Protein AF-0000000070195041 (afdb_homodimer)

InterPro domains:
  IPR002640 Arylesterase [PF01731] (160-235)
  IPR002640 Arylesterase [PR01785] (46-60)
  IPR002640 Arylesterase [PR01785] (125-138)
  IPR002640 Arylesterase [PR01785] (197-210)
  IPR002640 Arylesterase [PR01785] (258-279)
  IPR002640 Arylesterase [PR01785] (327-343)
  IPR011042 Six-bladed beta-propeller, TolB-like [G3DSA:2.120.10.30] (22-345)
  IPR051288 Serum paraoxonase/arylesterase [PTHR11799] (7-345)

Solvent-accessible surface area (backbone atoms only — not comparable to full-atom values): 34086 Å² total; per-residue (Å²): 110,68,63,58,47,50,51,50,50,51,49,50,52,50,50,50,50,50,52,52,50,44,60,64,33,25,64,88,53,68,86,52,64,57,30,37,42,31,27,66,65,43,73,43,69,83,33,72,43,2,18,36,19,55,40,69,46,99,78,33,47,27,46,30,24,17,4,60,43,88,91,29,60,32,42,42,32,38,37,36,69,83,46,59,86,72,45,59,40,76,40,51,74,47,61,95,77,69,68,67,83,42,33,23,23,35,16,38,28,70,35,66,39,86,87,79,60,50,37,37,36,40,32,35,28,64,28,71,96,56,36,30,36,38,32,27,37,56,37,76,92,76,50,29,29,37,61,74,48,74,50,69,50,91,85,50,57,39,65,38,17,30,28,59,79,44,93,58,26,30,41,34,19,29,24,44,72,42,85,93,40,51,67,56,43,56,76,67,63,51,43,69,6,29,33,32,37,33,76,63,83,53,75,43,81,52,44,71,66,29,32,32,18,26,11,30,34,54,37,71,85,61,45,24,38,37,35,16,25,26,68,68,13,22,41,35,21,22,38,47,57,92,82,41,58,40,83,67,41,75,45,76,58,76,26,30,29,34,25,46,28,57,39,73,83,74,39,28,34,23,29,6,16,29,65,34,41,52,39,42,55,43,22,76,74,74,64,45,61,9,28,17,28,31,38,39,33,36,48,58,94,58,35,80,76,47,62,31,48,45,34,31,28,54,15,82,89,49,36,31,27,14,16,27,46,71,58,93,56,29,34,46,30,22,1,50,68,26,46,29,36,39,29,42,55,74,39,81,101,110,68,63,58,47,51,51,49,50,52,49,49,53,51,51,51,50,51,52,52,50,44,61,64,32,26,64,88,52,68,87,53,65,57,28,35,42,32,25,67,66,44,73,43,69,85,34,71,40,2,19,37,19,56,40,69,46,97,78,33,47,26,45,29,23,17,4,59,44,87,89,29,61,31,44,42,32,37,36,37,67,83,46,59,87,72,46,58,38,75,40,51,74,47,60,95,78,68,68,65,84,42,33,23,24,34,16,38,28,72,34,65,39,87,86,79,60,49,37,35,35,40,33,34,28,62,28,70,95,56,35,30,34,39,32,26,38,54,37,76,90,77,50,28,30,38,60,73,50,74,49,70,51,91,86,50,56,39,64,36,18,30,29,59,79,45,93,56,27,32,41,34,19,30,23,43,71,42,84,94,40,50,68,58,42,57,75,68,65,52,42,68,6,29,33,32,36,33,77,62,83,52,77,44,79,52,44,73,66,29,32,32,18,25,12,32,36,54,38,71,84,63,45,26,39,39,35,17,26,26,69,68,12,22,39,35,22,22,37,48,58,91,82,39,61,41,83,65,42,75,47,77,57,76,27,30,29,34,24,46,28,58,40,74,84,75,38,27,34,22,29,6,16,29,64,34,41,52,39,42,56,44,22,75,74,72,65,46,60,10,28,16,30,32,36,39,35,37,47,58,95,55,35,80,76,48,62,31,49,45,34,31,28,54,15,82,87,48,34,31,27,15,14,30,46,73,57,95,54,29,34,43,31,22,1,48,66,27,45,29,36,40,29,42,55,73,39,82,104

Nearest PDB structures (foldseek):
  6g82-assembly1_A  TM=9.352E-01  e=5.456E-35  Homo sapiens
  3sre-assembly1_A  TM=9.365E-01  e=2.065E-34  synthetic construct
  6h0a-assembly1_A  TM=9.267E-01  e=2.843E-34  Homo sapiens
  6gmu-assembly1_A  TM=9.250E-01  e=5.680E-34  Homo sapiens
  4hhq-assembly1_A  TM=9.350E-01  e=9.173E-34  synthetic construct

Foldseek 3Di:
DVVVVVVVVVVVVVVVLVVLLCLLQPVVCPPVFDWDALFDKDFQPDQAAFFQEKAADPQQWMWTWGHQDLVDFIWIWIAHPVCRVVTIDTAAEDDDDDPRNFWRWAAKEWDADPPPRKIKMWTWTPGDDFTWIWIWTADPVRRHTYTDDTGGDPQADDWHYWYDPHSQKIKTKRQDDDNVPRVVCSSSQFQAIFIWIDPNDDIDTQGGRARRWAAWYAFLVRQKIWIFRQSQQWIWIWGQDPNHTHTDDIGHDCWGWHYWYADNPQRKIKTKTFNGNNVLVVCSPPNDFTKIWIKIFGDDPRDTDDIFTRIIDRRPRHGAWHTWDDDPQKMWTIHGRGTIMIGGRPDGD/DVVVVVVVVVVVVVVVLVVLLCLLQPVVCPPVFDWDALFDKDFQPDQAAFFQEKAADPQQWMWTWGNQDLVDFIWIWIAHPVCRVVTIDTAAEDDDDDPRNFWRWAAKEWDADPVPRKIKMWTWTPGDDFTWIWIWTADPVRRHTYTDDTGGDPQADDWHYWYDPHSQKIKTKRQDDCNPPRVVCSSSQFQAIFIWIDPNDDIDTQGGRARRWAAWYAFLVRQKIWIFRQSQQWIWIWGQDPNHTHTDDIGHDCWGWHYWYADNPQRKIKTKTFNGNNVLVVCSPPNDFTKIWIKIFGDDPRDTDDIFTRIIDRRPRHGAWHTWDDDPQKMWTIHGRGTIMIGGRPDGD

Organism: Mizuhopecten yessoensis (NCBI:txid6573)

Structure (mmCIF, N/CA/C/O backbone):
data_AF-0000000070195041-model_v1
#
loop_
_entity.id
_entity.type
_entity.pdbx_description
1 polymer Paraoxonase
#
loop_
_atom_site.group_PDB
_atom_site.id
_atom_site.type_symbol
_atom_site.label_atom_id
_atom_site.label_alt_id
_atom_site.label_comp_id
_atom_site.label_asym_id
_atom_site.label_entity_id
_atom_site.label_seq_id
_atom_site.pdbx_PDB_ins_code
_atom_site.Cartn_x
_atom_site.Cartn_y
_atom_site.Cartn_z
_atom_site.occupancy
_atom_site.B_iso_or_equiv
_atom_site.auth_seq_id
_atom_site.auth_comp_id
_atom_site.auth_asym_id
_atom_site.auth_atom_id
_atom_site.pdbx_PDB_model_num
ATOM 1 N N . MET A 1 1 ? -41.781 17.328 -21.75 1 61.81 1 MET A N 1
ATOM 2 C CA . MET A 1 1 ? -40.469 17.047 -22.328 1 61.81 1 MET A CA 1
ATOM 3 C C . MET A 1 1 ? -39.375 17.797 -21.578 1 61.81 1 MET A C 1
ATOM 5 O O . MET A 1 1 ? -38.375 17.203 -21.172 1 61.81 1 MET A O 1
ATOM 9 N N . LEU A 1 2 ? -39.656 19.094 -21.312 1 69.06 2 LEU A N 1
ATOM 10 C CA . LEU A 1 2 ? -38.656 19.891 -20.625 1 69.06 2 LEU A CA 1
ATOM 11 C C . LEU A 1 2 ? -38.562 19.5 -19.156 1 69.06 2 LEU A C 1
ATOM 13 O O . LEU A 1 2 ? -37.469 19.453 -18.594 1 69.06 2 LEU A O 1
ATOM 17 N N . ARG A 1 3 ? -39.562 19.094 -18.547 1 78.88 3 ARG A N 1
ATOM 18 C CA . ARG A 1 3 ? -39.562 18.688 -17.141 1 78.88 3 ARG A CA 1
ATOM 19 C C . ARG A 1 3 ? -38.812 17.375 -16.953 1 78.88 3 ARG A C 1
ATOM 21 O O . ARG A 1 3 ? -38.094 17.203 -15.977 1 78.88 3 ARG A O 1
ATOM 28 N N . SER A 1 4 ? -39.062 16.672 -17.969 1 80.25 4 SER A N 1
ATOM 29 C CA . SER A 1 4 ? -38.375 15.375 -17.891 1 80.25 4 SER A CA 1
ATOM 30 C C . SER A 1 4 ? -36.875 15.531 -18.078 1 80.25 4 SER A C 1
ATOM 32 O O . SER A 1 4 ? -36.094 14.883 -17.375 1 80.25 4 SER A O 1
ATOM 34 N N . VAL A 1 5 ? -36.531 16.5 -18.828 1 85.25 5 VAL A N 1
ATOM 35 C CA . VAL A 1 5 ? -35.125 16.75 -19.062 1 85.25 5 VAL A CA 1
ATOM 36 C C . VAL A 1 5 ? -34.5 17.375 -17.812 1 85.25 5 VAL A C 1
ATOM 38 O O . VAL A 1 5 ? -33.406 16.984 -17.391 1 85.25 5 VAL A O 1
ATOM 41 N N . GLY A 1 6 ? -35.219 18.312 -17.266 1 87.31 6 GLY A N 1
ATOM 42 C CA . GLY A 1 6 ? -34.75 18.953 -16.047 1 87.31 6 GLY A CA 1
ATOM 43 C C . GLY A 1 6 ? -34.531 17.969 -14.906 1 87.31 6 GLY A C 1
ATOM 44 O O . GLY A 1 6 ? -33.5 18.016 -14.227 1 87.31 6 GLY A O 1
ATOM 45 N N . LEU A 1 7 ? -35.438 17.172 -14.688 1 89.88 7 LEU A N 1
ATOM 46 C CA . LEU A 1 7 ? -35.344 16.156 -13.648 1 89.88 7 LEU A CA 1
ATOM 47 C C . LEU A 1 7 ? -34.188 15.203 -13.922 1 89.88 7 LEU A C 1
ATOM 49 O O . LEU A 1 7 ? -33.469 14.805 -13 1 89.88 7 LEU A O 1
ATOM 53 N N . THR A 1 8 ? -34.062 14.906 -15.117 1 87.31 8 THR A N 1
ATOM 54 C CA . THR A 1 8 ? -32.969 14.031 -15.492 1 87.31 8 THR A CA 1
ATOM 55 C C . THR A 1 8 ? -31.609 14.703 -15.219 1 87.31 8 THR A C 1
ATOM 57 O O . THR A 1 8 ? -30.688 14.07 -14.719 1 87.31 8 THR A O 1
ATOM 60 N N . VAL A 1 9 ? -31.547 15.945 -15.508 1 88.25 9 VAL A N 1
ATOM 61 C CA . VAL A 1 9 ? -30.312 16.688 -15.281 1 88.25 9 VAL A CA 1
ATOM 62 C C . VAL A 1 9 ? -30.031 16.797 -13.781 1 88.25 9 VAL A C 1
ATOM 64 O O . VAL A 1 9 ? -28.906 16.578 -13.344 1 88.25 9 VAL A O 1
ATOM 67 N N . VAL A 1 10 ? -31.031 17.078 -13.07 1 89.94 10 VAL A N 1
ATOM 68 C CA . VAL A 1 10 ? -30.875 17.172 -11.625 1 89.94 10 VAL A CA 1
ATOM 69 C C . VAL A 1 10 ? -30.438 15.828 -11.055 1 89.94 10 VAL A C 1
ATOM 71 O O . VAL A 1 10 ? -29.547 15.766 -10.211 1 89.94 10 VAL A O 1
ATOM 74 N N . LEU A 1 11 ? -31.062 14.812 -11.508 1 90.44 11 LEU A N 1
ATOM 75 C CA . LEU A 1 11 ? -30.703 13.477 -11.047 1 90.44 11 LEU A CA 1
ATOM 76 C C . LEU A 1 11 ? -29.266 13.148 -11.414 1 90.44 11 LEU A C 1
ATOM 78 O O . LEU A 1 11 ? -28.531 12.562 -10.602 1 90.44 11 LEU A O 1
ATOM 82 N N . ALA A 1 12 ? -28.891 13.523 -12.547 1 89.94 12 ALA A N 1
ATOM 83 C CA . ALA A 1 12 ? -27.516 13.281 -12.977 1 89.94 12 ALA A CA 1
ATOM 84 C C . ALA A 1 12 ? -26.531 14.023 -12.086 1 89.94 12 ALA A C 1
ATOM 86 O O . ALA A 1 12 ? -25.484 13.469 -11.719 1 89.94 12 ALA A O 1
ATOM 87 N N . ILE A 1 13 ? -26.859 15.234 -11.773 1 89.88 13 ILE A N 1
ATOM 88 C CA . ILE A 1 13 ? -26 16.047 -10.93 1 89.88 13 ILE A CA 1
ATOM 89 C C . ILE A 1 13 ? -25.906 15.438 -9.539 1 89.88 13 ILE A C 1
ATOM 91 O O . ILE A 1 13 ? -24.828 15.359 -8.953 1 89.88 13 ILE A O 1
ATOM 95 N N . VAL A 1 14 ? -26.969 15.008 -9.039 1 92.44 14 VAL A N 1
ATOM 96 C CA . VAL A 1 14 ? -27.016 14.414 -7.711 1 92.44 14 VAL A CA 1
ATOM 97 C C . VAL A 1 14 ? -26.203 13.117 -7.703 1 92.44 14 VAL A C 1
ATOM 99 O O . VAL A 1 14 ? -25.406 12.883 -6.801 1 92.44 14 VAL A O 1
ATOM 102 N N . VAL A 1 15 ? -26.438 12.344 -8.703 1 91.12 15 VAL A N 1
ATOM 103 C CA . VAL A 1 15 ? -25.719 11.078 -8.797 1 91.12 15 VAL A CA 1
ATOM 104 C C . VAL A 1 15 ? -24.219 11.344 -8.906 1 91.12 15 VAL A C 1
ATOM 106 O O . VAL A 1 15 ? -23.406 10.68 -8.242 1 91.12 15 VAL A O 1
ATOM 109 N N . GLN A 1 16 ? -23.891 12.281 -9.703 1 91.12 16 GLN A N 1
ATOM 110 C CA . GLN A 1 16 ? -22.484 12.648 -9.836 1 91.12 16 GLN A CA 1
ATOM 111 C C . GLN A 1 16 ? -21.891 13.07 -8.5 1 91.12 16 GLN A C 1
ATOM 113 O O . GLN A 1 16 ? -20.781 12.664 -8.148 1 91.12 16 GLN A O 1
ATOM 118 N N . HIS A 1 17 ? -22.609 13.922 -7.797 1 93 17 HIS A N 1
ATOM 119 C CA . HIS A 1 17 ? -22.125 14.383 -6.5 1 93 17 HIS A CA 1
ATOM 120 C C . HIS A 1 17 ? -21.984 13.227 -5.516 1 93 17 HIS A C 1
ATOM 122 O O . HIS A 1 17 ? -21.016 13.164 -4.766 1 93 17 HIS A O 1
ATOM 128 N N . VAL A 1 18 ? -22.906 12.312 -5.52 1 93.75 18 VAL A N 1
ATOM 129 C CA . VAL A 1 18 ? -22.891 11.164 -4.621 1 93.75 18 VAL A CA 1
ATOM 130 C C . VAL A 1 18 ? -21.672 10.297 -4.93 1 93.75 18 VAL A C 1
ATOM 132 O O . VAL A 1 18 ? -20.969 9.836 -4.016 1 93.75 18 VAL A O 1
ATOM 135 N N . VAL A 1 19 ? -21.375 10.133 -6.18 1 91.62 19 VAL A N 1
ATOM 136 C CA . VAL A 1 19 ? -20.234 9.336 -6.594 1 91.62 19 VAL A CA 1
ATOM 137 C C . VAL A 1 19 ? -18.938 10.023 -6.16 1 91.62 19 VAL A C 1
ATOM 139 O O . VAL A 1 19 ? -18.047 9.383 -5.598 1 91.62 19 VAL A O 1
ATOM 142 N N . ARG A 1 20 ? -18.875 11.336 -6.348 1 92.75 20 ARG A N 1
ATOM 143 C CA . ARG A 1 20 ? -17.703 12.086 -5.922 1 92.75 20 ARG A CA 1
ATOM 144 C C . ARG A 1 20 ? -17.516 11.984 -4.414 1 92.75 20 ARG A C 1
ATOM 146 O O . ARG A 1 20 ? -16.391 11.805 -3.939 1 92.75 20 ARG A O 1
ATOM 153 N N . PHE A 1 21 ? -18.656 12.117 -3.719 1 94.88 21 PHE A N 1
ATOM 154 C CA . PHE A 1 21 ? -18.594 12.055 -2.264 1 94.88 21 PHE A CA 1
ATOM 155 C C . PHE A 1 21 ? -18.188 10.664 -1.799 1 94.88 21 PHE A C 1
ATOM 157 O O . PHE A 1 21 ? -17.438 10.516 -0.828 1 94.88 21 PHE A O 1
ATOM 164 N N . TRP A 1 22 ? -18.641 9.602 -2.496 1 93.94 22 TRP A N 1
ATOM 165 C CA . TRP A 1 22 ? -18.266 8.227 -2.189 1 93.94 22 TRP A CA 1
ATOM 166 C C . TRP A 1 22 ? -16.766 8.031 -2.301 1 93.94 22 TRP A C 1
ATOM 168 O O . TRP A 1 22 ? -16.141 7.414 -1.431 1 93.94 22 TRP A O 1
ATOM 178 N N . PHE A 1 23 ? -16.141 8.594 -3.334 1 92.19 23 PHE A N 1
ATOM 179 C CA . PHE A 1 23 ? -14.695 8.477 -3.543 1 92.19 23 PHE A CA 1
ATOM 180 C C . PHE A 1 23 ? -13.93 9.367 -2.572 1 92.19 23 PHE A C 1
ATOM 182 O O . PHE A 1 23 ? -12.867 8.984 -2.084 1 92.19 23 PHE A O 1
ATOM 189 N N . PHE A 1 24 ? -14.547 10.508 -2.24 1 94.81 24 PHE A N 1
ATOM 190 C CA . PHE A 1 24 ? -13.945 11.406 -1.262 1 94.81 24 PHE A CA 1
ATOM 191 C C . PHE A 1 24 ? -13.859 10.742 0.106 1 94.81 24 PHE A C 1
ATOM 193 O O . PHE A 1 24 ? -12.852 10.859 0.801 1 94.81 24 PHE A O 1
ATOM 200 N N . MET A 1 25 ? -14.828 9.945 0.43 1 96.62 25 MET A N 1
ATOM 201 C CA . MET A 1 25 ? -14.898 9.273 1.727 1 96.62 25 MET A CA 1
ATOM 202 C C . MET A 1 25 ? -14.141 7.957 1.701 1 96.62 25 MET A C 1
ATOM 204 O O . MET A 1 25 ? -13.953 7.324 2.742 1 96.62 25 MET A O 1
ATOM 208 N N . ASP A 1 26 ? -13.742 7.512 0.549 1 96.44 26 ASP A N 1
ATOM 209 C CA . ASP A 1 26 ? -12.938 6.312 0.343 1 96.44 26 ASP A CA 1
ATOM 210 C C . ASP A 1 26 ? -13.688 5.062 0.791 1 96.44 26 ASP A C 1
ATOM 212 O O . ASP A 1 26 ? -13.086 4.125 1.321 1 96.44 26 ASP A O 1
ATOM 216 N N . TYR A 1 27 ? -14.953 4.941 0.563 1 94.81 27 TYR A N 1
ATOM 217 C CA . TYR A 1 27 ? -15.742 3.783 0.971 1 94.81 27 TYR A CA 1
ATOM 218 C C . TYR A 1 27 ? -15.312 2.537 0.208 1 94.81 27 TYR A C 1
ATOM 220 O O . TYR A 1 27 ? -15.375 1.425 0.739 1 94.81 27 TYR A O 1
ATOM 228 N N . HIS A 1 28 ? -14.781 2.711 -0.967 1 89.38 28 HIS A N 1
ATOM 229 C CA . HIS A 1 28 ? -14.398 1.593 -1.822 1 89.38 28 HIS A CA 1
ATOM 230 C C . HIS A 1 28 ? -13.102 0.955 -1.344 1 89.38 28 HIS A C 1
ATOM 232 O O . HIS A 1 28 ? -12.742 -0.143 -1.779 1 89.38 28 HIS A O 1
ATOM 238 N N . LYS A 1 29 ? -12.375 1.588 -0.404 1 92.75 29 LYS A N 1
ATOM 239 C CA . LYS A 1 29 ? -11.078 1.086 0.048 1 92.75 29 LYS A CA 1
ATOM 240 C C . LYS A 1 29 ? -11.219 0.285 1.339 1 92.75 29 LYS A C 1
ATOM 242 O O . LYS A 1 29 ? -10.219 -0.13 1.93 1 92.75 29 LYS A O 1
ATOM 247 N N . ALA A 1 30 ? -12.367 0.116 1.817 1 88.62 30 ALA A N 1
ATOM 248 C CA . ALA A 1 30 ? -12.578 -0.571 3.09 1 88.62 30 ALA A CA 1
ATOM 249 C C . ALA A 1 30 ? -11.898 -1.937 3.092 1 88.62 30 ALA A C 1
ATOM 251 O O . ALA A 1 30 ? -12.07 -2.727 2.162 1 88.62 30 ALA A O 1
ATOM 252 N N . GLY A 1 31 ? -11.062 -2.184 4.098 1 87.19 31 GLY A N 1
ATOM 253 C CA . GLY A 1 31 ? -10.453 -3.494 4.285 1 87.19 31 GLY A CA 1
ATOM 254 C C . GLY A 1 31 ? -9.297 -3.756 3.346 1 87.19 31 GLY A C 1
ATOM 255 O O . GLY A 1 31 ? -8.875 -4.902 3.17 1 87.19 31 GLY A O 1
ATOM 256 N N . THR A 1 32 ? -8.711 -2.721 2.789 1 87.56 32 THR A N 1
ATOM 257 C CA . THR A 1 32 ? -7.719 -2.945 1.743 1 87.56 32 THR A CA 1
ATOM 258 C C . THR A 1 32 ? -6.312 -2.658 2.262 1 87.56 32 THR A C 1
ATOM 260 O O . THR A 1 32 ? -5.328 -2.861 1.548 1 87.56 32 THR A O 1
ATOM 263 N N . ILE A 1 33 ? -6.227 -2.18 3.51 1 93.38 33 ILE A N 1
ATOM 264 C CA . ILE A 1 33 ? -4.93 -1.717 3.998 1 93.38 33 ILE A CA 1
ATOM 265 C C . ILE A 1 33 ? -4.137 -2.896 4.555 1 93.38 33 ILE A C 1
ATOM 267 O O . ILE A 1 33 ? -4.594 -3.588 5.465 1 93.38 33 ILE A O 1
ATOM 271 N N . ILE A 1 34 ? -3.008 -3.152 3.975 1 92.69 34 ILE A N 1
ATOM 272 C CA . ILE A 1 34 ? -2.064 -4.145 4.477 1 92.69 34 ILE A CA 1
ATOM 273 C C . ILE A 1 34 ? -0.858 -3.445 5.098 1 92.69 34 ILE A C 1
ATOM 275 O O . ILE A 1 34 ? -0.354 -2.463 4.551 1 92.69 34 ILE A O 1
ATOM 279 N N . HIS A 1 35 ? -0.334 -3.928 6.191 1 92.56 35 HIS A N 1
ATOM 280 C CA . HIS A 1 35 ? 0.675 -3.258 7.004 1 92.56 35 HIS A CA 1
ATOM 281 C C . HIS A 1 35 ? 2.068 -3.436 6.41 1 92.56 35 HIS A C 1
ATOM 283 O O . HIS A 1 35 ? 2.357 -4.461 5.793 1 92.56 35 HIS A O 1
ATOM 289 N N . HIS A 1 36 ? 2.881 -2.488 6.434 1 91.06 36 HIS A N 1
ATOM 290 C CA . HIS A 1 36 ? 4.332 -2.582 6.328 1 91.06 36 HIS A CA 1
ATOM 291 C C . HIS A 1 36 ? 5.016 -1.506 7.168 1 91.06 36 HIS A C 1
ATOM 293 O O . HIS A 1 36 ? 4.422 -0.464 7.453 1 91.06 36 HIS A O 1
ATOM 299 N N . ARG A 1 37 ? 6.25 -1.799 7.641 1 91.44 37 ARG A N 1
ATOM 300 C CA . ARG A 1 37 ? 7.086 -0.921 8.453 1 91.44 37 ARG A CA 1
ATOM 301 C C . ARG A 1 37 ? 8.469 -0.759 7.836 1 91.44 37 ARG A C 1
ATOM 303 O O . ARG A 1 37 ? 8.961 -1.661 7.156 1 91.44 37 ARG A O 1
ATOM 310 N N . PRO A 1 38 ? 9.039 0.391 8.086 1 92 38 PRO A N 1
ATOM 311 C CA . PRO A 1 38 ? 10.414 0.593 7.621 1 92 38 PRO A CA 1
ATOM 312 C C . PRO A 1 38 ? 11.445 -0.116 8.5 1 92 38 PRO A C 1
ATOM 314 O O . PRO A 1 38 ? 12.625 -0.184 8.141 1 92 38 PRO A O 1
ATOM 317 N N . GLY A 1 39 ? 11.07 -0.571 9.555 1 91.94 39 GLY A N 1
ATOM 318 C CA . GLY A 1 39 ? 11.828 -1.204 10.625 1 91.94 39 GLY A CA 1
ATOM 319 C C . GLY A 1 39 ? 11.039 -1.364 11.906 1 91.94 39 GLY A C 1
ATOM 320 O O . GLY A 1 39 ? 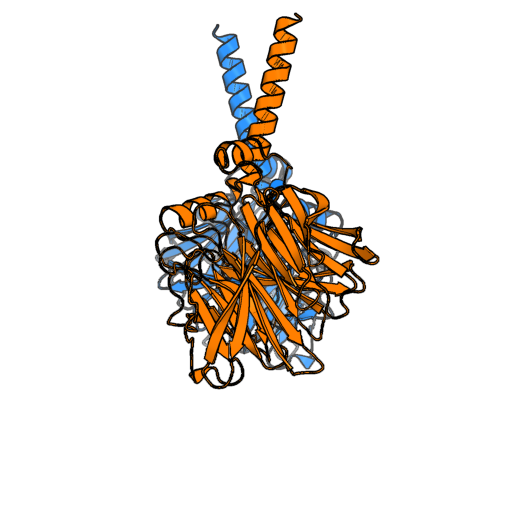9.82 -1.201 11.914 1 91.94 39 GLY A O 1
ATOM 321 N N . PRO A 1 40 ? 11.742 -1.765 12.977 1 92.12 40 PRO A N 1
ATOM 322 C CA . PRO A 1 40 ? 11.023 -1.883 14.25 1 92.12 40 PRO A CA 1
ATOM 323 C C . PRO A 1 40 ? 10.414 -0.559 14.711 1 92.12 40 PRO A C 1
ATOM 325 O O . PRO A 1 40 ? 11.07 0.486 14.625 1 92.12 40 PRO A O 1
ATOM 328 N N . CYS A 1 41 ? 9.219 -0.574 15.172 1 93.62 41 CYS A N 1
ATOM 329 C CA . CYS A 1 41 ? 8.508 0.597 15.664 1 93.62 41 CYS A CA 1
ATOM 330 C C . CYS A 1 41 ? 7.957 0.349 17.062 1 93.62 41 CYS A C 1
ATOM 332 O O . CYS A 1 41 ? 7.613 -0.783 17.406 1 93.62 41 CYS A O 1
ATOM 334 N N . ARG A 1 42 ? 7.879 1.354 17.875 1 92.62 42 ARG A N 1
ATOM 335 C CA . ARG A 1 42 ? 7.301 1.28 19.203 1 92.62 42 ARG A CA 1
ATOM 336 C C . ARG A 1 42 ? 6.562 2.568 19.562 1 92.62 42 ARG A C 1
ATOM 338 O O . ARG A 1 42 ? 6.93 3.648 19.094 1 92.62 42 ARG A O 1
ATOM 345 N N . PRO A 1 43 ? 5.555 2.449 20.328 1 92 43 PRO A N 1
ATOM 346 C CA . PRO A 1 43 ? 4.891 3.67 20.781 1 92 43 PRO A CA 1
ATOM 347 C C . PRO A 1 43 ? 5.766 4.5 21.719 1 92 43 PRO A C 1
ATOM 349 O O . PRO A 1 43 ? 6.574 3.941 22.469 1 92 43 PRO A O 1
ATOM 352 N N . LEU A 1 44 ? 5.664 5.746 21.578 1 88.94 44 LEU A N 1
ATOM 353 C CA . LEU A 1 44 ? 6.301 6.629 22.547 1 88.94 44 LEU A CA 1
ATOM 354 C C . LEU A 1 44 ? 5.363 6.918 23.719 1 88.94 44 LEU A C 1
ATOM 356 O O . LEU A 1 44 ? 4.277 7.469 23.531 1 88.94 44 LEU A O 1
ATOM 360 N N . ALA A 1 45 ? 5.797 6.52 24.828 1 83.25 45 ALA A N 1
ATOM 361 C CA . ALA A 1 45 ? 4.973 6.68 26.031 1 83.25 45 ALA A CA 1
ATOM 362 C C . ALA A 1 45 ? 4.812 8.156 26.391 1 83.25 45 ALA A C 1
ATOM 364 O O . ALA A 1 45 ? 5.75 8.945 26.234 1 83.25 45 ALA A O 1
ATOM 365 N N . GLY A 1 46 ? 3.682 8.531 26.812 1 80.44 46 GLY A N 1
ATOM 366 C CA . GLY A 1 46 ? 3.461 9.867 27.344 1 80.44 46 GLY A CA 1
ATOM 367 C C . GLY A 1 46 ? 2.764 10.789 26.359 1 80.44 46 GLY A C 1
ATOM 368 O O . GLY A 1 46 ? 2.5 11.953 26.688 1 80.44 46 GLY A O 1
ATOM 369 N N . ALA A 1 47 ? 2.494 10.359 25.188 1 77.69 47 ALA A N 1
ATOM 370 C CA . ALA A 1 47 ? 1.915 11.25 24.188 1 77.69 47 ALA A CA 1
ATOM 371 C C . ALA A 1 47 ? 0.425 10.977 24.016 1 77.69 47 ALA A C 1
ATOM 373 O O . ALA A 1 47 ? -0.128 11.195 22.938 1 77.69 47 ALA A O 1
ATOM 374 N N . ASP A 1 48 ? -0.205 10.617 25.031 1 73.94 48 ASP A N 1
ATOM 375 C CA . ASP A 1 48 ? -1.634 10.344 24.906 1 73.94 48 ASP A CA 1
ATOM 376 C C . ASP A 1 48 ? -2.412 11.617 24.594 1 73.94 48 ASP A C 1
ATOM 378 O O . ASP A 1 48 ? -1.991 12.719 24.953 1 73.94 48 ASP A O 1
ATOM 382 N N . GLY A 1 49 ? -3.463 11.586 23.844 1 78 49 GLY A N 1
ATOM 383 C CA . GLY A 1 49 ? -4.336 12.703 23.516 1 78 49 GLY A CA 1
ATOM 384 C C . GLY A 1 49 ? -4.074 13.266 22.125 1 78 49 GLY A C 1
ATOM 385 O O . GLY A 1 49 ? -4.465 14.398 21.828 1 78 49 GLY A O 1
ATOM 386 N N . GLY A 1 50 ? -3.383 12.555 21.344 1 88.25 50 GLY A N 1
ATOM 387 C CA . GLY A 1 50 ? -3.109 12.992 19.984 1 88.25 50 GLY A CA 1
ATOM 388 C C . GLY A 1 50 ? -1.838 13.812 19.875 1 88.25 50 GLY A C 1
ATOM 389 O O . GLY A 1 50 ? -1.505 14.586 20.766 1 88.25 50 GLY A O 1
ATOM 390 N N . SER A 1 51 ? -1.101 13.664 18.875 1 92 51 SER A N 1
ATOM 391 C CA . SER A 1 51 ? 0.11 14.391 18.5 1 92 51 SER A CA 1
ATOM 392 C C . SER A 1 51 ? 0.028 14.891 17.062 1 92 51 SER A C 1
ATOM 394 O O . SER A 1 51 ? 0.73 14.383 16.172 1 92 51 SER A O 1
ATOM 396 N N . GLU A 1 52 ? -0.702 15.953 16.969 1 93.38 52 GLU A N 1
ATOM 397 C CA . GLU A 1 52 ? -1.193 16.375 15.656 1 93.38 52 GLU A CA 1
ATOM 398 C C . GLU A 1 52 ? -0.053 16.875 14.773 1 93.38 52 GLU A C 1
ATOM 400 O O . GLU A 1 52 ? -0.059 16.656 13.555 1 93.38 52 GLU A O 1
ATOM 405 N N . ASP A 1 53 ? 0.857 17.609 15.398 1 97.19 53 ASP A N 1
ATOM 406 C CA . ASP A 1 53 ? 1.968 18.141 14.617 1 97.19 53 ASP A CA 1
ATOM 407 C C . ASP A 1 53 ? 3.266 18.125 15.422 1 97.19 53 ASP A C 1
ATOM 409 O O . ASP A 1 53 ? 3.242 18 16.641 1 97.19 53 ASP A O 1
ATOM 413 N N . LEU A 1 54 ? 4.344 18.156 14.695 1 97.25 54 LEU A N 1
ATOM 414 C CA . LEU A 1 54 ? 5.656 18.234 15.328 1 97.25 54 LEU A CA 1
ATOM 415 C C . LEU A 1 54 ? 6.648 18.969 14.422 1 97.25 54 LEU A C 1
ATOM 417 O O . LEU A 1 54 ? 6.402 19.125 13.227 1 97.25 54 LEU A O 1
ATOM 421 N N . THR A 1 55 ? 7.629 19.469 14.961 1 96.25 55 THR A N 1
ATOM 422 C CA . THR A 1 55 ? 8.742 20.047 14.211 1 96.25 55 THR A CA 1
ATOM 423 C C . THR A 1 55 ? 10.07 19.672 14.852 1 96.25 55 THR A C 1
ATOM 425 O O . THR A 1 55 ? 10.195 19.656 16.078 1 96.25 55 THR A O 1
ATOM 428 N N . VAL A 1 56 ? 10.984 19.312 14.047 1 93.25 56 VAL A N 1
ATOM 429 C CA . VAL A 1 56 ? 12.312 18.906 14.492 1 93.25 56 VAL A CA 1
ATOM 430 C C . VAL A 1 56 ? 13.336 19.953 14.102 1 93.25 56 VAL A C 1
ATOM 432 O O . VAL A 1 56 ? 13.406 20.375 12.938 1 93.25 56 VAL A O 1
ATOM 435 N N . LEU A 1 57 ? 14.109 20.375 15.055 1 91.62 57 LEU A N 1
ATOM 436 C CA . LEU A 1 57 ? 15.203 21.297 14.781 1 91.62 57 LEU A CA 1
ATOM 437 C C . LEU A 1 57 ? 16.453 20.547 14.359 1 91.62 57 LEU A C 1
ATOM 439 O O . LEU A 1 57 ? 16.5 19.312 14.422 1 91.62 57 LEU A O 1
ATOM 443 N N . ASP A 1 58 ? 17.5 21.219 13.891 1 86.19 58 ASP A N 1
ATOM 444 C CA . ASP A 1 58 ? 18.719 20.641 13.32 1 86.19 58 ASP A CA 1
ATOM 445 C C . 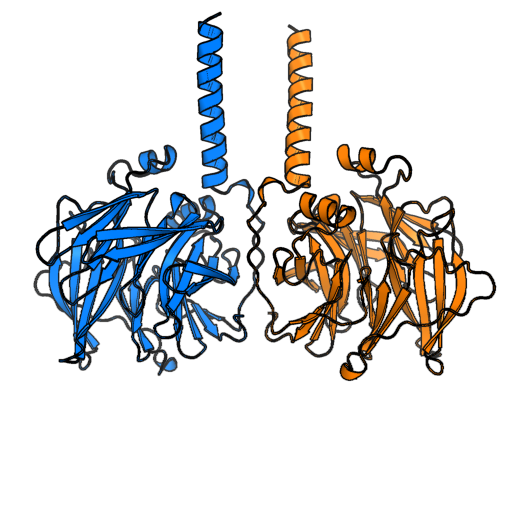ASP A 1 58 ? 19.469 19.797 14.352 1 86.19 58 ASP A C 1
ATOM 447 O O . ASP A 1 58 ? 20.219 18.906 13.992 1 86.19 58 ASP A O 1
ATOM 451 N N . ASN A 1 59 ? 19.25 20.078 15.648 1 87.06 59 ASN A N 1
ATOM 452 C CA . ASN A 1 59 ? 19.969 19.344 16.688 1 87.06 59 ASN A CA 1
ATOM 453 C C . ASN A 1 59 ? 19.156 18.172 17.219 1 87.06 59 ASN A C 1
ATOM 455 O O . ASN A 1 59 ? 19.516 17.562 18.219 1 87.06 59 ASN A O 1
ATOM 459 N N . GLY A 1 60 ? 18.016 17.969 16.625 1 89.56 60 GLY A N 1
ATOM 460 C CA . GLY A 1 60 ? 17.188 16.828 17 1 89.56 60 GLY A CA 1
ATOM 461 C C . GLY A 1 60 ? 16.125 17.172 18.016 1 89.56 60 GLY A C 1
ATOM 462 O O . GLY A 1 60 ? 15.273 16.344 18.344 1 89.56 60 GLY A O 1
ATOM 463 N N . LEU A 1 61 ? 16.234 18.391 18.516 1 92.94 61 LEU A N 1
ATOM 464 C CA . LEU A 1 61 ? 15.188 18.844 19.422 1 92.94 61 LEU A CA 1
ATOM 465 C C . LEU A 1 61 ? 13.844 18.938 18.703 1 92.94 61 LEU A C 1
ATOM 467 O O . LEU A 1 61 ? 13.742 19.547 17.641 1 92.94 61 LEU A O 1
ATOM 471 N N . THR A 1 62 ? 12.852 18.25 19.281 1 95.25 62 THR A N 1
ATOM 472 C CA . THR A 1 62 ? 11.562 18.125 18.625 1 95.25 62 THR A CA 1
ATOM 473 C C . THR A 1 62 ? 10.438 18.656 19.516 1 95.25 62 THR A C 1
ATOM 475 O O . THR A 1 62 ? 10.297 18.219 20.656 1 95.25 62 THR A O 1
ATOM 478 N N . PHE A 1 63 ? 9.695 19.594 18.984 1 97.25 63 PHE A N 1
ATOM 479 C CA . PHE A 1 63 ? 8.492 20.078 19.656 1 97.25 63 PHE A CA 1
ATOM 480 C C . PHE A 1 63 ? 7.242 19.438 19.062 1 97.25 63 PHE A C 1
ATOM 482 O O . PHE A 1 63 ? 7.113 19.312 17.844 1 97.25 63 PHE A O 1
ATOM 489 N N . ILE A 1 64 ? 6.352 19.016 19.938 1 96.5 64 ILE A N 1
ATOM 490 C CA . ILE A 1 64 ? 5.172 18.266 19.531 1 96.5 64 ILE A CA 1
ATOM 491 C C . ILE A 1 64 ? 3.922 18.891 20.141 1 96.5 64 ILE A C 1
ATOM 493 O O . ILE A 1 64 ? 3.865 19.125 21.344 1 96.5 64 ILE A O 1
ATOM 497 N N . SER A 1 65 ? 2.979 19.219 19.281 1 95.38 65 SER A N 1
ATOM 498 C CA . SER A 1 65 ? 1.688 19.656 19.812 1 95.38 65 SER A CA 1
ATOM 499 C C . SER A 1 65 ? 0.805 18.469 20.172 1 95.38 65 SER A C 1
ATOM 501 O O . SER A 1 65 ? 0.821 17.438 19.469 1 95.38 65 SER A O 1
ATOM 503 N N . SER A 1 66 ? 0.091 18.531 21.188 1 91.88 66 SER A N 1
ATOM 504 C CA . SER A 1 66 ? -0.817 17.484 21.656 1 91.88 66 SER A CA 1
ATOM 505 C C . SER A 1 66 ? -2.141 18.078 22.125 1 91.88 66 SER A C 1
ATOM 507 O O . SER A 1 66 ? -2.205 19.25 22.5 1 91.88 66 SER A O 1
ATOM 509 N N . GLY A 1 67 ? -3.201 17.234 21.969 1 87.56 67 GLY A N 1
ATOM 510 C CA . GLY A 1 67 ? -4.5 17.641 22.5 1 87.56 67 GLY A CA 1
ATOM 511 C C . GLY A 1 67 ? -5.324 18.438 21.516 1 87.56 67 GLY A C 1
ATOM 512 O O . GLY A 1 67 ? -5.828 19.516 21.844 1 87.56 67 GLY A O 1
ATOM 513 N N . CYS A 1 68 ? -5.41 17.906 20.281 1 78.94 68 CYS A N 1
ATOM 514 C CA . CYS A 1 68 ? -6.203 18.578 19.266 1 78.94 68 CYS A CA 1
ATOM 515 C C . CYS A 1 68 ? -7.691 18.312 19.469 1 78.94 68 CYS A C 1
ATOM 517 O O . CYS A 1 68 ? -8.531 19 18.891 1 78.94 68 CYS A O 1
ATOM 519 N N . PHE A 1 69 ? -7.941 17.328 20.219 1 72.06 69 PHE A N 1
ATOM 520 C CA . PHE A 1 69 ? -9.352 17.109 20.516 1 72.06 69 PHE A CA 1
ATOM 521 C C . PHE A 1 69 ? -9.641 17.375 21.984 1 72.06 69 PHE A C 1
ATOM 523 O O . PHE A 1 69 ? -8.773 17.188 22.828 1 72.06 69 PHE A O 1
ATOM 530 N N . SER A 1 70 ? -10.758 17.859 22.219 1 58 70 SER A N 1
ATOM 531 C CA . SER A 1 70 ? -11.219 18.594 23.406 1 58 70 SER A CA 1
ATOM 532 C C . SER A 1 70 ? -11.211 17.703 24.641 1 58 70 SER A C 1
ATOM 534 O O . SER A 1 70 ? -11.367 18.203 25.766 1 58 70 SER A O 1
ATOM 536 N N . TRP A 1 71 ? -10.906 16.5 24.406 1 66 71 TRP A N 1
ATOM 537 C CA . TRP A 1 71 ? -11.039 15.727 25.625 1 66 71 TRP A CA 1
ATOM 538 C C . TRP A 1 71 ? -9.719 15.703 26.406 1 66 71 TRP A C 1
ATOM 540 O O . TRP A 1 71 ? -9.656 15.18 27.516 1 66 71 TRP A O 1
ATOM 550 N N . THR A 1 72 ? -8.719 16.438 25.812 1 77.38 72 THR A N 1
ATOM 551 C CA . THR A 1 72 ? -7.453 16.609 26.516 1 77.38 72 THR A CA 1
ATOM 552 C C . THR A 1 72 ? -6.926 18.031 26.328 1 77.38 72 THR A C 1
ATOM 554 O O . THR A 1 72 ? -7.039 18.609 25.25 1 77.38 72 THR A O 1
ATOM 557 N N . ARG A 1 73 ? -6.465 18.609 27.453 1 87.44 73 ARG A N 1
ATOM 558 C CA . ARG A 1 73 ? -5.852 19.938 27.359 1 87.44 73 ARG A CA 1
ATOM 559 C C . ARG A 1 73 ? -4.66 19.922 26.422 1 87.44 73 ARG A C 1
ATOM 561 O O . ARG A 1 73 ? -3.854 18.984 26.438 1 87.44 73 ARG A O 1
ATOM 568 N N . GLY A 1 74 ? -4.574 20.969 25.625 1 91.19 74 GLY A N 1
ATOM 569 C CA . GLY A 1 74 ? -3.426 21.094 24.75 1 91.19 74 GLY A CA 1
ATOM 570 C C . GLY A 1 74 ? -2.107 21.188 25.484 1 91.19 74 GLY A C 1
ATOM 571 O O . GLY A 1 74 ? -2.01 21.844 26.516 1 91.19 74 GLY A O 1
ATOM 572 N N . ARG A 1 75 ? -1.183 20.438 25.016 1 93.38 75 ARG A N 1
ATOM 573 C CA . ARG A 1 75 ? 0.173 20.422 25.562 1 93.38 75 ARG A CA 1
ATOM 574 C C . ARG A 1 75 ? 1.208 20.516 24.438 1 93.38 75 ARG A C 1
ATOM 576 O O . ARG A 1 75 ? 0.921 20.156 23.297 1 93.38 75 ARG A O 1
ATOM 583 N N . ILE A 1 76 ? 2.311 21.062 24.844 1 95.94 76 ILE A N 1
ATOM 584 C CA . ILE A 1 76 ? 3.482 20.969 23.984 1 95.94 76 ILE A CA 1
ATOM 585 C C . ILE A 1 76 ? 4.512 20.031 24.609 1 95.94 76 ILE A C 1
ATOM 587 O O . ILE A 1 76 ? 4.926 20.234 25.75 1 95.94 76 ILE A O 1
ATOM 591 N N . LEU A 1 77 ? 4.836 19.031 23.891 1 95.56 77 LEU A N 1
ATOM 592 C CA . LEU A 1 77 ? 5.793 18.031 24.359 1 95.56 77 LEU A CA 1
ATOM 593 C C . LEU A 1 77 ? 7.152 18.234 23.688 1 95.56 77 LEU A C 1
ATOM 595 O O . LEU A 1 77 ? 7.234 18.781 22.594 1 95.56 77 LEU A O 1
ATOM 599 N N . LEU A 1 78 ? 8.156 17.828 24.469 1 95.44 78 LEU A N 1
ATOM 600 C CA . LEU A 1 78 ? 9.531 17.875 24 1 95.44 78 LEU A CA 1
ATOM 601 C C . LEU A 1 78 ? 10.133 16.484 23.906 1 95.44 78 LEU A C 1
ATOM 603 O O . LEU A 1 78 ? 9.953 15.664 24.812 1 95.44 78 LEU A O 1
ATOM 607 N N . PHE A 1 79 ? 10.695 16.234 22.766 1 93.75 79 PHE A N 1
ATOM 608 C CA . PHE A 1 79 ? 11.445 15.008 22.531 1 93.75 79 PHE A CA 1
ATOM 609 C C . PHE A 1 79 ? 12.82 15.312 21.953 1 93.75 79 PHE A C 1
ATOM 611 O O . PHE A 1 79 ? 12.969 16.234 21.141 1 93.75 79 PHE A O 1
ATOM 618 N N . ASN A 1 80 ? 13.805 14.586 22.469 1 89.88 80 ASN A N 1
ATOM 619 C CA . ASN A 1 80 ? 15.164 14.766 21.953 1 89.88 80 ASN A CA 1
ATOM 620 C C . ASN A 1 80 ? 15.688 13.492 21.312 1 89.88 80 ASN A C 1
ATOM 622 O O . ASN A 1 80 ? 16.031 12.531 22 1 89.88 80 ASN A O 1
ATOM 626 N N . PHE A 1 81 ? 15.867 13.508 20 1 84.5 81 PHE A N 1
ATOM 627 C CA . PHE A 1 81 ? 16.344 12.352 19.25 1 84.5 81 PHE A CA 1
ATOM 628 C C . PHE A 1 81 ? 17.75 11.969 19.688 1 84.5 81 PHE A C 1
ATOM 630 O O . PHE A 1 81 ? 18.141 10.805 19.609 1 84.5 81 PHE A O 1
ATOM 637 N N . SER A 1 82 ? 18.484 12.938 20.109 1 80.88 82 SER A N 1
ATOM 638 C CA . SER A 1 82 ? 19.875 12.68 20.5 1 80.88 82 SER A CA 1
ATOM 639 C C . SER A 1 82 ? 19.953 11.969 21.844 1 80.88 82 SER A C 1
ATOM 641 O O . SER A 1 82 ? 20.984 11.414 22.203 1 80.88 82 SER A O 1
ATOM 643 N N . ASN A 1 83 ? 18.844 12.039 22.547 1 81.44 83 ASN A N 1
ATOM 644 C CA . ASN A 1 83 ? 18.719 11.336 23.828 1 81.44 83 ASN A CA 1
ATOM 645 C C . ASN A 1 83 ? 17.344 10.695 23.984 1 81.44 83 ASN A C 1
ATOM 647 O O . ASN A 1 83 ? 16.594 11.055 24.891 1 81.44 83 ASN A O 1
ATOM 651 N N . PRO A 1 84 ? 17.156 9.648 23.203 1 76.75 84 PRO A N 1
ATOM 652 C CA . PRO A 1 84 ? 15.805 9.102 23.156 1 76.75 84 PRO A CA 1
ATOM 653 C C . PRO A 1 84 ? 15.383 8.453 24.469 1 76.75 84 PRO A C 1
ATOM 655 O O . PRO A 1 84 ? 14.188 8.289 24.734 1 76.75 84 PRO A O 1
ATOM 658 N N . SER A 1 85 ? 16.297 8.125 25.25 1 78.44 85 SER A N 1
ATOM 659 C CA . SER A 1 85 ? 15.984 7.469 26.516 1 78.44 85 SER A CA 1
ATOM 660 C C . SER A 1 85 ? 15.25 8.414 27.469 1 78.44 85 SER A C 1
ATOM 662 O O . SER A 1 85 ? 14.57 7.965 28.391 1 78.44 85 SER A O 1
ATOM 664 N N . HIS A 1 86 ? 15.352 9.758 27.281 1 79 86 HIS A N 1
ATOM 665 C CA . HIS A 1 86 ? 14.68 10.734 28.125 1 79 86 HIS A CA 1
ATOM 666 C C . HIS A 1 86 ? 13.18 10.742 27.875 1 79 86 HIS A C 1
ATOM 668 O O . HIS A 1 86 ? 12.414 11.281 28.672 1 79 86 HIS A O 1
ATOM 674 N N . GLY A 1 87 ? 12.812 10.094 26.812 1 86.44 87 GLY A N 1
ATOM 675 C CA . GLY A 1 87 ? 11.391 10.031 26.516 1 86.44 87 GLY A CA 1
ATOM 676 C C . GLY A 1 87 ? 10.773 11.383 26.219 1 86.44 87 GLY A C 1
ATOM 677 O O . GLY A 1 87 ? 11.477 12.305 25.797 1 86.44 87 GLY A O 1
ATOM 678 N N . LEU A 1 88 ? 9.445 11.547 26.375 1 92 88 LEU A N 1
ATOM 679 C CA . LEU A 1 88 ? 8.695 12.766 26.125 1 92 88 LEU A CA 1
ATOM 680 C C . LEU A 1 88 ? 8.531 13.578 27.406 1 92 88 LEU A C 1
ATOM 682 O O . LEU A 1 88 ? 8.312 13.008 28.484 1 92 88 LEU A O 1
ATOM 686 N N . LYS A 1 89 ? 8.648 14.812 27.281 1 92.81 89 LYS A N 1
ATOM 687 C CA . LYS A 1 89 ? 8.43 15.719 28.406 1 92.81 89 LYS A CA 1
ATOM 688 C C . LYS A 1 89 ? 7.465 16.844 28.031 1 92.81 89 LYS A C 1
ATOM 690 O O . LYS A 1 89 ? 7.602 17.453 26.969 1 92.81 89 LYS A O 1
ATOM 695 N N . GLU A 1 90 ? 6.508 17.047 28.859 1 94.19 90 GLU A N 1
ATOM 696 C CA . GLU A 1 90 ? 5.648 18.203 28.656 1 94.19 90 GLU A CA 1
ATOM 697 C C . GLU A 1 90 ? 6.375 19.5 29.031 1 94.19 90 GLU A C 1
ATOM 699 O O . GLU A 1 90 ? 7.023 19.578 30.078 1 94.19 90 GLU A O 1
ATOM 704 N N . LEU A 1 91 ? 6.289 20.469 28.219 1 96.38 91 LEU A N 1
ATOM 705 C CA . LEU A 1 91 ? 6.852 21.781 28.516 1 96.38 91 LEU A CA 1
ATOM 706 C C . LEU A 1 91 ? 5.84 22.656 29.266 1 96.38 91 LEU A C 1
ATOM 708 O O . LEU A 1 91 ? 4.766 22.953 28.734 1 96.38 91 LEU A O 1
ATOM 712 N N . PRO A 1 92 ? 6.23 23.047 30.484 1 96.5 92 PRO A N 1
ATOM 713 C CA . PRO A 1 92 ? 5.316 23.969 31.156 1 96.5 92 PRO A CA 1
ATOM 714 C C . PRO A 1 92 ? 5.191 25.312 30.453 1 96.5 92 PRO A C 1
ATOM 716 O O . PRO A 1 92 ? 6.18 25.828 29.938 1 96.5 92 PRO A O 1
ATOM 719 N N . ILE A 1 93 ? 3.998 25.781 30.406 1 96.5 93 ILE A N 1
ATOM 720 C CA . ILE A 1 93 ? 3.725 27.094 29.828 1 96.5 93 ILE A CA 1
ATOM 721 C C . ILE A 1 93 ? 3.643 28.125 30.953 1 96.5 93 ILE A C 1
ATOM 723 O O . ILE A 1 93 ? 2.844 27.984 31.875 1 96.5 93 ILE A O 1
ATOM 727 N N . VAL A 1 94 ? 4.516 29.062 30.812 1 96.38 94 VAL A N 1
ATOM 728 C CA . VAL A 1 94 ? 4.539 30.156 31.781 1 96.38 94 VAL A CA 1
ATOM 729 C C . VAL A 1 94 ? 3.844 31.375 31.188 1 96.38 94 VAL A C 1
ATOM 731 O O . VAL A 1 94 ? 4.332 31.969 30.219 1 96.38 94 VAL A O 1
ATOM 734 N N . SER A 1 95 ? 2.75 31.656 31.734 1 92.75 95 SER A N 1
ATOM 735 C CA . SER A 1 95 ? 1.956 32.781 31.25 1 92.75 95 SER A CA 1
ATOM 736 C C . SER A 1 95 ? 1.164 33.438 32.375 1 92.75 95 SER A C 1
ATOM 738 O O . SER A 1 95 ? 0.681 32.719 33.281 1 92.75 95 SER A O 1
ATOM 740 N N . SER A 1 96 ? 1.039 34.781 32.344 1 85.44 96 SER A N 1
ATOM 741 C CA . SER A 1 96 ? 0.253 35.469 33.344 1 85.44 96 SER A CA 1
ATOM 742 C C . SER A 1 96 ? -1.19 35.656 32.875 1 85.44 96 SER A C 1
ATOM 744 O O . SER A 1 96 ? -2.07 35.969 33.688 1 85.44 96 SER A O 1
ATOM 746 N N . SER A 1 97 ? -1.595 35.406 31.734 1 84 97 SER A N 1
ATOM 747 C CA . SER A 1 97 ? -2.898 35.781 31.203 1 84 97 SER A CA 1
ATOM 748 C C . SER A 1 97 ? -3.584 34.594 30.516 1 84 97 SER A C 1
ATOM 750 O O . SER A 1 97 ? -4.805 34.594 30.344 1 84 97 SER A O 1
ATOM 752 N N . MET A 1 98 ? -2.867 33.625 30.141 1 86.56 98 MET A N 1
ATOM 753 C CA . MET A 1 98 ? -3.43 32.531 29.344 1 86.56 98 MET A CA 1
ATOM 754 C C . MET A 1 98 ? -4.242 31.594 30.219 1 86.56 98 MET A C 1
ATOM 756 O O . MET A 1 98 ? -3.777 31.156 31.281 1 86.56 98 MET A O 1
ATOM 760 N N . ASN A 1 99 ? -5.5 31.375 29.812 1 86.19 99 ASN A N 1
ATOM 761 C CA . ASN A 1 99 ? -6.27 30.312 30.438 1 86.19 99 ASN A CA 1
ATOM 762 C C . ASN A 1 99 ? -5.84 28.938 29.922 1 86.19 99 ASN A C 1
ATOM 764 O O . ASN A 1 99 ? -6.281 28.5 28.859 1 86.19 99 ASN A O 1
ATOM 768 N N . GLN A 1 100 ? -5.156 28.297 30.656 1 86.69 100 GLN A N 1
ATOM 769 C CA . GLN A 1 100 ? -4.488 27.078 30.203 1 86.69 100 GLN A CA 1
ATOM 770 C C . GLN A 1 100 ? -5.445 25.891 30.188 1 86.69 100 GLN A C 1
ATOM 772 O O . GLN A 1 100 ? -5.133 24.844 29.625 1 86.69 100 GLN A O 1
ATOM 777 N N . SER A 1 101 ? -6.59 26 30.75 1 83.56 101 SER A N 1
ATOM 778 C CA . SER A 1 101 ? -7.562 24.906 30.766 1 83.56 101 SER A CA 1
ATOM 779 C C . SER A 1 101 ? -8.289 24.797 29.438 1 83.56 101 SER A C 1
ATOM 781 O O . SER A 1 101 ? -8.969 23.812 29.172 1 83.56 101 SER A O 1
ATOM 783 N N . LEU A 1 102 ? -8.055 25.781 28.578 1 84.44 102 LEU A N 1
ATOM 784 C CA . LEU A 1 102 ? -8.805 25.797 27.328 1 84.44 102 LEU A CA 1
ATOM 785 C C . LEU A 1 102 ? -7.875 25.672 26.125 1 84.44 102 LEU A C 1
ATOM 787 O O . LEU A 1 102 ? -8.219 26.094 25.016 1 84.44 102 LEU A O 1
ATOM 791 N N . LEU A 1 103 ? -6.789 25.125 26.328 1 91.19 103 LEU A N 1
ATOM 792 C CA . LEU A 1 103 ? -5.824 25.047 25.234 1 91.19 103 LEU A CA 1
ATOM 793 C C . LEU A 1 103 ? -6.141 23.875 24.312 1 91.19 103 LEU A C 1
ATOM 795 O O . LEU A 1 103 ? -6.379 22.766 24.781 1 91.19 103 LEU A O 1
ATOM 799 N N . VAL A 1 104 ? -6.27 24.078 23.047 1 92.88 104 VAL A N 1
ATOM 800 C CA . VAL A 1 104 ? -6.414 23.094 21.969 1 92.88 104 VAL A CA 1
ATOM 801 C C . VAL A 1 104 ? -5.391 23.375 20.875 1 92.88 104 VAL A C 1
ATOM 803 O O . VAL A 1 104 ? -5.574 24.281 20.062 1 92.88 104 VAL A O 1
ATOM 806 N N . PHE A 1 105 ? -4.363 22.547 20.844 1 94.75 105 PHE A N 1
ATOM 807 C CA . PHE A 1 105 ? -3.221 22.875 20 1 94.75 105 PHE A CA 1
ATOM 808 C C . PHE A 1 105 ? -3.23 22.016 18.734 1 94.75 105 PHE A C 1
ATOM 810 O O . PHE A 1 105 ? -3.496 20.812 18.797 1 94.75 105 PHE A O 1
ATOM 817 N N . TYR A 1 106 ? -3 22.594 17.594 1 95.38 106 TYR A N 1
ATOM 818 C CA . TYR A 1 106 ? -2.896 21.984 16.281 1 95.38 106 TYR A CA 1
ATOM 819 C C . TYR A 1 106 ? -1.494 22.141 15.703 1 95.38 106 TYR A C 1
ATOM 821 O O . TYR A 1 106 ? -0.511 21.734 16.312 1 95.38 106 TYR A O 1
ATOM 829 N N . GLY A 1 107 ? -1.358 22.719 14.562 1 97.62 107 GLY A N 1
ATOM 830 C CA . GLY A 1 107 ? -0.075 22.906 13.906 1 97.62 107 GLY A CA 1
ATOM 831 C C . GLY A 1 107 ? 0.869 23.797 14.688 1 97.62 107 GLY A C 1
ATOM 832 O O . GLY A 1 107 ? 0.438 24.781 15.305 1 97.62 107 GLY A O 1
ATOM 833 N N . LEU A 1 108 ? 2.135 23.547 14.602 1 98 108 LEU A N 1
ATOM 834 C CA . LEU A 1 108 ? 3.139 24.359 15.273 1 98 108 LEU A CA 1
ATOM 835 C C . LEU A 1 108 ? 4.414 24.453 14.438 1 98 108 LEU A C 1
ATOM 837 O O . LEU A 1 108 ? 4.633 23.641 13.539 1 98 108 LEU A O 1
ATOM 841 N N . SER A 1 109 ? 5.148 25.422 14.664 1 98.31 109 SER A N 1
ATOM 842 C CA . SER A 1 109 ? 6.434 25.688 14.023 1 98.31 109 SER A CA 1
ATOM 843 C C . SER A 1 109 ? 7.426 26.297 15.008 1 98.31 109 SER A C 1
ATOM 845 O O . SER A 1 109 ? 7.027 26.891 16.016 1 98.31 109 SER A O 1
ATOM 847 N N . ALA A 1 110 ? 8.625 26.031 14.781 1 97.5 110 ALA A N 1
ATOM 848 C CA . ALA A 1 110 ? 9.695 26.594 15.594 1 97.5 110 ALA A CA 1
ATOM 849 C C . ALA A 1 110 ? 10.703 27.344 14.719 1 97.5 110 ALA A C 1
ATOM 851 O O . ALA A 1 110 ? 10.984 26.922 13.594 1 97.5 110 ALA A O 1
ATOM 852 N N . TRP A 1 111 ? 11.156 28.422 15.25 1 96.19 111 TRP A N 1
ATOM 853 C CA . TRP A 1 111 ? 12.148 29.25 14.57 1 96.19 111 TRP A CA 1
ATOM 854 C C . TRP A 1 111 ? 13.32 29.562 15.5 1 96.19 111 TRP A C 1
ATOM 856 O O . TRP A 1 111 ? 13.117 30.078 16.594 1 96.19 111 TRP A O 1
ATOM 866 N N . ARG A 1 112 ? 14.469 29.203 15.07 1 94.75 112 ARG A N 1
ATOM 867 C CA . ARG A 1 112 ? 15.672 29.531 15.812 1 94.75 112 ARG A CA 1
ATOM 868 C C . ARG A 1 112 ? 16.375 30.75 15.203 1 94.75 112 ARG A C 1
ATOM 870 O O . ARG A 1 112 ? 16.766 30.719 14.039 1 94.75 112 ARG A O 1
ATOM 877 N N . ASP A 1 113 ? 16.5 31.719 16.078 1 93.06 113 ASP A N 1
ATOM 878 C CA . ASP A 1 113 ? 17.234 32.875 15.617 1 93.06 113 ASP A CA 1
ATOM 879 C C . ASP A 1 113 ? 18.719 32.562 15.43 1 93.06 113 ASP A C 1
ATOM 881 O O . ASP A 1 113 ? 19.375 32.094 16.359 1 93.06 113 ASP A O 1
ATOM 885 N N . ASN A 1 114 ? 19.266 32.844 14.273 1 88.38 114 ASN A N 1
ATOM 886 C CA . ASN A 1 114 ? 20.641 32.469 13.953 1 88.38 114 ASN A CA 1
ATOM 887 C C . ASN A 1 114 ? 21.641 33.281 14.75 1 88.38 114 ASN A C 1
ATOM 889 O O . ASN A 1 114 ? 22.75 32.812 15.039 1 88.38 114 ASN A O 1
ATOM 893 N N . GLN A 1 115 ? 21.297 34.5 15.078 1 90.69 115 GLN A N 1
ATOM 894 C CA . GLN A 1 115 ? 22.219 35.375 15.781 1 90.69 115 GLN A CA 1
ATOM 895 C C . GLN A 1 115 ? 22.203 35.125 17.281 1 90.69 115 GLN A C 1
ATOM 897 O O . GLN A 1 115 ? 23.266 35 17.906 1 90.69 115 GLN A O 1
ATOM 902 N N . THR A 1 116 ? 21.094 34.969 17.859 1 91.19 116 THR A N 1
ATOM 903 C CA . THR A 1 116 ? 20.984 34.875 19.312 1 91.19 116 THR A CA 1
ATOM 904 C C . THR A 1 116 ? 20.828 33.406 19.75 1 91.19 116 THR A C 1
ATOM 906 O O . THR A 1 116 ? 21.062 33.062 20.922 1 91.19 116 THR A O 1
ATOM 909 N N . GLY A 1 117 ? 20.375 32.594 18.812 1 92.12 117 GLY A N 1
ATOM 910 C CA . GLY A 1 117 ? 20.094 31.203 19.156 1 92.12 117 GLY A CA 1
ATOM 911 C C . GLY A 1 117 ? 18.75 31 19.828 1 92.12 117 GLY A C 1
ATOM 912 O O . GLY A 1 117 ? 18.359 29.875 20.109 1 92.12 117 GLY A O 1
ATOM 913 N N . GLU A 1 118 ? 18.047 32.094 20.031 1 94.69 118 GLU A N 1
ATOM 914 C CA . GLU A 1 118 ? 16.734 32.031 20.688 1 94.69 118 GLU A CA 1
ATOM 915 C C . GLU A 1 118 ? 15.742 31.25 19.828 1 94.69 118 GLU A C 1
ATOM 917 O O . GLU A 1 118 ? 15.695 31.406 18.609 1 94.69 118 GLU A O 1
ATOM 922 N N . ILE A 1 119 ? 14.93 30.391 20.531 1 96.88 119 ILE A N 1
ATOM 923 C CA . ILE A 1 119 ? 13.93 29.594 19.828 1 96.88 119 ILE A CA 1
ATOM 924 C C . ILE A 1 119 ? 12.539 30.156 20.125 1 96.88 119 ILE A C 1
ATOM 926 O O . ILE A 1 119 ? 12.141 30.266 21.281 1 96.88 119 ILE A O 1
ATOM 930 N N . THR A 1 120 ? 11.867 30.547 19.062 1 97.81 120 THR A N 1
ATOM 931 C CA . THR A 1 120 ? 10.461 30.953 19.125 1 97.81 120 THR A CA 1
ATOM 932 C C . THR A 1 120 ? 9.562 29.828 18.609 1 97.81 120 THR A C 1
ATOM 934 O O . THR A 1 120 ? 9.883 29.188 17.609 1 97.81 120 THR A O 1
ATOM 937 N N . LEU A 1 121 ? 8.492 29.578 19.344 1 98.12 121 LEU A N 1
ATOM 938 C CA . LEU A 1 121 ? 7.484 28.609 18.922 1 98.12 121 LEU A CA 1
ATOM 939 C C . LEU A 1 121 ? 6.145 29.281 18.672 1 98.12 121 LEU A C 1
ATOM 941 O O . LEU A 1 121 ? 5.727 30.141 19.438 1 98.12 121 LEU A O 1
ATOM 945 N N . MET A 1 122 ? 5.574 29 17.578 1 98.38 122 MET A N 1
ATOM 946 C CA . MET A 1 122 ? 4.188 29.391 17.328 1 98.38 122 MET A CA 1
ATOM 947 C C . MET A 1 122 ? 3.293 28.172 17.172 1 98.38 122 MET A C 1
ATOM 949 O O . MET A 1 122 ? 3.693 27.172 16.562 1 98.38 122 MET A O 1
ATOM 953 N N . VAL A 1 123 ? 2.145 28.219 17.797 1 97.62 123 VAL A N 1
ATOM 954 C CA . VAL A 1 123 ? 1.222 27.078 17.766 1 97.62 123 VAL A CA 1
ATOM 955 C C . VAL A 1 123 ? -0.208 27.594 17.594 1 97.62 123 VAL A C 1
ATOM 957 O O . VAL A 1 123 ? -0.588 28.609 18.172 1 97.62 123 VAL A O 1
ATOM 960 N N . ILE A 1 124 ? -0.929 26.938 16.734 1 97.19 124 ILE A N 1
ATOM 961 C CA . ILE A 1 124 ? -2.344 27.25 16.562 1 97.19 124 ILE A CA 1
ATOM 962 C C . ILE A 1 124 ? -3.131 26.781 17.781 1 97.19 124 ILE A C 1
ATOM 964 O O . ILE A 1 124 ? -2.949 25.656 18.25 1 97.19 124 ILE A O 1
ATOM 968 N N . ASN A 1 125 ? -3.965 27.609 18.297 1 95.12 125 ASN A N 1
ATOM 969 C CA . ASN A 1 125 ? -4.828 27.328 19.438 1 95.12 125 ASN A CA 1
ATOM 970 C C . ASN A 1 125 ? -6.297 27.578 19.109 1 95.12 125 ASN A C 1
ATOM 972 O O . ASN A 1 125 ? -6.707 28.719 18.875 1 95.12 125 ASN A O 1
ATOM 976 N N . HIS A 1 126 ? -7.078 26.516 19.094 1 92.5 126 HIS A N 1
ATOM 977 C CA . HIS A 1 126 ? -8.5 26.641 18.797 1 92.5 126 HIS A CA 1
ATOM 978 C C . HIS A 1 126 ? -9.32 26.734 20.078 1 92.5 126 HIS A C 1
ATOM 980 O O . HIS A 1 126 ? -10.555 26.719 20.047 1 92.5 126 HIS A O 1
ATOM 986 N N . GLY A 1 127 ? -8.562 26.766 21.125 1 89.31 127 GLY A N 1
ATOM 987 C CA . GLY A 1 127 ? -9.266 26.922 22.391 1 89.31 127 GLY A CA 1
ATOM 988 C C . GLY A 1 127 ? -9.734 28.344 22.641 1 89.31 127 GLY A C 1
ATOM 989 O O . GLY A 1 127 ? -9.094 29.297 22.203 1 89.31 127 GLY A O 1
ATOM 990 N N . GLY A 1 128 ? -10.828 28.5 23.344 1 81.75 128 GLY A N 1
ATOM 991 C CA . GLY A 1 128 ? -11.367 29.828 23.641 1 81.75 128 GLY A CA 1
ATOM 992 C C . GLY A 1 128 ? -12.391 30.297 22.609 1 81.75 128 GLY A C 1
ATOM 993 O O . GLY A 1 128 ? -12.898 29.5 21.828 1 81.75 128 GLY A O 1
ATOM 994 N N . PRO A 1 129 ? -12.633 31.562 22.703 1 80 129 PRO A N 1
ATOM 995 C CA . PRO A 1 129 ? -13.719 32.094 21.891 1 80 129 PRO A CA 1
ATOM 996 C C . PRO A 1 129 ? -13.32 32.281 20.422 1 80 129 PRO A C 1
ATOM 998 O O . PRO A 1 129 ? -14.172 32.219 19.531 1 80 129 PRO A O 1
ATOM 1001 N N . GLU A 1 130 ? -12 32.562 20.266 1 85.75 130 GLU A N 1
ATOM 1002 C CA . GLU A 1 130 ? -11.523 32.781 18.891 1 85.75 130 GLU A CA 1
ATOM 1003 C C . GLU A 1 130 ? -10.242 31.984 18.625 1 85.75 130 GLU A C 1
ATOM 1005 O O . GLU A 1 130 ? -9.391 31.859 19.516 1 85.75 130 GLU A O 1
ATOM 1010 N N . ALA A 1 131 ? -10.203 31.516 17.359 1 88.94 131 ALA A N 1
ATOM 1011 C CA . ALA A 1 131 ? -8.969 30.844 16.969 1 88.94 131 ALA A CA 1
ATOM 1012 C C . ALA A 1 131 ? -7.801 31.828 16.938 1 88.94 131 ALA A C 1
ATOM 1014 O O . ALA A 1 131 ? -7.957 32.969 16.516 1 88.94 131 ALA A O 1
ATOM 1015 N N . HIS A 1 132 ? -6.672 31.469 17.453 1 93.88 132 HIS A N 1
ATOM 1016 C CA . HIS A 1 132 ? -5.512 32.344 17.5 1 93.88 132 HIS A CA 1
ATOM 1017 C C . HIS A 1 132 ? -4.215 31.562 17.453 1 93.88 132 HIS A C 1
ATOM 1019 O O . HIS A 1 132 ? -4.234 30.328 17.516 1 93.88 132 HIS A O 1
ATOM 1025 N N . VAL A 1 133 ? -3.139 32.219 17.188 1 97.38 133 VAL A N 1
ATOM 1026 C CA . VAL A 1 133 ? -1.79 31.656 17.203 1 97.38 133 VAL A CA 1
ATOM 1027 C C . VAL A 1 133 ? -1.049 32.125 18.453 1 97.38 133 VAL A C 1
ATOM 1029 O O . VAL A 1 133 ? -0.924 33.312 18.703 1 97.38 133 VAL A O 1
ATOM 1032 N N . GLU A 1 134 ? -0.651 31.156 19.234 1 96.44 134 GLU A N 1
ATOM 1033 C CA . GLU A 1 134 ? 0.142 31.484 20.422 1 96.44 134 GLU A CA 1
ATOM 1034 C C . GLU A 1 134 ? 1.629 31.547 20.078 1 96.44 134 GLU A C 1
ATOM 1036 O O . GLU A 1 134 ? 2.145 30.719 19.328 1 96.44 134 GLU A O 1
ATOM 1041 N N . VAL A 1 135 ? 2.281 32.531 20.641 1 97.5 135 VAL A N 1
ATOM 1042 C CA . VAL A 1 135 ? 3.717 32.719 20.469 1 97.5 135 VAL A CA 1
ATOM 1043 C C . VAL A 1 135 ? 4.441 32.5 21.781 1 97.5 135 VAL A C 1
ATOM 1045 O O . VAL A 1 135 ? 4.113 33.094 22.797 1 97.5 135 VAL A O 1
ATOM 1048 N N . PHE A 1 136 ? 5.426 31.609 21.719 1 97.88 136 PHE A N 1
ATOM 1049 C CA . PHE A 1 136 ? 6.211 31.281 22.906 1 97.88 136 PHE A CA 1
ATOM 1050 C C . PHE A 1 136 ? 7.699 31.453 22.625 1 97.88 136 PHE A C 1
ATOM 1052 O O . PHE A 1 136 ? 8.148 31.312 21.5 1 97.88 136 PHE A O 1
ATOM 1059 N N . THR A 1 137 ? 8.422 31.812 23.672 1 97.56 137 THR A N 1
ATOM 1060 C CA . THR A 1 137 ? 9.867 31.625 23.688 1 97.56 137 THR A CA 1
ATOM 1061 C C . THR A 1 137 ? 10.25 30.391 24.5 1 97.56 137 THR A C 1
ATOM 1063 O O . THR A 1 137 ? 9.781 30.219 25.625 1 97.56 137 THR A O 1
ATOM 1066 N N . TYR A 1 138 ? 11.039 29.562 23.922 1 97.75 138 TYR A N 1
ATOM 1067 C CA . TYR A 1 138 ? 11.508 28.375 24.625 1 97.75 138 TYR A CA 1
ATOM 1068 C C . TYR A 1 138 ? 12.727 28.688 25.484 1 97.75 138 TYR A C 1
ATOM 1070 O O . TYR A 1 138 ? 13.719 29.234 24.984 1 97.75 138 TYR A O 1
ATOM 1078 N N . ARG A 1 139 ? 12.648 28.359 26.734 1 96.62 139 ARG A N 1
ATOM 1079 C CA . ARG A 1 139 ? 13.766 28.484 27.656 1 96.62 139 ARG A CA 1
ATOM 1080 C C . ARG A 1 139 ? 14.43 27.141 27.922 1 96.62 139 ARG A C 1
ATOM 1082 O O . ARG A 1 139 ? 13.891 26.312 28.656 1 96.62 139 ARG A O 1
ATOM 1089 N N . GLU A 1 140 ? 15.625 27 27.391 1 92.06 140 GLU A N 1
ATOM 1090 C CA . GLU A 1 140 ? 16.328 25.734 27.469 1 92.06 140 GLU A CA 1
ATOM 1091 C C . GLU A 1 140 ? 16.656 25.359 28.906 1 92.06 140 GLU A C 1
ATOM 1093 O O . GLU A 1 140 ? 16.562 24.203 29.297 1 92.06 140 GLU A O 1
ATOM 1098 N N . ALA A 1 141 ? 17.094 26.312 29.672 1 92.62 141 ALA A N 1
ATOM 1099 C CA . ALA A 1 141 ? 17.547 26.062 31.047 1 92.62 141 ALA A CA 1
ATOM 1100 C C . ALA A 1 141 ? 16.422 25.469 31.891 1 92.62 141 ALA A C 1
ATOM 1102 O O . ALA A 1 141 ? 16.641 24.5 32.625 1 92.62 141 ALA A O 1
ATOM 1103 N N . SER A 1 142 ? 15.242 26 31.781 1 94.25 142 SER A N 1
ATOM 1104 C CA . SER A 1 142 ? 14.117 25.547 32.594 1 94.25 142 SER A CA 1
ATOM 1105 C C . SER A 1 142 ? 13.234 24.578 31.812 1 94.25 142 SER A C 1
ATOM 1107 O O . SER A 1 142 ? 12.297 24.016 32.375 1 94.25 142 SER A O 1
ATOM 1109 N N . GLN A 1 143 ? 13.523 24.406 30.5 1 93.88 143 GLN A N 1
ATOM 1110 C CA . GLN A 1 143 ? 12.672 23.609 29.609 1 93.88 143 GLN A CA 1
ATOM 1111 C C . GLN A 1 143 ? 11.211 24.016 29.75 1 93.88 143 GLN A C 1
ATOM 1113 O O . GLN A 1 143 ? 10.352 23.172 30.016 1 93.88 143 GLN A O 1
ATOM 1118 N N . SER A 1 144 ? 10.984 25.219 29.5 1 97.56 144 SER A N 1
ATOM 1119 C CA . SER A 1 144 ? 9.648 25.797 29.609 1 97.56 144 SER A CA 1
ATOM 1120 C C . SER A 1 144 ? 9.367 26.75 28.438 1 97.56 144 SER A C 1
ATOM 1122 O O . SER A 1 144 ? 10.273 27.094 27.672 1 97.56 144 SER A O 1
ATOM 1124 N N . LEU A 1 145 ? 8.125 27.016 28.281 1 98.19 145 LEU A N 1
ATOM 1125 C CA . LEU A 1 145 ? 7.68 27.953 27.266 1 98.19 145 LEU A CA 1
ATOM 1126 C C . LEU A 1 145 ? 7.145 29.234 27.891 1 98.19 145 LEU A C 1
ATOM 1128 O O . LEU A 1 145 ? 6.176 29.203 28.656 1 98.19 145 LEU A O 1
ATOM 1132 N N . ILE A 1 146 ? 7.762 30.328 27.531 1 97.88 146 ILE A N 1
ATOM 1133 C CA . ILE A 1 146 ? 7.281 31.625 27.984 1 97.88 146 ILE A CA 1
ATOM 1134 C C . ILE A 1 146 ? 6.328 32.219 26.953 1 97.88 146 ILE A C 1
ATOM 1136 O O . ILE A 1 146 ? 6.711 32.438 25.797 1 97.88 146 ILE A O 1
ATOM 1140 N N . HIS A 1 147 ? 5.133 32.469 27.391 1 97.19 147 HIS A N 1
ATOM 1141 C CA . HIS A 1 147 ? 4.152 33.031 26.484 1 97.19 147 HIS A CA 1
ATOM 1142 C C . HIS A 1 147 ? 4.484 34.5 26.156 1 97.19 147 HIS A C 1
ATOM 1144 O O . HIS A 1 147 ? 4.711 35.281 27.062 1 97.19 147 HIS A O 1
ATOM 1150 N N . VAL A 1 148 ? 4.477 34.812 24.906 1 95.75 148 VAL A N 1
ATOM 1151 C CA . VAL A 1 148 ? 4.887 36.156 24.438 1 95.75 148 VAL A CA 1
ATOM 1152 C C . VAL A 1 148 ? 3.674 36.906 23.906 1 95.75 148 VAL A C 1
ATOM 1154 O O . VAL A 1 148 ? 3.529 38.094 24.156 1 95.75 148 VAL A O 1
ATOM 1157 N N . ASP A 1 149 ? 2.891 36.25 23.141 1 94.12 149 ASP A N 1
ATOM 1158 C CA . ASP A 1 149 ? 1.819 36.938 22.422 1 94.12 149 ASP A CA 1
ATOM 1159 C C . ASP A 1 149 ? 0.743 35.969 21.969 1 94.12 149 ASP A C 1
ATOM 1161 O O . ASP A 1 149 ? 0.967 34.75 21.969 1 94.12 149 ASP A O 1
ATOM 1165 N N . SER A 1 150 ? -0.444 36.438 21.797 1 95.12 150 SER A N 1
ATOM 1166 C CA . SER A 1 150 ? -1.527 35.75 21.109 1 95.12 150 SER A CA 1
ATOM 1167 C C . SER A 1 150 ? -1.977 36.531 19.875 1 95.12 150 SER A C 1
ATOM 1169 O O . SER A 1 150 ? -2.561 37.625 19.984 1 95.12 150 SER A O 1
ATOM 1171 N N . ILE A 1 151 ? -1.746 35.938 18.734 1 96.38 151 ILE A N 1
ATOM 1172 C CA . ILE A 1 151 ? -2.088 36.625 17.484 1 96.38 151 ILE A CA 1
ATOM 1173 C C . ILE A 1 151 ? -3.494 36.219 17.047 1 96.38 151 ILE A C 1
ATOM 1175 O O . ILE A 1 151 ? -3.768 35.031 16.844 1 96.38 151 ILE A O 1
ATOM 1179 N N . THR A 1 152 ? -4.375 37.125 16.875 1 93.62 152 THR A N 1
ATOM 1180 C CA . THR A 1 152 ? -5.754 36.875 16.484 1 93.62 152 THR A CA 1
ATOM 1181 C C . THR A 1 152 ? -6.137 37.719 15.266 1 93.62 152 THR A C 1
ATOM 1183 O O . THR A 1 152 ? -5.418 38.656 14.891 1 93.62 152 THR A O 1
ATOM 1186 N N . SER A 1 153 ? -7.109 37.312 14.594 1 94.75 153 SER A N 1
ATOM 1187 C CA . SER A 1 153 ? -7.684 38.031 13.453 1 94.75 153 SER A CA 1
ATOM 1188 C C . SER A 1 153 ? -9.047 37.438 13.086 1 94.75 153 SER A C 1
ATOM 1190 O O . SER A 1 153 ? -9.297 36.25 13.25 1 94.75 153 SER A O 1
ATOM 1192 N N . SER A 1 154 ? -9.938 38.312 12.562 1 91.25 154 SER A N 1
ATOM 1193 C CA . SER A 1 154 ? -11.227 37.844 12.062 1 91.25 154 SER A CA 1
ATOM 1194 C C . SER A 1 154 ? -11.055 36.938 10.836 1 91.25 154 SER A C 1
ATOM 1196 O O . SER A 1 154 ? -11.977 36.219 10.453 1 91.25 154 SER A O 1
ATOM 1198 N N . LYS A 1 155 ? -9.914 37 10.258 1 93.06 155 LYS A N 1
ATOM 1199 C CA . LYS A 1 155 ? -9.648 36.188 9.078 1 93.06 155 LYS A CA 1
ATOM 1200 C C . LYS A 1 155 ? -9.344 34.75 9.453 1 93.06 155 LYS A C 1
ATOM 1202 O O . LYS A 1 155 ? -9.359 33.844 8.602 1 93.06 155 LYS A O 1
ATOM 1207 N N . LEU A 1 156 ? -9.016 34.562 10.672 1 94.62 156 LEU A N 1
ATOM 1208 C CA . LEU A 1 156 ? -8.711 33.188 11.133 1 94.62 156 LEU A CA 1
ATOM 1209 C C . LEU A 1 156 ? -9.992 32.469 11.516 1 94.62 156 LEU A C 1
ATOM 1211 O O . LEU A 1 156 ? -10.852 33 12.203 1 94.62 156 LEU A O 1
ATOM 1215 N N . THR A 1 157 ? -10.32 31.359 10.938 1 93.81 157 THR A N 1
ATOM 1216 C CA . THR A 1 157 ? -11.438 30.484 11.266 1 93.81 157 THR A CA 1
ATOM 1217 C C . THR A 1 157 ? -10.93 29.156 11.812 1 93.81 157 THR A C 1
ATOM 1219 O O . THR A 1 157 ? -10.43 29.094 12.938 1 93.81 157 THR A O 1
ATOM 1222 N N . ILE A 1 158 ? -10.992 28.078 11.016 1 95.19 158 ILE A N 1
ATOM 1223 C CA . ILE A 1 158 ? -10.406 26.797 11.414 1 95.19 158 ILE A CA 1
ATOM 1224 C C . ILE A 1 158 ? -9.086 26.578 10.688 1 95.19 158 ILE A C 1
ATOM 1226 O O . ILE A 1 158 ? -9.062 26.234 9.508 1 95.19 158 ILE A O 1
ATOM 1230 N N . MET A 1 159 ? -8.008 26.812 11.5 1 97 159 MET A N 1
ATOM 1231 C CA . MET A 1 159 ? -6.672 26.641 10.938 1 97 159 MET A CA 1
ATOM 1232 C C . MET A 1 159 ? -6.148 25.234 11.195 1 97 159 MET A C 1
ATOM 1234 O O . MET A 1 159 ? -6.656 24.531 12.07 1 97 159 MET A O 1
ATOM 1238 N N . ASN A 1 160 ? -5.199 24.844 10.422 1 97.56 160 ASN A N 1
ATOM 1239 C CA . ASN A 1 160 ? -4.664 23.516 10.688 1 97.56 160 ASN A CA 1
ATOM 1240 C C . ASN A 1 160 ? -3.174 23.562 11.016 1 97.56 160 ASN A C 1
ATOM 1242 O O . ASN A 1 160 ? -2.725 22.969 11.992 1 97.56 160 ASN A O 1
ATOM 1246 N N . ASP A 1 161 ? -2.434 24.25 10.141 1 98.69 161 ASP A N 1
ATOM 1247 C CA . ASP A 1 161 ? -0.984 24.234 10.312 1 98.69 161 ASP A CA 1
ATOM 1248 C C . ASP A 1 161 ? -0.385 25.594 9.93 1 98.69 161 ASP A C 1
ATOM 1250 O O . ASP A 1 161 ? -1.04 26.406 9.273 1 98.69 161 ASP A O 1
ATOM 1254 N N . LEU A 1 162 ? 0.868 25.828 10.422 1 98.75 162 LEU A N 1
ATOM 1255 C CA . LEU A 1 162 ? 1.601 27.047 10.07 1 98.75 162 LEU A CA 1
ATOM 1256 C C . LEU A 1 162 ? 3.096 26.766 9.969 1 98.75 162 LEU A C 1
ATOM 1258 O O . LEU A 1 162 ? 3.584 25.781 10.516 1 98.75 162 LEU A O 1
ATOM 1262 N N . VAL A 1 163 ? 3.748 27.578 9.258 1 98.69 163 VAL A N 1
ATOM 1263 C CA . VAL A 1 163 ? 5.203 27.5 9.164 1 98.69 163 VAL A CA 1
ATOM 1264 C C . VAL A 1 163 ? 5.809 28.891 9.258 1 98.69 163 VAL A C 1
ATOM 1266 O O . VAL A 1 163 ? 5.449 29.781 8.484 1 98.69 163 VAL A O 1
ATOM 1269 N N . MET A 1 164 ? 6.66 29.031 10.211 1 98.12 164 MET A N 1
ATOM 1270 C CA . MET A 1 164 ? 7.32 30.328 10.422 1 98.12 164 MET A CA 1
ATOM 1271 C C . MET A 1 164 ? 8.383 30.578 9.359 1 98.12 164 MET A C 1
ATOM 1273 O O . MET A 1 164 ? 9.102 29.656 8.961 1 98.12 164 MET A O 1
ATOM 1277 N N . THR A 1 165 ? 8.477 31.812 8.898 1 95.75 165 THR A N 1
ATOM 1278 C CA . THR A 1 165 ? 9.523 32.25 7.98 1 95.75 165 THR A CA 1
ATOM 1279 C C . THR A 1 165 ? 10.469 33.25 8.664 1 95.75 165 THR A C 1
ATOM 1281 O O . THR A 1 165 ? 11.508 33.594 8.109 1 95.75 165 THR A O 1
ATOM 1284 N N . SER A 1 166 ? 10.148 33.656 9.727 1 94 166 SER A N 1
ATOM 1285 C CA . SER A 1 166 ? 10.945 34.406 10.68 1 94 166 SER A CA 1
ATOM 1286 C C . SER A 1 166 ? 10.359 34.312 12.086 1 94 166 SER A C 1
ATOM 1288 O O . SER A 1 166 ? 9.406 33.562 12.32 1 94 166 SER A O 1
ATOM 1290 N N . SER A 1 167 ? 10.938 35.094 12.984 1 93.12 167 SER A N 1
ATOM 1291 C CA . SER A 1 167 ? 10.43 35.094 14.352 1 93.12 167 SER A CA 1
ATOM 1292 C C . SER A 1 167 ? 9.078 35.812 14.438 1 93.12 167 SER A C 1
ATOM 1294 O O . SER A 1 167 ? 8.375 35.688 15.438 1 93.12 167 SER A O 1
ATOM 1296 N N . ARG A 1 168 ? 8.641 36.5 13.344 1 92.69 168 ARG A N 1
ATOM 1297 C CA . ARG A 1 168 ? 7.418 37.281 13.453 1 92.69 168 ARG A CA 1
ATOM 1298 C C . ARG A 1 168 ? 6.523 37.062 12.234 1 92.69 168 ARG A C 1
ATOM 1300 O O . ARG A 1 168 ? 5.496 37.75 12.094 1 92.69 168 ARG A O 1
ATOM 1307 N N . THR A 1 169 ? 6.922 36.312 11.328 1 97 169 THR A N 1
ATOM 1308 C CA . THR A 1 169 ? 6.129 36.062 10.125 1 97 169 THR A CA 1
ATOM 1309 C C . THR A 1 169 ? 5.914 34.562 9.898 1 97 169 THR A C 1
ATOM 1311 O O . THR A 1 169 ? 6.723 33.75 10.336 1 97 169 THR A O 1
ATOM 1314 N N . PHE A 1 170 ? 4.816 34.25 9.25 1 98.25 170 PHE A N 1
ATOM 1315 C CA . PHE A 1 170 ? 4.523 32.844 8.992 1 98.25 170 PHE A CA 1
ATOM 1316 C C . PHE A 1 170 ? 3.41 32.688 7.965 1 98.25 170 PHE A C 1
ATOM 1318 O O . PHE A 1 170 ? 2.668 33.656 7.707 1 98.25 170 PHE A O 1
ATOM 1325 N N . TYR A 1 171 ? 3.389 31.594 7.289 1 98.75 171 TYR A N 1
ATOM 1326 C CA . TYR A 1 171 ? 2.242 31.125 6.516 1 98.75 171 TYR A CA 1
ATOM 1327 C C . TYR A 1 171 ? 1.344 30.234 7.355 1 98.75 171 TYR A C 1
ATOM 1329 O O . TYR A 1 171 ? 1.822 29.516 8.234 1 98.75 171 TYR A O 1
ATOM 1337 N N . ILE A 1 172 ? 0.032 30.25 7.074 1 98.75 172 ILE A N 1
ATOM 1338 C CA . ILE A 1 172 ? -0.911 29.438 7.836 1 98.75 172 ILE A CA 1
ATOM 1339 C C . ILE A 1 172 ? -2.033 28.953 6.922 1 98.75 172 ILE A C 1
ATOM 1341 O O . ILE A 1 172 ? -2.443 29.656 6 1 98.75 172 ILE A O 1
ATOM 1345 N N . THR A 1 173 ? -2.439 27.734 7.102 1 98.75 173 THR A N 1
ATOM 1346 C CA . THR A 1 173 ? -3.523 27.188 6.293 1 98.75 173 THR A CA 1
ATOM 1347 C C . THR A 1 173 ? -4.867 27.375 6.988 1 98.75 173 THR A C 1
ATOM 1349 O O . THR A 1 173 ? -5 27.094 8.18 1 98.75 173 THR A O 1
ATOM 1352 N N . LYS A 1 174 ? -5.816 27.906 6.281 1 97.62 174 LYS A N 1
ATOM 1353 C CA . LYS A 1 174 ? -7.223 27.953 6.672 1 97.62 174 LYS A CA 1
ATOM 1354 C C . LYS A 1 174 ? -7.977 26.734 6.152 1 97.62 174 LYS A C 1
ATOM 1356 O O . LYS A 1 174 ? -8.469 26.734 5.023 1 97.62 174 LYS A O 1
ATOM 1361 N N . TYR A 1 175 ? -8.188 25.797 6.996 1 96.62 175 TYR A N 1
ATOM 1362 C CA . TYR A 1 175 ? -8.672 24.453 6.68 1 96.62 175 TYR A CA 1
ATOM 1363 C C . TYR A 1 175 ? -10.156 24.484 6.32 1 96.62 175 TYR A C 1
ATOM 1365 O O . TYR A 1 175 ? -10.562 23.953 5.289 1 96.62 175 TYR A O 1
ATOM 1373 N N . LEU A 1 176 ? -10.961 25.031 7.121 1 95.19 176 LEU A N 1
ATOM 1374 C CA . LEU A 1 176 ? -12.383 25.266 6.883 1 95.19 176 LEU A CA 1
ATOM 1375 C C . LEU A 1 176 ? -12.75 26.719 7.137 1 95.19 176 LEU A C 1
ATOM 1377 O O . LEU A 1 176 ? -12.078 27.406 7.918 1 95.19 176 LEU A O 1
ATOM 1381 N N . THR A 1 177 ? -13.844 27.109 6.527 1 93.69 177 THR A N 1
ATOM 1382 C CA . THR A 1 177 ? -14.141 28.547 6.512 1 93.69 177 THR A CA 1
ATOM 1383 C C . THR A 1 177 ? -15.469 28.828 7.203 1 93.69 177 THR A C 1
ATOM 1385 O O . THR A 1 177 ? -15.781 29.969 7.527 1 93.69 177 THR A O 1
ATOM 1388 N N . LEU A 1 178 ? -16.234 27.781 7.441 1 91.88 178 LEU A N 1
ATOM 1389 C CA . LEU A 1 178 ? -17.531 27.938 8.094 1 91.88 178 LEU A CA 1
ATOM 1390 C C . LEU A 1 178 ? -17.562 27.219 9.438 1 91.88 178 LEU A C 1
ATOM 1392 O O . LEU A 1 178 ? -18.109 26.125 9.547 1 91.88 178 LEU A O 1
ATOM 1396 N N . PRO A 1 179 ? -17.094 27.859 10.547 1 87.69 179 PRO A N 1
ATOM 1397 C CA . PRO A 1 179 ? -16.969 27.172 11.836 1 87.69 179 PRO A CA 1
ATOM 1398 C C . PRO A 1 179 ? -18.297 26.609 12.336 1 87.69 179 PRO A C 1
ATOM 1400 O O . PRO A 1 179 ? -18.328 25.547 12.961 1 87.69 179 PRO A O 1
ATOM 1403 N N . ASP A 1 180 ? -19.391 27.281 12.023 1 90.38 180 ASP A N 1
ATOM 1404 C CA . ASP A 1 180 ? -20.688 26.844 12.523 1 90.38 180 ASP A CA 1
ATOM 1405 C C . ASP A 1 180 ? -21.344 25.844 11.555 1 90.38 180 ASP A C 1
ATOM 1407 O O . ASP A 1 180 ? -22.359 25.25 11.875 1 90.38 180 ASP A O 1
ATOM 1411 N N . HIS A 1 181 ? -20.688 25.656 10.398 1 92.81 181 HIS A N 1
ATOM 1412 C CA . HIS A 1 181 ? -21.266 24.797 9.383 1 92.81 181 HIS A CA 1
ATOM 1413 C C . HIS A 1 181 ? -20.203 23.891 8.75 1 92.81 181 HIS A C 1
ATOM 1415 O O . HIS A 1 181 ? -20.141 23.781 7.52 1 92.81 181 HIS A O 1
ATOM 1421 N N . GLN A 1 182 ? -19.391 23.359 9.539 1 91.94 182 GLN A N 1
ATOM 1422 C CA . GLN A 1 182 ? -18.281 22.531 9.07 1 91.94 182 GLN A CA 1
ATOM 1423 C C . GLN A 1 182 ? -18.797 21.312 8.312 1 91.94 182 GLN A C 1
ATOM 1425 O O . GLN A 1 182 ? -18.25 20.953 7.273 1 91.94 182 GLN A O 1
ATOM 1430 N N . SER A 1 183 ? -19.875 20.672 8.805 1 92.88 183 SER A N 1
ATOM 1431 C CA . SER A 1 183 ? -20.422 19.469 8.18 1 92.88 183 SER A CA 1
ATOM 1432 C C . SER A 1 183 ? -20.953 19.766 6.781 1 92.88 183 SER A C 1
ATOM 1434 O O . SER A 1 183 ? -20.828 18.938 5.875 1 92.88 183 SER A O 1
ATOM 1436 N N . LEU A 1 184 ? -21.578 20.906 6.676 1 93 184 LEU A N 1
ATOM 1437 C CA . LEU A 1 184 ? -22.094 21.312 5.371 1 93 184 LEU A CA 1
ATOM 1438 C C . LEU A 1 184 ? -20.953 21.562 4.391 1 93 184 LEU A C 1
ATOM 1440 O O . LEU A 1 184 ? -21.031 21.188 3.223 1 93 184 LEU A O 1
ATOM 1444 N N . GLU A 1 185 ? -19.953 22.297 4.883 1 94 185 GLU A N 1
ATOM 1445 C CA . GLU A 1 185 ? -18.781 22.562 4.051 1 94 185 GLU A CA 1
ATOM 1446 C C . GLU A 1 185 ? -18.141 21.266 3.57 1 94 185 GLU A C 1
ATOM 1448 O O . GLU A 1 185 ? -17.734 21.156 2.414 1 94 185 GLU A O 1
ATOM 1453 N N . LEU A 1 186 ? -18.109 20.234 4.395 1 93.75 186 LEU A N 1
ATOM 1454 C CA . LEU A 1 186 ? -17.562 18.938 4.055 1 93.75 186 LEU A CA 1
ATOM 1455 C C . LEU A 1 186 ? -18.469 18.203 3.064 1 93.75 186 LEU A C 1
ATOM 1457 O O . LEU A 1 186 ? -17.984 17.703 2.039 1 93.75 186 LEU A O 1
ATOM 1461 N N . LEU A 1 187 ? -19.766 18.156 3.342 1 93.88 187 LEU A N 1
ATOM 1462 C CA . LEU A 1 187 ? -20.734 17.422 2.533 1 93.88 187 LEU A CA 1
ATOM 1463 C C . LEU A 1 187 ? -20.766 17.969 1.106 1 93.88 187 LEU A C 1
ATOM 1465 O O . LEU A 1 187 ? -20.875 17.203 0.15 1 93.88 187 LEU A O 1
ATOM 1469 N N . LEU A 1 188 ? -20.641 19.266 1.013 1 94.31 188 LEU A N 1
ATOM 1470 C CA . LEU A 1 188 ? -20.734 19.906 -0.3 1 94.31 188 LEU A CA 1
ATOM 1471 C C . LEU A 1 188 ? -19.359 20.016 -0.948 1 94.31 188 LEU A C 1
ATOM 1473 O O . LEU A 1 188 ? -19.25 20.484 -2.084 1 94.31 188 LEU A O 1
ATOM 1477 N N . MET A 1 189 ? -18.266 19.656 -0.19 1 95.38 189 MET A N 1
ATOM 1478 C CA . MET A 1 189 ? -16.891 19.656 -0.694 1 95.38 189 MET A CA 1
ATOM 1479 C C . MET A 1 189 ? -16.516 21.031 -1.243 1 95.38 189 MET A C 1
ATOM 1481 O O . MET A 1 189 ? -16.031 21.125 -2.371 1 95.38 189 MET A O 1
ATOM 1485 N N . LEU A 1 190 ? -16.859 22.047 -0.42 1 94.5 190 LEU A N 1
ATOM 1486 C CA . LEU A 1 190 ? -16.625 23.422 -0.838 1 94.5 190 LEU A CA 1
ATOM 1487 C C . LEU A 1 190 ? -15.125 23.75 -0.806 1 94.5 190 LEU A C 1
ATOM 1489 O O . LEU A 1 190 ? -14.414 23.297 0.091 1 94.5 190 LEU A O 1
ATOM 1493 N N . LYS A 1 191 ? -14.602 24.5 -1.735 1 95.12 191 LYS A N 1
ATOM 1494 C CA . LYS A 1 191 ? -13.195 24.844 -1.868 1 95.12 191 LYS A CA 1
ATOM 1495 C C . LYS A 1 191 ? -12.922 26.266 -1.365 1 95.12 191 LYS A C 1
ATOM 1497 O O . LYS A 1 191 ? -12.328 27.078 -2.078 1 95.12 191 LYS A O 1
ATOM 1502 N N . TYR A 1 192 ? -13.227 26.5 -0.08 1 96.19 192 TYR A N 1
ATOM 1503 C CA . TYR A 1 192 ? -13.109 27.844 0.502 1 96.19 192 TYR A CA 1
ATOM 1504 C C . TYR A 1 192 ? -11.797 28 1.265 1 96.19 192 TYR A C 1
ATOM 1506 O O . TYR A 1 192 ? -11.5 29.078 1.783 1 96.19 192 TYR A O 1
ATOM 1514 N N . GLY A 1 193 ? -11.008 26.953 1.342 1 97.62 193 GLY A N 1
ATOM 1515 C CA . GLY A 1 193 ? -9.742 27 2.066 1 97.62 193 GLY A CA 1
ATOM 1516 C C . GLY A 1 193 ? -8.742 27.969 1.454 1 97.62 193 GLY A C 1
ATOM 1517 O O . GLY A 1 193 ? -8.797 28.25 0.257 1 97.62 193 GLY A O 1
ATOM 1518 N N . GLU A 1 194 ? -7.816 28.484 2.332 1 98.12 194 GLU A N 1
ATOM 1519 C CA . GLU A 1 194 ? -6.812 29.469 1.924 1 98.12 194 GLU A CA 1
ATOM 1520 C C . GLU A 1 194 ? -5.484 29.234 2.635 1 98.12 194 GLU A C 1
ATOM 1522 O O . GLU A 1 194 ? -5.438 28.547 3.66 1 98.12 194 GLU A O 1
ATOM 1527 N N . VAL A 1 195 ? -4.484 29.75 2.016 1 98.69 195 VAL A N 1
ATOM 1528 C CA . VAL A 1 195 ? -3.238 30 2.729 1 98.69 195 VAL A CA 1
ATOM 1529 C C . VAL A 1 195 ? -3.107 31.5 3.016 1 98.69 195 VAL A C 1
ATOM 1531 O O . VAL A 1 195 ? -3.266 32.312 2.117 1 98.69 195 VAL A O 1
ATOM 1534 N N . LEU A 1 196 ? -2.877 31.828 4.266 1 98.5 196 LEU A N 1
ATOM 1535 C CA . LEU A 1 196 ? -2.66 33.219 4.672 1 98.5 196 LEU A CA 1
ATOM 1536 C C . LEU A 1 196 ? -1.2 33.438 5.047 1 98.5 196 LEU A C 1
ATOM 1538 O O . LEU A 1 196 ? -0.522 32.531 5.523 1 98.5 196 LEU A O 1
ATOM 1542 N N . TYR A 1 197 ? -0.776 34.625 4.777 1 98.5 197 TYR A N 1
ATOM 1543 C CA . TYR A 1 197 ? 0.531 35.094 5.23 1 98.5 197 TYR A CA 1
ATOM 1544 C C . TYR A 1 197 ? 0.388 36.188 6.277 1 98.5 197 TYR A C 1
ATOM 1546 O O . TYR A 1 197 ? -0.361 37.156 6.082 1 98.5 197 TYR A O 1
ATOM 1554 N N . TYR A 1 198 ? 1.015 36 7.43 1 98.31 198 TYR A N 1
ATOM 1555 C CA . TYR A 1 198 ? 1.122 37.031 8.461 1 98.31 198 TYR A CA 1
ATOM 1556 C C . TYR A 1 198 ? 2.451 37.75 8.367 1 98.31 198 TYR A C 1
ATOM 1558 O O . TYR A 1 198 ? 3.518 37.156 8.508 1 98.31 198 TYR A O 1
ATOM 1566 N N . ASP A 1 199 ? 2.482 39.094 8.211 1 96.81 199 ASP A N 1
ATOM 1567 C CA . ASP A 1 199 ? 3.701 39.844 7.949 1 96.81 199 ASP A CA 1
ATOM 1568 C C . ASP A 1 199 ? 4.242 40.469 9.234 1 96.81 199 ASP A C 1
ATOM 1570 O O . ASP A 1 199 ? 5.121 41.344 9.188 1 96.81 199 ASP A O 1
ATOM 1574 N N . GLY A 1 200 ? 3.709 40.062 10.336 1 95.94 200 GLY A N 1
ATOM 1575 C CA . GLY A 1 200 ? 4.086 40.656 11.617 1 95.94 200 GLY A CA 1
ATOM 1576 C C . GLY A 1 200 ? 3.035 41.594 12.18 1 95.94 200 GLY A C 1
ATOM 1577 O O . GLY A 1 200 ? 3.072 41.938 13.367 1 95.94 200 GLY A O 1
ATOM 1578 N N . SER A 1 201 ? 2.09 41.938 11.328 1 95.38 201 SER A N 1
ATOM 1579 C CA . SER A 1 201 ? 1.073 42.875 11.758 1 95.38 201 SER A CA 1
ATOM 1580 C C . SER A 1 201 ? -0.311 42.469 11.266 1 95.38 201 SER A C 1
ATOM 1582 O O . SER A 1 201 ? -1.304 42.625 11.977 1 95.38 201 SER A O 1
ATOM 1584 N N . ASP A 1 202 ? -0.35 41.938 10.133 1 96.19 202 ASP A N 1
ATOM 1585 C CA . ASP A 1 202 ? -1.641 41.625 9.523 1 96.19 202 ASP A CA 1
ATOM 1586 C C . ASP A 1 202 ? -1.55 40.375 8.672 1 96.19 202 ASP A C 1
ATOM 1588 O O . ASP A 1 202 ? -0.454 39.938 8.312 1 96.19 202 ASP A O 1
ATOM 1592 N N . PHE A 1 203 ? -2.805 39.844 8.43 1 97.25 203 PHE A N 1
ATOM 1593 C CA . PHE A 1 203 ? -2.916 38.656 7.594 1 97.25 203 PHE A CA 1
ATOM 1594 C C . PHE A 1 203 ? -3.34 39.031 6.176 1 97.25 203 PHE A C 1
ATOM 1596 O O . PHE A 1 203 ? -4.18 39.906 5.988 1 97.25 203 PHE A O 1
ATOM 1603 N N . ARG A 1 204 ? -2.826 38.375 5.195 1 96.75 204 ARG A N 1
ATOM 1604 C CA . ARG A 1 204 ? -3.309 38.469 3.822 1 96.75 204 ARG A CA 1
ATOM 1605 C C . ARG A 1 204 ? -3.393 37.094 3.178 1 96.75 204 ARG A C 1
ATOM 1607 O O . ARG A 1 204 ? -2.547 36.219 3.428 1 96.75 204 ARG A O 1
ATOM 1614 N N . SER A 1 205 ? -4.379 36.906 2.318 1 97.38 205 SER A N 1
ATOM 1615 C CA . SER A 1 205 ? -4.516 35.656 1.579 1 97.38 205 SER A CA 1
ATOM 1616 C C . SER A 1 205 ? -3.488 35.562 0.455 1 97.38 205 SER A C 1
ATOM 1618 O O . SER A 1 205 ? -3.309 36.531 -0.309 1 97.38 205 SER A O 1
ATOM 1620 N N . VAL A 1 206 ? -2.824 34.469 0.37 1 98.25 206 VAL A N 1
ATOM 1621 C CA . VAL A 1 206 ? -1.803 34.312 -0.663 1 98.25 206 VAL A CA 1
ATOM 1622 C C . VAL A 1 206 ? -2.15 33.156 -1.587 1 98.25 206 VAL A C 1
ATOM 1624 O O . VAL A 1 206 ? -1.557 33 -2.656 1 98.25 206 VAL A O 1
ATOM 1627 N N . ALA A 1 207 ? -3.014 32.312 -1.286 1 97.81 207 ALA A N 1
ATOM 1628 C CA . ALA A 1 207 ? -3.596 31.266 -2.121 1 97.81 207 ALA A CA 1
ATOM 1629 C C . ALA A 1 207 ? -5.043 31 -1.725 1 97.81 207 ALA A C 1
ATOM 1631 O O . ALA A 1 207 ? -5.363 30.906 -0.536 1 97.81 207 ALA A O 1
ATOM 1632 N N . GLN A 1 208 ? -5.957 30.859 -2.695 1 96.94 208 GLN A N 1
ATOM 1633 C CA . GLN A 1 208 ? -7.379 30.641 -2.445 1 96.94 208 GLN A CA 1
ATOM 1634 C C . GLN A 1 208 ? -7.902 29.453 -3.252 1 96.94 208 GLN A C 1
ATOM 1636 O O . GLN A 1 208 ? -7.172 28.875 -4.059 1 96.94 208 GLN A O 1
ATOM 1641 N N . GLY A 1 209 ? -9.125 29.047 -2.898 1 96.94 209 GLY A N 1
ATOM 1642 C CA . GLY A 1 209 ? -9.789 28 -3.664 1 96.94 209 GLY A CA 1
ATOM 1643 C C . GLY A 1 209 ? -9.289 26.609 -3.334 1 96.94 209 GLY A C 1
ATOM 1644 O O . GLY A 1 209 ? -9.297 25.719 -4.191 1 96.94 209 GLY A O 1
ATOM 1645 N N . LEU A 1 210 ? -8.773 26.453 -2.199 1 97.88 210 LEU A N 1
ATOM 1646 C CA . LEU A 1 210 ? -8.227 25.156 -1.806 1 97.88 210 LEU A CA 1
ATOM 1647 C C . LEU A 1 210 ? -9.273 24.328 -1.082 1 97.88 210 LEU A C 1
ATOM 1649 O O . LEU A 1 210 ? -10.07 24.859 -0.303 1 97.88 210 LEU A O 1
ATOM 1653 N N . HIS A 1 211 ? -9.305 23.062 -1.398 1 98.12 211 HIS A N 1
ATOM 1654 C CA . HIS A 1 211 ? -10.188 22.141 -0.696 1 98.12 211 HIS A CA 1
ATOM 1655 C C . HIS A 1 211 ? -9.539 21.609 0.579 1 98.12 211 HIS A C 1
ATOM 1657 O O . HIS A 1 211 ? -8.766 20.656 0.537 1 98.12 211 HIS A O 1
ATOM 1663 N N . MET A 1 212 ? -9.836 22.234 1.724 1 98 212 MET A N 1
ATOM 1664 C CA . MET A 1 212 ? -9.383 21.844 3.055 1 98 212 MET A CA 1
ATOM 1665 C C . MET A 1 212 ? -7.855 21.812 3.125 1 98 212 MET A C 1
ATOM 1667 O O . MET A 1 212 ? -7.262 20.797 3.479 1 98 212 MET A O 1
ATOM 1671 N N . PRO A 1 213 ? -7.148 23 2.848 1 98.62 213 PRO A N 1
ATOM 1672 C CA . PRO A 1 213 ? -5.699 23.016 3.053 1 98.62 213 PRO A CA 1
ATOM 1673 C C . PRO A 1 213 ? -5.301 22.703 4.492 1 98.62 213 PRO A C 1
ATOM 1675 O O . PRO A 1 213 ? -5.879 23.25 5.434 1 98.62 213 PRO A O 1
ATOM 1678 N N . ASN A 1 214 ? -4.391 21.781 4.613 1 98.44 214 ASN A N 1
ATOM 1679 C CA . ASN A 1 214 ? -4.039 21.203 5.906 1 98.44 214 ASN A CA 1
ATOM 1680 C C . ASN A 1 214 ? -2.588 21.5 6.273 1 98.44 214 ASN A C 1
ATOM 1682 O O . ASN A 1 214 ? -2.244 22.625 6.625 1 98.44 214 ASN A O 1
ATOM 1686 N N . GLY A 1 215 ? -1.634 20.594 6.02 1 98.81 215 GLY A N 1
ATOM 1687 C CA . GLY A 1 215 ? -0.227 20.781 6.34 1 98.81 215 GLY A CA 1
ATOM 1688 C C . GLY A 1 215 ? 0.458 21.812 5.477 1 98.81 215 GLY A C 1
ATOM 1689 O O . GLY A 1 215 ? 0.098 22 4.309 1 98.81 215 GLY A O 1
ATOM 1690 N N . ILE A 1 216 ? 1.481 22.438 6.059 1 98.88 216 ILE A N 1
ATOM 1691 C CA . ILE A 1 216 ? 2.246 23.453 5.355 1 98.88 216 ILE A CA 1
ATOM 1692 C C . ILE A 1 216 ? 3.682 23.484 5.879 1 98.88 216 ILE A C 1
ATOM 1694 O O . ILE A 1 216 ? 3.912 23.328 7.082 1 98.88 216 ILE A O 1
ATOM 1698 N N . ASN A 1 217 ? 4.582 23.625 5.031 1 98.75 217 ASN A N 1
ATOM 1699 C CA . ASN A 1 217 ? 5.988 23.781 5.395 1 98.75 217 ASN A CA 1
ATOM 1700 C C . ASN A 1 217 ? 6.797 24.406 4.266 1 98.75 217 ASN A C 1
ATOM 1702 O O . ASN A 1 217 ? 6.266 24.656 3.184 1 98.75 217 ASN A O 1
ATOM 1706 N N . VAL A 1 218 ? 7.992 24.766 4.539 1 98.12 218 VAL A N 1
ATOM 1707 C CA . VAL A 1 218 ? 8.828 25.5 3.596 1 98.12 218 VAL A CA 1
ATOM 1708 C C . VAL A 1 218 ? 10.141 24.734 3.375 1 98.12 218 VAL A C 1
ATOM 1710 O O . VAL A 1 218 ? 10.617 24.031 4.27 1 98.12 218 VAL A O 1
ATOM 1713 N N . SER A 1 219 ? 10.656 24.859 2.146 1 97.44 219 SER A N 1
ATOM 1714 C CA . SER A 1 219 ? 11.945 24.25 1.845 1 97.44 219 SER A CA 1
ATOM 1715 C C . SER A 1 219 ? 13.047 24.844 2.717 1 97.44 219 SER A C 1
ATOM 1717 O O . SER A 1 219 ? 12.922 25.969 3.219 1 97.44 219 SER A O 1
ATOM 1719 N N . PRO A 1 220 ? 14.148 24.109 2.855 1 94.31 220 PRO A N 1
ATOM 1720 C CA . PRO A 1 220 ? 15.227 24.578 3.73 1 94.31 220 PRO A CA 1
ATOM 1721 C C . PRO A 1 220 ? 15.766 25.953 3.316 1 94.31 220 PRO A C 1
ATOM 1723 O O . PRO A 1 220 ? 16.156 26.75 4.172 1 94.31 220 PRO A O 1
ATOM 1726 N N . ASP A 1 221 ? 15.789 26.234 2.027 1 94.38 221 ASP A N 1
ATOM 1727 C CA . ASP A 1 221 ? 16.297 27.516 1.54 1 94.38 221 ASP A CA 1
ATOM 1728 C C . ASP A 1 221 ? 15.211 28.578 1.534 1 94.38 221 ASP A C 1
ATOM 1730 O O . ASP A 1 221 ? 15.43 29.688 1.062 1 94.38 221 ASP A O 1
ATOM 1734 N N . GLN A 1 222 ? 14.016 28.203 1.922 1 95.12 222 GLN A N 1
ATOM 1735 C CA . GLN A 1 222 ? 12.867 29.094 2.09 1 95.12 222 GLN A CA 1
ATOM 1736 C C . GLN A 1 222 ? 12.375 29.625 0.744 1 95.12 222 GLN A C 1
ATOM 1738 O O . GLN A 1 222 ? 11.742 30.672 0.678 1 95.12 222 GLN A O 1
ATOM 1743 N N . ARG A 1 223 ? 12.617 28.922 -0.284 1 97.31 223 ARG A N 1
ATOM 1744 C CA . ARG A 1 223 ? 12.242 29.375 -1.615 1 97.31 223 ARG A CA 1
ATOM 1745 C C . ARG A 1 223 ? 10.93 28.734 -2.066 1 97.31 223 ARG A C 1
ATOM 1747 O O . ARG A 1 223 ? 10.266 29.25 -2.975 1 97.31 223 ARG A O 1
ATOM 1754 N N . TYR A 1 224 ? 10.617 27.625 -1.458 1 98.56 224 TYR A N 1
ATOM 1755 C CA . TYR A 1 224 ? 9.422 26.906 -1.88 1 98.56 224 TYR A CA 1
ATOM 1756 C C . TYR A 1 224 ? 8.539 26.562 -0.686 1 98.56 224 TYR A C 1
ATOM 1758 O O . TYR A 1 224 ? 9.031 26.172 0.37 1 98.56 224 TYR A O 1
ATOM 1766 N N . LEU A 1 225 ? 7.273 26.797 -0.893 1 98.75 225 LEU A N 1
ATOM 1767 C CA . LEU A 1 225 ? 6.254 26.453 0.096 1 98.75 225 LEU A CA 1
ATOM 1768 C C . LEU A 1 225 ? 5.461 25.234 -0.332 1 98.75 225 LEU A C 1
ATOM 1770 O O . LEU A 1 225 ? 5.039 25.125 -1.486 1 98.75 225 LEU A O 1
ATOM 1774 N N . TYR A 1 226 ? 5.324 24.281 0.512 1 98.88 226 TYR A N 1
ATOM 1775 C CA . TYR A 1 226 ? 4.535 23.078 0.271 1 98.88 226 TYR A CA 1
ATOM 1776 C C . TYR A 1 226 ? 3.26 23.094 1.104 1 98.88 226 TYR A C 1
ATOM 1778 O O . TYR A 1 226 ? 3.291 23.391 2.297 1 98.88 226 TYR A O 1
ATOM 1786 N N . VAL A 1 227 ? 2.164 22.781 0.484 1 98.94 227 VAL A N 1
ATOM 1787 C CA . VAL A 1 227 ? 0.865 22.797 1.15 1 98.94 227 VAL A CA 1
ATOM 1788 C C . VAL A 1 227 ? 0.128 21.484 0.863 1 98.94 227 VAL A C 1
ATOM 1790 O O . VAL A 1 227 ? 0.048 21.047 -0.288 1 98.94 227 VAL A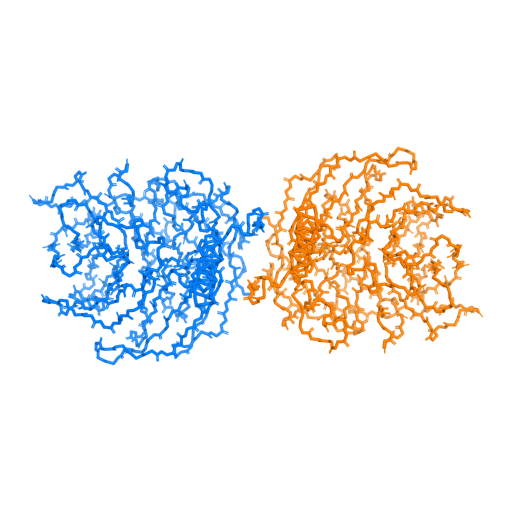 O 1
ATOM 1793 N N . SER A 1 228 ? -0.313 20.828 1.877 1 98.81 228 SER A N 1
ATOM 1794 C CA . SER A 1 228 ? -1.234 19.703 1.691 1 98.81 228 SER A CA 1
ATOM 1795 C C . SER A 1 228 ? -2.643 20.203 1.373 1 98.81 228 SER A C 1
ATOM 1797 O O . SER A 1 228 ? -3.197 21.031 2.104 1 98.81 228 SER A O 1
ATOM 1799 N N . GLU A 1 229 ? -3.16 19.797 0.304 1 98.56 229 GLU A N 1
ATOM 1800 C CA . GLU A 1 229 ? -4.59 19.969 0.054 1 98.56 229 GLU A CA 1
ATOM 1801 C C . GLU A 1 229 ? -5.363 18.688 0.356 1 98.56 229 GLU A C 1
ATOM 1803 O O . GLU A 1 229 ? -5.625 17.891 -0.545 1 98.56 229 GLU A O 1
ATOM 1808 N N . PHE A 1 230 ? -5.773 18.578 1.574 1 97.88 230 PHE A N 1
ATOM 1809 C CA . PHE A 1 230 ? -6.363 17.406 2.191 1 97.88 230 PHE A CA 1
ATOM 1810 C C . PHE A 1 230 ? -7.543 16.891 1.37 1 97.88 230 PHE A C 1
ATOM 1812 O O . PHE A 1 230 ? -7.609 15.711 1.038 1 97.88 230 PHE A O 1
ATOM 1819 N N . GLY A 1 231 ? -8.406 17.734 0.963 1 96.62 231 GLY A N 1
ATOM 1820 C CA . GLY A 1 231 ? -9.648 17.359 0.309 1 96.62 231 GLY A CA 1
ATOM 1821 C C . GLY A 1 231 ? -9.453 16.859 -1.109 1 96.62 231 GLY A C 1
ATOM 1822 O O . GLY A 1 231 ? -10.312 16.172 -1.658 1 96.62 231 GLY A O 1
ATOM 1823 N N . ARG A 1 232 ? -8.352 17.234 -1.706 1 96.5 232 ARG A N 1
ATOM 1824 C CA . ARG A 1 232 ? -8.07 16.781 -3.066 1 96.5 232 ARG A CA 1
ATOM 1825 C C . ARG A 1 232 ? -7.016 15.688 -3.074 1 96.5 232 ARG A C 1
ATOM 1827 O O . ARG A 1 232 ? -6.582 15.242 -4.137 1 96.5 232 ARG A O 1
ATOM 1834 N N . LYS A 1 233 ? -6.57 15.344 -1.931 1 97.62 233 LYS A N 1
ATOM 1835 C CA . LYS A 1 233 ? -5.594 14.266 -1.79 1 97.62 233 LYS A CA 1
ATOM 1836 C C . LYS A 1 233 ? -4.328 14.562 -2.59 1 97.62 233 LYS A C 1
ATOM 1838 O O . LYS A 1 233 ? -3.846 13.719 -3.342 1 97.62 233 LYS A O 1
ATOM 1843 N N . GLN A 1 234 ? -3.785 15.781 -2.424 1 98.12 234 GLN A N 1
ATOM 1844 C CA . GLN A 1 234 ? -2.604 16.156 -3.197 1 98.12 234 GLN A CA 1
ATOM 1845 C C . GLN A 1 234 ? -1.712 17.109 -2.412 1 98.12 234 GLN A C 1
ATOM 1847 O O . GLN A 1 234 ? -2.152 17.719 -1.434 1 98.12 234 GLN A O 1
ATOM 1852 N N . LEU A 1 235 ? -0.471 17.188 -2.799 1 98.75 235 LEU A N 1
ATOM 1853 C CA . LEU A 1 235 ? 0.482 18.203 -2.369 1 98.75 235 LEU A CA 1
ATOM 1854 C C . LEU A 1 235 ? 0.617 19.312 -3.42 1 98.75 235 LEU A C 1
ATOM 1856 O O . LEU A 1 235 ? 0.556 19.031 -4.621 1 98.75 235 LEU A O 1
ATOM 1860 N N . LYS A 1 236 ? 0.737 20.453 -2.932 1 98.75 236 LYS A N 1
ATOM 1861 C CA . LYS A 1 236 ? 1.012 21.594 -3.801 1 98.75 236 LYS A CA 1
ATOM 1862 C C . LYS A 1 236 ? 2.361 22.219 -3.471 1 98.75 236 LYS A C 1
ATOM 1864 O O . LYS A 1 236 ? 2.729 22.344 -2.299 1 98.75 236 LYS A O 1
ATOM 1869 N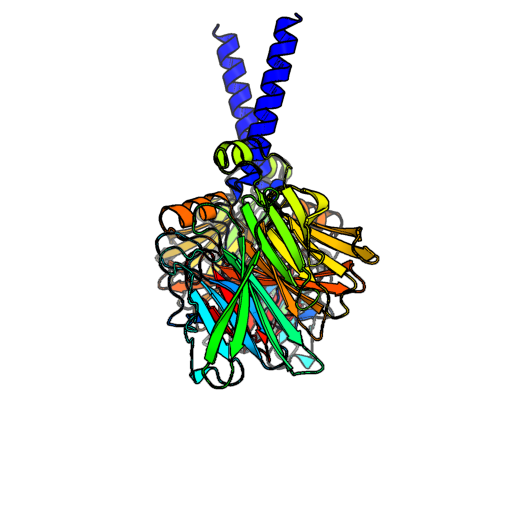 N . SER A 1 237 ? 3.068 22.562 -4.504 1 98.81 237 SER A N 1
ATOM 1870 C CA . SER A 1 237 ? 4.32 23.297 -4.383 1 98.81 237 SER A CA 1
ATOM 1871 C C . SER A 1 237 ? 4.195 24.703 -4.965 1 98.81 237 SER A C 1
ATOM 1873 O O . SER A 1 237 ? 3.633 24.891 -6.047 1 98.81 237 SER A O 1
ATOM 1875 N N . TYR A 1 238 ? 4.613 25.672 -4.207 1 98.81 238 TYR A N 1
ATOM 1876 C CA . TYR A 1 238 ? 4.637 27.062 -4.629 1 98.81 238 TYR A CA 1
ATOM 1877 C C . TYR A 1 238 ? 6.047 27.641 -4.535 1 98.81 238 TYR A C 1
ATOM 1879 O O . TYR A 1 238 ? 6.781 27.344 -3.59 1 98.81 238 TYR A O 1
ATOM 1887 N N . ARG A 1 239 ? 6.375 28.438 -5.461 1 98.56 239 ARG A N 1
ATOM 1888 C CA . ARG A 1 239 ? 7.555 29.281 -5.324 1 98.56 239 ARG A CA 1
ATOM 1889 C C . ARG A 1 239 ? 7.227 30.562 -4.559 1 98.56 239 ARG A C 1
ATOM 1891 O O . ARG A 1 239 ? 6.195 31.188 -4.805 1 98.56 239 ARG A O 1
ATOM 1898 N N . ILE A 1 240 ? 8.094 30.875 -3.621 1 98.12 240 ILE A N 1
ATOM 1899 C CA . ILE A 1 240 ? 7.895 32.094 -2.838 1 98.12 240 ILE A CA 1
ATOM 1900 C C . ILE A 1 240 ? 8.586 33.281 -3.529 1 98.12 240 ILE A C 1
ATOM 1902 O O . ILE A 1 240 ? 9.805 33.281 -3.693 1 98.12 240 ILE A O 1
ATOM 1906 N N . LEU A 1 241 ? 7.855 34.219 -4.004 1 96.5 241 LEU A N 1
ATOM 1907 C CA . LEU A 1 241 ? 8.344 35.5 -4.531 1 96.5 241 LEU A CA 1
ATOM 1908 C C . LEU A 1 241 ? 8.047 36.625 -3.557 1 96.5 241 LEU A C 1
ATOM 1910 O O . LEU A 1 241 ? 6.988 37.25 -3.631 1 96.5 241 LEU A O 1
ATOM 1914 N N . ASP A 1 242 ? 9.109 36.938 -2.754 1 90.94 242 ASP A N 1
ATOM 1915 C CA . ASP A 1 242 ? 8.922 37.812 -1.581 1 90.94 242 ASP A CA 1
ATOM 1916 C C . ASP A 1 242 ? 7.906 37.188 -0.617 1 90.94 242 ASP A C 1
ATOM 1918 O O . ASP A 1 242 ? 8.219 36.219 0.088 1 90.94 242 ASP A O 1
ATOM 1922 N N . THR A 1 243 ? 6.621 37.531 -0.765 1 87.62 243 THR A N 1
ATOM 1923 C CA . THR A 1 243 ? 5.617 36.938 0.102 1 87.62 243 THR A CA 1
ATOM 1924 C C . THR A 1 243 ? 4.504 36.281 -0.723 1 87.62 243 THR A C 1
ATOM 1926 O O . THR A 1 243 ? 3.654 35.562 -0.184 1 87.62 243 THR A O 1
ATOM 1929 N N . GLU A 1 244 ? 4.605 36.469 -1.944 1 93.38 244 GLU A N 1
ATOM 1930 C CA . GLU A 1 244 ? 3.592 35.906 -2.844 1 93.38 244 GLU A CA 1
ATOM 1931 C C . GLU A 1 244 ? 3.957 34.5 -3.301 1 93.38 244 GLU A C 1
ATOM 1933 O O . GLU A 1 244 ? 5.133 34.125 -3.297 1 93.38 244 GLU A O 1
ATOM 1938 N N . LEU A 1 245 ? 2.9 33.781 -3.66 1 97.75 245 LEU A N 1
ATOM 1939 C CA . LEU A 1 245 ? 3.115 32.406 -4.043 1 97.75 245 LEU A CA 1
ATOM 1940 C C . LEU A 1 245 ? 2.857 32.188 -5.531 1 97.75 245 LEU A C 1
ATOM 1942 O O . LEU A 1 245 ? 1.86 32.688 -6.066 1 97.75 245 LEU A O 1
ATOM 1946 N N . GLU A 1 246 ? 3.789 31.594 -6.156 1 97.94 246 GLU A N 1
ATOM 1947 C CA . GLU A 1 246 ? 3.619 31.141 -7.531 1 97.94 246 GLU A CA 1
ATOM 1948 C C . GLU A 1 246 ? 3.518 29.625 -7.598 1 97.94 246 GLU A C 1
ATOM 1950 O O . GLU A 1 246 ? 4.434 28.906 -7.168 1 97.94 246 GLU A O 1
ATOM 1955 N N . HIS A 1 247 ? 2.428 29.141 -8.086 1 98 247 HIS A N 1
ATOM 1956 C CA . HIS A 1 247 ? 2.203 27.703 -8.156 1 98 247 HIS A CA 1
ATOM 1957 C C . HIS A 1 247 ? 3.266 27.031 -9.016 1 98 247 HIS A C 1
ATOM 1959 O O . HIS A 1 247 ? 3.584 27.5 -10.109 1 98 247 HIS A O 1
ATOM 1965 N N . VAL A 1 248 ? 3.852 25.953 -8.555 1 98.25 248 VAL A N 1
ATOM 1966 C CA . VAL A 1 248 ? 4.863 25.203 -9.297 1 98.25 248 VAL A CA 1
ATOM 1967 C C . VAL A 1 248 ? 4.262 23.891 -9.812 1 98.25 248 VAL A C 1
ATOM 1969 O O . VAL A 1 248 ? 4.23 23.656 -11.023 1 98.25 248 VAL A O 1
ATOM 1972 N N . GLU A 1 249 ? 3.768 23.047 -8.852 1 98 249 GLU A N 1
ATOM 1973 C CA . GLU A 1 249 ? 3.324 21.703 -9.227 1 98 249 GLU A CA 1
ATOM 1974 C C . GLU A 1 249 ? 2.342 21.141 -8.211 1 98 249 GLU A C 1
ATOM 1976 O O . GLU A 1 249 ? 2.355 21.531 -7.043 1 98 249 GLU A O 1
ATOM 1981 N N . ASP A 1 250 ? 1.424 20.375 -8.711 1 97.81 250 ASP A N 1
ATOM 1982 C CA . ASP A 1 250 ? 0.597 19.531 -7.855 1 97.81 250 ASP A CA 1
ATOM 1983 C C . ASP A 1 250 ? 1.04 18.078 -7.934 1 97.81 250 ASP A C 1
ATOM 1985 O O . ASP A 1 250 ? 1.514 17.625 -8.977 1 97.81 250 ASP A O 1
ATOM 1989 N N . LEU A 1 251 ? 0.963 17.344 -6.867 1 98.12 251 LEU A N 1
ATOM 1990 C CA . LEU A 1 251 ? 1.182 15.906 -6.824 1 98.12 251 LEU A CA 1
ATOM 1991 C C . LEU A 1 251 ? -0.021 15.188 -6.215 1 98.12 251 LEU A C 1
ATOM 1993 O O . LEU A 1 251 ? -0.26 15.289 -5.008 1 98.12 251 LEU A O 1
ATOM 1997 N N . VAL A 1 252 ? -0.714 14.438 -7.008 1 96.12 252 VAL A N 1
ATOM 1998 C CA . VAL A 1 252 ? -1.861 13.672 -6.523 1 96.12 252 VAL A CA 1
ATOM 1999 C C . VAL A 1 252 ? -1.383 12.383 -5.867 1 96.12 252 VAL A C 1
ATOM 2001 O O . VAL A 1 252 ? -0.577 11.648 -6.441 1 96.12 252 VAL A O 1
ATOM 2004 N N . LEU A 1 253 ? -1.783 11.898 -4.629 1 95.31 253 LEU A N 1
ATOM 2005 C CA . LEU A 1 253 ? -1.294 10.742 -3.889 1 95.31 253 LEU A CA 1
ATOM 2006 C C . LEU A 1 253 ? -2.443 9.812 -3.508 1 95.31 253 LEU A C 1
ATOM 2008 O O . LEU A 1 253 ? -2.221 8.742 -2.941 1 95.31 253 LEU A O 1
ATOM 2012 N N . ASP A 1 254 ? -3.701 10.039 -3.863 1 91.62 254 ASP A N 1
ATOM 2013 C CA . ASP A 1 254 ? -4.902 9.266 -3.566 1 91.62 254 ASP A CA 1
ATOM 2014 C C . ASP A 1 254 ? -4.977 8.914 -2.082 1 91.62 254 ASP A C 1
ATOM 2016 O O . ASP A 1 254 ? -5.34 7.789 -1.724 1 91.62 254 ASP A O 1
ATOM 2020 N N . THR A 1 255 ? -4.523 9.562 -1.194 1 97.56 255 THR A N 1
ATOM 2021 C CA . THR A 1 255 ? -4.605 9.547 0.262 1 97.56 255 THR A CA 1
ATOM 2022 C C . THR A 1 255 ? -4.754 10.961 0.812 1 97.56 255 THR A C 1
ATOM 2024 O O . THR A 1 255 ? -4.324 11.93 0.177 1 97.56 255 THR A O 1
ATOM 2027 N N . LEU A 1 256 ? -5.445 11.062 1.902 1 98.31 256 LEU A N 1
ATOM 2028 C CA . LEU A 1 256 ? -5.574 12.375 2.527 1 98.31 256 LEU A CA 1
ATOM 2029 C C . LEU A 1 256 ? -4.25 12.812 3.145 1 98.31 256 LEU A C 1
ATOM 2031 O O . LEU A 1 256 ? -3.783 12.211 4.117 1 98.31 256 LEU A O 1
ATOM 2035 N N . VAL A 1 257 ? -3.691 13.859 2.602 1 98.62 257 VAL A N 1
ATOM 2036 C CA . VAL A 1 257 ? -2.393 14.344 3.049 1 98.62 257 VAL A CA 1
ATOM 2037 C C . VAL A 1 257 ? -2.58 15.32 4.211 1 98.62 257 VAL A C 1
ATOM 2039 O O . VAL A 1 257 ? -3.213 16.359 4.055 1 98.62 257 VAL A O 1
ATOM 2042 N N . ASP A 1 258 ? -2.02 14.961 5.328 1 98.44 258 ASP A N 1
ATOM 2043 C CA . ASP A 1 258 ? -2.164 15.766 6.535 1 98.44 258 ASP A CA 1
ATOM 2044 C C . ASP A 1 258 ? -0.979 16.719 6.707 1 98.44 258 ASP A C 1
ATOM 2046 O O . ASP A 1 258 ? -0.685 17.516 5.82 1 98.44 258 ASP A O 1
ATOM 2050 N N . ASN A 1 259 ? -0.21 16.672 7.777 1 98.81 259 ASN A N 1
ATOM 2051 C CA . ASN A 1 259 ? 0.855 17.641 7.992 1 98.81 259 ASN A CA 1
ATOM 2052 C C . ASN A 1 259 ? 2.154 17.203 7.32 1 98.81 259 ASN A C 1
ATOM 2054 O O . ASN A 1 259 ? 2.338 16.031 7.016 1 98.81 259 ASN A O 1
ATOM 2058 N N . ILE A 1 260 ? 3.023 18.25 7.09 1 98.69 260 ILE A N 1
ATOM 2059 C CA . ILE A 1 260 ? 4.27 18.078 6.348 1 98.69 260 ILE A CA 1
ATOM 2060 C C . ILE A 1 260 ? 5.449 18.5 7.219 1 98.69 260 ILE A C 1
ATOM 2062 O O . ILE A 1 260 ? 5.445 19.578 7.809 1 98.69 260 ILE A O 1
ATOM 2066 N N . GLU A 1 261 ? 6.375 17.672 7.297 1 98.25 261 GLU A N 1
ATOM 2067 C CA . GLU A 1 261 ? 7.695 18.078 7.762 1 98.25 261 GLU A CA 1
ATOM 2068 C C . GLU A 1 261 ? 8.727 18 6.641 1 98.25 261 GLU A C 1
ATOM 2070 O O . GLU A 1 261 ? 8.578 17.203 5.711 1 98.25 261 GLU A O 1
ATOM 2075 N N . VAL A 1 262 ? 9.711 18.859 6.738 1 96.94 262 VAL A N 1
ATOM 2076 C CA . VAL A 1 262 ? 10.766 18.906 5.73 1 96.94 262 VAL A CA 1
ATOM 2077 C C . VAL A 1 262 ? 12.102 18.516 6.367 1 96.94 262 VAL A C 1
ATOM 2079 O O . VAL A 1 262 ? 12.508 19.109 7.375 1 96.94 262 VAL A O 1
ATOM 2082 N N . ALA A 1 263 ? 12.734 17.547 5.762 1 93.06 263 ALA A N 1
ATOM 2083 C CA . ALA A 1 263 ? 14.078 17.219 6.203 1 93.06 263 ALA A CA 1
ATOM 2084 C C . ALA A 1 263 ? 15.047 18.359 5.949 1 93.06 263 ALA A C 1
ATOM 2086 O O . ALA A 1 263 ? 15.164 18.844 4.82 1 93.06 263 ALA A O 1
ATOM 2087 N N . PRO A 1 264 ? 15.789 18.766 6.855 1 87.5 264 PRO A N 1
ATOM 2088 C CA . PRO A 1 264 ? 16.578 20 6.746 1 87.5 264 PRO A CA 1
ATOM 2089 C C . PRO A 1 264 ? 17.703 19.891 5.719 1 87.5 264 PRO A C 1
ATOM 2091 O O . PRO A 1 264 ? 18.062 20.891 5.094 1 87.5 264 PRO A O 1
ATOM 2094 N N . VAL A 1 265 ? 18.188 18.656 5.508 1 85.88 265 VAL A N 1
ATOM 2095 C CA . VAL A 1 265 ? 19.344 18.5 4.625 1 85.88 265 VAL A CA 1
ATOM 2096 C C . VAL A 1 265 ? 18.859 18.172 3.211 1 85.88 265 VAL A C 1
ATOM 2098 O O . VAL A 1 265 ? 19.172 18.906 2.262 1 85.88 265 VAL A O 1
ATOM 2101 N N . SER A 1 266 ? 18 17.188 3.057 1 88.69 266 SER A N 1
ATOM 2102 C CA . SER A 1 266 ? 17.625 16.719 1.73 1 88.69 266 SER A CA 1
ATOM 2103 C C . SER A 1 266 ? 16.484 17.547 1.145 1 88.69 266 SER A C 1
ATOM 2105 O O . SER A 1 266 ? 16.328 17.609 -0.076 1 88.69 266 SER A O 1
ATOM 2107 N N . GLY A 1 267 ? 15.688 18.188 2.027 1 94.25 267 GLY A N 1
ATOM 2108 C CA . GLY A 1 267 ? 14.508 18.906 1.573 1 94.25 267 GLY A CA 1
ATOM 2109 C C . GLY A 1 267 ? 13.336 17.984 1.273 1 94.25 267 GLY A C 1
ATOM 2110 O O . GLY A 1 267 ? 12.281 18.453 0.824 1 94.25 267 GLY A O 1
ATOM 2111 N N . ASP A 1 268 ? 13.547 16.703 1.542 1 96.19 268 ASP A N 1
ATOM 2112 C CA . ASP A 1 268 ? 12.445 15.766 1.317 1 96.19 268 ASP A CA 1
ATOM 2113 C C . ASP A 1 268 ? 11.289 16.031 2.275 1 96.19 268 ASP A C 1
ATOM 2115 O O . ASP A 1 268 ? 11.508 16.453 3.416 1 96.19 268 ASP A O 1
ATOM 2119 N N . LEU A 1 269 ? 10.148 15.781 1.769 1 98.5 269 LEU A N 1
ATOM 2120 C CA . LEU A 1 269 ? 8.961 15.953 2.594 1 98.5 269 LEU A CA 1
ATOM 2121 C C . LEU A 1 269 ? 8.594 14.648 3.297 1 98.5 269 LEU A C 1
ATOM 2123 O O . LEU A 1 269 ? 8.664 13.57 2.695 1 98.5 269 LEU A O 1
ATOM 2127 N N . TRP A 1 270 ? 8.312 14.742 4.477 1 98.25 270 TRP A N 1
ATOM 2128 C CA . TRP A 1 270 ? 7.738 13.664 5.27 1 98.25 270 TRP A CA 1
ATOM 2129 C C . TRP A 1 270 ? 6.309 14 5.684 1 98.25 270 TRP A C 1
ATOM 2131 O O . TRP A 1 270 ? 6.07 14.984 6.379 1 98.25 270 TRP A O 1
ATOM 2141 N N . VAL A 1 271 ? 5.367 13.141 5.27 1 98.62 271 VAL A N 1
ATOM 2142 C CA . VAL A 1 271 ? 3.957 13.516 5.324 1 98.62 271 VAL A CA 1
ATOM 2143 C C . VAL A 1 271 ? 3.156 12.406 6.016 1 98.62 271 VAL A C 1
ATOM 2145 O O . VAL A 1 271 ? 3.283 11.234 5.668 1 98.62 271 VAL A O 1
ATOM 2148 N N . GLY A 1 272 ? 2.422 12.766 7.023 1 98.56 272 GLY A N 1
ATOM 2149 C CA . GLY A 1 272 ? 1.396 11.867 7.531 1 98.56 272 GLY A CA 1
ATOM 2150 C C . GLY A 1 272 ? 0.143 11.852 6.676 1 98.56 272 GLY A C 1
ATOM 2151 O O . GLY A 1 272 ? -0.287 12.891 6.172 1 98.56 272 GLY A O 1
ATOM 2152 N N . CYS A 1 273 ? -0.415 10.648 6.469 1 98.62 273 CYS A N 1
ATOM 2153 C CA . CYS A 1 273 ? -1.558 10.531 5.57 1 98.62 273 CYS A CA 1
ATOM 2154 C C . CYS A 1 273 ? -2.623 9.617 6.164 1 98.62 273 CYS A C 1
ATOM 2156 O O . CYS A 1 273 ? -2.348 8.859 7.09 1 98.62 273 CYS A O 1
ATOM 2158 N N . HIS A 1 274 ? -3.84 9.805 5.625 1 98.25 274 HIS A N 1
ATOM 2159 C CA . HIS A 1 274 ? -5 8.977 5.949 1 98.25 274 HIS A CA 1
ATOM 2160 C C . HIS A 1 274 ? -5.566 8.312 4.699 1 98.25 274 HIS A C 1
ATOM 2162 O O . HIS A 1 274 ? -6.328 8.93 3.953 1 98.25 274 HIS A O 1
ATOM 2168 N N . PRO A 1 275 ? -5.312 6.984 4.539 1 97.12 275 PRO A N 1
ATOM 2169 C CA . PRO A 1 275 ? -5.727 6.312 3.305 1 97.12 275 PRO A CA 1
ATOM 2170 C C . PRO A 1 275 ? -7.242 6.188 3.178 1 97.12 275 PRO A C 1
ATOM 2172 O O . PRO A 1 275 ? -7.762 6.031 2.07 1 97.12 275 PRO A O 1
ATOM 2175 N N . ILE A 1 276 ? -7.996 6.215 4.273 1 97.5 276 ILE A N 1
ATOM 2176 C CA . ILE A 1 276 ? -9.445 6.031 4.258 1 97.5 276 ILE A CA 1
ATOM 2177 C C . ILE A 1 276 ? -10.109 7.133 5.082 1 97.5 276 ILE A C 1
ATOM 2179 O O . ILE A 1 276 ? -10.023 7.137 6.312 1 97.5 276 ILE A O 1
ATOM 2183 N N . HIS A 1 277 ? -10.891 7.922 4.449 1 97.44 277 HIS A N 1
ATOM 2184 C CA . HIS A 1 277 ? -11.43 9.141 5.047 1 97.44 277 HIS A CA 1
ATOM 2185 C C . HIS A 1 277 ? -12.5 8.82 6.086 1 97.44 277 HIS A C 1
ATOM 2187 O O . HIS A 1 277 ? -12.484 9.383 7.184 1 97.44 277 HIS A O 1
ATOM 2193 N N . TYR A 1 278 ? -13.484 7.941 5.711 1 96.69 278 TYR A N 1
ATOM 2194 C CA . TYR A 1 278 ? -14.594 7.734 6.629 1 96.69 278 TYR A CA 1
ATOM 2195 C C . TYR A 1 278 ? -14.117 7.098 7.93 1 96.69 278 TYR A C 1
ATOM 2197 O O . TYR A 1 278 ? -14.695 7.34 8.992 1 96.69 278 TYR A O 1
ATOM 2205 N N . LEU A 1 279 ? -13.086 6.332 7.859 1 96.88 279 LEU A N 1
ATOM 2206 C CA . LEU A 1 279 ? -12.547 5.738 9.078 1 96.88 279 LEU A CA 1
ATOM 2207 C C . LEU A 1 279 ? -11.844 6.793 9.93 1 96.88 279 LEU A C 1
ATOM 2209 O O . LEU A 1 279 ? -11.852 6.711 11.164 1 96.88 279 LEU A O 1
ATOM 2213 N N . LEU A 1 280 ? -11.188 7.762 9.305 1 96.12 280 LEU A N 1
ATOM 2214 C CA . LEU A 1 280 ? -10.617 8.883 10.047 1 96.12 280 LEU A CA 1
ATOM 2215 C C . LEU A 1 280 ? -11.703 9.617 10.828 1 96.12 280 LEU A C 1
ATOM 2217 O O . LEU A 1 280 ? -11.516 9.938 12.008 1 96.12 280 LEU A O 1
ATOM 2221 N N . ILE A 1 281 ? -12.812 9.898 10.172 1 94.38 281 ILE A N 1
ATOM 2222 C CA . ILE A 1 281 ? -13.922 10.586 10.82 1 94.38 281 ILE A CA 1
ATOM 2223 C C . ILE A 1 281 ? -14.422 9.766 12.008 1 94.38 281 ILE A C 1
ATOM 2225 O O . ILE A 1 281 ? -14.648 10.312 13.094 1 94.38 281 ILE A O 1
ATOM 2229 N N . GLU A 1 282 ? -14.523 8.484 11.781 1 93.44 282 GLU A N 1
ATOM 2230 C CA . GLU A 1 282 ? -14.953 7.609 12.867 1 93.44 282 GLU A CA 1
ATOM 2231 C C . GLU A 1 282 ? -13.953 7.621 14.023 1 93.44 282 GLU A C 1
ATOM 2233 O O . GLU A 1 282 ? -14.352 7.609 15.188 1 93.44 282 GLU A O 1
ATOM 2238 N N . ASN A 1 283 ? -12.727 7.617 13.703 1 91 283 ASN A N 1
ATOM 2239 C CA . ASN A 1 283 ? -11.68 7.66 14.719 1 91 283 ASN A CA 1
ATOM 2240 C C . ASN A 1 283 ? -11.758 8.945 15.547 1 91 283 ASN A C 1
ATOM 2242 O O . ASN A 1 283 ? -11.617 8.906 16.766 1 91 283 ASN A O 1
ATOM 2246 N N . GLU A 1 284 ? -11.969 10.031 14.945 1 87.38 284 GLU A N 1
ATOM 2247 C CA . GLU A 1 284 ? -12.055 11.32 15.609 1 87.38 284 GLU A CA 1
ATOM 2248 C C . GLU A 1 284 ? -13.266 11.383 16.547 1 87.38 284 GLU A C 1
ATOM 2250 O O . GLU A 1 284 ? -13.234 12.086 17.562 1 87.38 284 GLU A O 1
ATOM 2255 N N . HIS A 1 285 ? -14.25 10.594 16.266 1 84.25 285 HIS A N 1
ATOM 2256 C CA . HIS A 1 285 ? -15.492 10.664 17.031 1 84.25 285 HIS A CA 1
ATOM 2257 C C . HIS A 1 285 ? -15.508 9.633 18.156 1 84.25 285 HIS A C 1
ATOM 2259 O O . HIS A 1 285 ? -15.906 9.945 19.281 1 84.25 285 HIS A O 1
ATOM 2265 N N . VAL A 1 286 ? -15.008 8.383 17.844 1 84.94 286 VAL A N 1
ATOM 2266 C CA . VAL A 1 286 ? -15.227 7.332 18.828 1 84.94 286 VAL A CA 1
ATOM 2267 C C . VAL A 1 286 ? -13.922 6.59 19.094 1 84.94 286 VAL A C 1
ATOM 2269 O O . VAL A 1 286 ? -13.883 5.66 19.906 1 84.94 286 VAL A O 1
ATOM 2272 N N . GLY A 1 287 ? -12.867 6.965 18.453 1 83.38 287 GLY A N 1
ATOM 2273 C CA . GLY A 1 287 ? -11.562 6.391 18.75 1 83.38 287 GLY A CA 1
ATOM 2274 C C . GLY A 1 287 ? -11.312 5.078 18.031 1 83.38 287 GLY A C 1
ATOM 2275 O O . GLY A 1 287 ? -10.383 4.348 18.359 1 83.38 287 GLY A O 1
ATOM 2276 N N . SER A 1 288 ? -12.102 4.762 17.016 1 88.25 288 SER A N 1
ATOM 2277 C CA . SER A 1 288 ? -11.953 3.521 16.266 1 88.25 288 SER A CA 1
ATOM 2278 C C . SER A 1 288 ? -10.656 3.506 15.469 1 88.25 288 SER A C 1
ATOM 2280 O O . SER A 1 288 ? -10.062 4.559 15.219 1 88.25 288 SER A O 1
ATOM 2282 N N . PRO A 1 289 ? -10.188 2.314 15.133 1 92.69 289 PRO A N 1
ATOM 2283 C CA . PRO A 1 289 ? -8.984 2.234 14.312 1 92.69 289 PRO A CA 1
ATOM 2284 C C . PRO A 1 289 ? -9.117 2.988 12.984 1 92.69 289 PRO A C 1
ATOM 2286 O O . PRO A 1 289 ? -10.195 2.98 12.375 1 92.69 289 PRO A O 1
ATOM 2289 N N . ALA A 1 290 ? -8.148 3.752 12.648 1 96.12 290 ALA A N 1
ATOM 2290 C CA . ALA A 1 290 ? -8.023 4.434 11.359 1 96.12 290 ALA A CA 1
ATOM 2291 C C . ALA A 1 290 ? -6.645 4.195 10.75 1 96.12 290 ALA A C 1
ATOM 2293 O O . ALA A 1 290 ? -5.629 4.27 11.445 1 96.12 290 ALA A O 1
ATOM 2294 N N . PRO A 1 291 ? -6.625 3.873 9.461 1 97.44 291 PRO A N 1
ATOM 2295 C CA . PRO A 1 291 ? -5.344 3.551 8.828 1 97.44 291 PRO A CA 1
ATOM 2296 C C . PRO A 1 291 ? -4.359 4.715 8.867 1 97.44 291 PRO A C 1
ATOM 2298 O O . PRO A 1 291 ? -4.773 5.879 8.867 1 97.44 291 PRO A O 1
ATOM 2301 N N . SER A 1 292 ? -3.113 4.332 8.961 1 97.75 292 SER A N 1
ATOM 2302 C CA . SER A 1 292 ? -2.002 5.277 8.922 1 97.75 292 SER A CA 1
ATOM 2303 C C . SER A 1 292 ? -1.104 5.023 7.715 1 97.75 292 SER A C 1
ATOM 2305 O O . SER A 1 292 ? -0.953 3.885 7.273 1 97.75 292 SER A O 1
ATOM 2307 N N . GLN A 1 293 ? -0.599 6.031 7.172 1 98.19 293 GLN A N 1
ATOM 2308 C CA . GLN A 1 293 ? 0.32 5.992 6.035 1 98.19 293 GLN A CA 1
ATOM 2309 C C . GLN A 1 293 ? 1.327 7.137 6.105 1 98.19 293 GLN A C 1
ATOM 2311 O O . GLN A 1 293 ? 0.951 8.289 6.332 1 98.19 293 GLN A O 1
ATOM 2316 N N . ILE A 1 294 ? 2.605 6.828 6 1 98.38 294 ILE A N 1
ATOM 2317 C CA . ILE A 1 294 ? 3.648 7.848 5.957 1 98.38 294 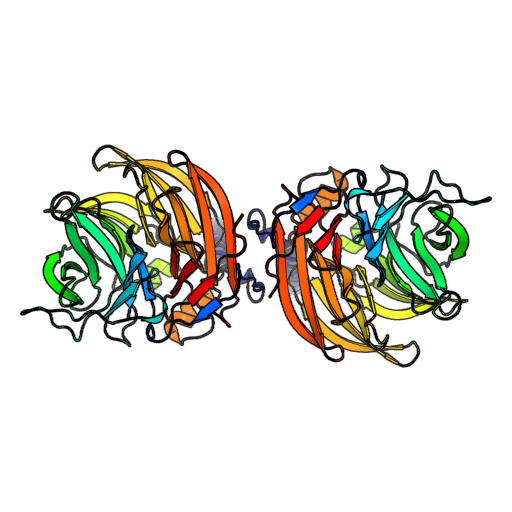ILE A CA 1
ATOM 2318 C C . ILE A 1 294 ? 4.359 7.801 4.609 1 98.38 294 ILE A C 1
ATOM 2320 O O . ILE A 1 294 ? 4.828 6.746 4.18 1 98.38 294 ILE A O 1
ATOM 2324 N N . LEU A 1 295 ? 4.469 8.945 3.99 1 98.19 295 LEU A N 1
ATOM 2325 C CA . LEU A 1 295 ? 5.125 9.07 2.693 1 98.19 295 LEU A CA 1
ATOM 2326 C C . LEU A 1 295 ? 6.363 9.953 2.791 1 98.19 295 LEU A C 1
ATOM 2328 O O . LEU A 1 295 ? 6.352 10.969 3.492 1 98.19 295 LEU A O 1
ATOM 2332 N N . LYS A 1 296 ? 7.375 9.531 2.098 1 97.75 296 LYS A N 1
ATOM 2333 C CA . LYS A 1 296 ? 8.523 10.375 1.786 1 97.75 296 LYS A CA 1
ATOM 2334 C C . LYS A 1 296 ? 8.461 10.875 0.345 1 97.75 296 LYS A C 1
ATOM 2336 O O . LYS A 1 296 ? 8.422 10.078 -0.593 1 97.75 296 LYS A O 1
ATOM 2341 N N . VAL A 1 297 ? 8.422 12.156 0.203 1 98.12 297 VAL A N 1
ATOM 2342 C CA . VAL A 1 297 ? 8.352 12.75 -1.128 1 98.12 297 VAL A CA 1
ATOM 2343 C C . VAL A 1 297 ? 9.641 13.516 -1.419 1 98.12 297 VAL A C 1
ATOM 2345 O O . VAL A 1 297 ? 9.992 14.453 -0.702 1 98.12 297 VAL A O 1
ATOM 2348 N N . LYS A 1 298 ? 10.312 13.117 -2.439 1 97.38 298 LYS A N 1
ATOM 2349 C CA . LYS A 1 298 ? 11.539 13.805 -2.836 1 97.38 298 LYS A CA 1
ATOM 2350 C C . LYS A 1 298 ? 11.227 15.055 -3.656 1 97.38 298 LYS A C 1
ATOM 2352 O O . LYS A 1 298 ? 10.312 15.055 -4.477 1 97.38 298 LYS A O 1
ATOM 2357 N N . THR A 1 299 ? 12.016 16.078 -3.348 1 97.31 299 THR A N 1
ATOM 2358 C CA . THR A 1 299 ? 11.812 17.344 -4.031 1 97.31 299 THR A CA 1
ATOM 2359 C C . THR A 1 299 ? 13.117 17.844 -4.637 1 97.31 299 THR A C 1
ATOM 2361 O O . THR A 1 299 ? 14.203 17.547 -4.129 1 97.31 299 THR A O 1
ATOM 2364 N N . LEU A 1 300 ? 13.031 18.5 -5.785 1 96.62 300 LEU A N 1
ATOM 2365 C CA . LEU A 1 300 ? 14.125 19.203 -6.434 1 96.62 300 LEU A CA 1
ATOM 2366 C C . LEU A 1 300 ? 13.633 20.516 -7.055 1 96.62 300 LEU A C 1
ATOM 2368 O O . LEU A 1 300 ? 12.859 20.5 -8.008 1 96.62 300 LEU A O 1
ATOM 2372 N N . SER A 1 301 ? 14.031 21.609 -6.527 1 95.81 301 SER A N 1
ATOM 2373 C CA . SER A 1 301 ? 13.672 22.938 -7.016 1 95.81 301 SER A CA 1
ATOM 2374 C C . SER A 1 301 ? 12.156 23.109 -7.082 1 95.81 301 SER A C 1
ATOM 2376 O O . SER A 1 301 ? 11.625 23.547 -8.109 1 95.81 301 SER A O 1
ATOM 2378 N N . GLY A 1 302 ? 11.531 22.656 -5.996 1 96.12 302 GLY A N 1
ATOM 2379 C CA . GLY A 1 302 ? 10.094 22.844 -5.883 1 96.12 302 GLY A CA 1
ATOM 2380 C C . GLY A 1 302 ? 9.289 21.797 -6.617 1 96.12 302 GLY A C 1
ATOM 2381 O O . GLY A 1 302 ? 8.055 21.766 -6.523 1 96.12 302 GLY A O 1
ATOM 2382 N N . LYS A 1 303 ? 9.969 20.875 -7.324 1 97.88 303 LYS A N 1
ATOM 2383 C CA . LYS A 1 303 ? 9.281 19.797 -8.039 1 97.88 303 LYS A CA 1
ATOM 2384 C C . LYS A 1 303 ? 9.297 18.5 -7.223 1 97.88 303 LYS A C 1
ATOM 2386 O O . LYS A 1 303 ? 10.25 18.234 -6.484 1 97.88 303 LYS A O 1
ATOM 2391 N N . PHE A 1 304 ? 8.234 17.75 -7.371 1 97.81 304 PHE A N 1
ATOM 2392 C CA . PHE A 1 304 ? 8.195 16.422 -6.758 1 97.81 304 PHE A CA 1
ATOM 2393 C C . PHE A 1 304 ? 8.828 15.383 -7.676 1 97.81 304 PHE A C 1
ATOM 2395 O O . PHE A 1 304 ? 8.391 15.203 -8.812 1 97.81 304 PHE A O 1
ATOM 2402 N N . THR A 1 305 ? 9.805 14.625 -7.207 1 96.44 305 THR A N 1
ATOM 2403 C CA . THR A 1 305 ? 10.578 13.781 -8.117 1 96.44 305 THR A CA 1
ATOM 2404 C C . THR A 1 305 ? 10.328 12.305 -7.832 1 96.44 305 THR A C 1
ATOM 2406 O O . THR A 1 305 ? 10.5 11.461 -8.711 1 96.44 305 THR A O 1
ATOM 2409 N N . ASP A 1 306 ? 9.969 11.984 -6.637 1 94.44 306 ASP A N 1
ATOM 2410 C CA . ASP A 1 306 ? 9.711 10.602 -6.266 1 94.44 306 ASP A CA 1
ATOM 2411 C C . ASP A 1 306 ? 8.859 10.516 -4.996 1 94.44 306 ASP A C 1
ATOM 2413 O O . ASP A 1 306 ? 8.836 11.461 -4.203 1 94.44 306 ASP A O 1
ATOM 2417 N N . VAL A 1 307 ? 8.102 9.531 -4.879 1 96.31 307 VAL A N 1
ATOM 2418 C CA . VAL A 1 307 ? 7.309 9.258 -3.686 1 96.31 307 VAL A CA 1
ATOM 2419 C C . VAL A 1 307 ? 7.574 7.836 -3.201 1 96.31 307 VAL A C 1
ATOM 2421 O O . VAL A 1 307 ? 7.527 6.887 -3.988 1 96.31 307 VAL A O 1
ATOM 2424 N N . VAL A 1 308 ? 7.848 7.703 -1.943 1 95.75 308 VAL A N 1
ATOM 2425 C CA . VAL A 1 308 ? 8.086 6.406 -1.314 1 95.75 308 VAL A CA 1
ATOM 2426 C C . VAL A 1 308 ? 7.141 6.223 -0.132 1 95.75 308 VAL A C 1
ATOM 2428 O O . VAL A 1 308 ? 6.992 7.121 0.701 1 95.75 308 VAL A O 1
ATOM 2431 N N . GLU A 1 309 ? 6.453 5.07 -0.12 1 96 309 GLU A N 1
ATOM 2432 C CA . GLU A 1 309 ? 5.66 4.73 1.057 1 96 309 GLU A CA 1
ATOM 2433 C C . GLU A 1 309 ? 6.523 4.094 2.141 1 96 309 GLU A C 1
ATOM 2435 O O . GLU A 1 309 ? 7.027 2.982 1.968 1 96 309 GLU A O 1
ATOM 2440 N N . VAL A 1 310 ? 6.625 4.742 3.264 1 96.38 310 VAL A N 1
ATOM 2441 C CA . VAL A 1 310 ? 7.57 4.328 4.297 1 96.38 310 VAL A CA 1
ATOM 2442 C C . VAL A 1 310 ? 6.859 3.459 5.328 1 96.38 310 VAL A C 1
ATOM 2444 O O . VAL A 1 310 ? 7.469 2.568 5.926 1 96.38 310 VAL A O 1
ATOM 2447 N N . TYR A 1 311 ? 5.68 3.732 5.543 1 96.31 311 TYR A N 1
ATOM 2448 C CA . TYR A 1 311 ? 4.891 3.059 6.566 1 96.31 311 TYR A CA 1
ATOM 2449 C C . TYR A 1 311 ? 3.428 2.969 6.156 1 96.31 311 TYR A C 1
ATOM 2451 O O . TYR A 1 311 ? 2.889 3.895 5.547 1 96.31 311 TYR A O 1
ATOM 2459 N N . ARG A 1 312 ? 2.783 1.888 6.477 1 97 312 ARG A N 1
ATOM 2460 C CA . ARG A 1 312 ? 1.348 1.702 6.293 1 97 312 ARG A CA 1
ATOM 2461 C C . ARG A 1 312 ? 0.783 0.734 7.328 1 97 312 ARG A C 1
ATOM 2463 O O . ARG A 1 312 ? 1.412 -0.277 7.648 1 97 312 ARG A O 1
ATOM 2470 N N . ASP A 1 313 ? -0.38 1.111 7.809 1 95.94 313 ASP A N 1
ATOM 2471 C CA . ASP A 1 313 ? -1.017 0.304 8.844 1 95.94 313 ASP A CA 1
ATOM 2472 C C . ASP A 1 313 ? -2.531 0.493 8.836 1 95.94 313 ASP A C 1
ATOM 2474 O O . ASP A 1 313 ? -3.023 1.606 8.633 1 95.94 313 ASP A O 1
ATOM 2478 N N . PRO A 1 314 ? -3.309 -0.545 9.086 1 95 314 PRO A N 1
ATOM 2479 C CA . PRO A 1 314 ? -4.77 -0.424 9.078 1 95 314 PRO A CA 1
ATOM 2480 C C . PRO A 1 314 ? -5.309 0.282 10.32 1 95 314 PRO A C 1
ATOM 2482 O O . PRO A 1 314 ? -6.52 0.494 10.438 1 95 314 PRO A O 1
ATOM 2485 N N . GLY A 1 315 ? -4.469 0.659 11.25 1 94.56 315 GLY A N 1
ATOM 2486 C CA . GLY A 1 315 ? -4.887 1.362 12.453 1 94.56 315 GLY A CA 1
ATOM 2487 C C . GLY A 1 315 ? -4.766 0.519 13.711 1 94.56 315 GLY A C 1
ATOM 2488 O O . GLY A 1 315 ? -5.25 0.91 14.773 1 94.56 315 GLY A O 1
ATOM 2489 N N . THR A 1 316 ? -4.129 -0.633 13.609 1 89.12 316 THR A N 1
ATOM 2490 C CA . THR A 1 316 ? -3.994 -1.521 14.758 1 89.12 316 THR A CA 1
ATOM 2491 C C . THR A 1 316 ? -2.721 -1.21 15.539 1 89.12 316 THR A C 1
ATOM 2493 O O . THR A 1 316 ? -2.719 -1.238 16.766 1 89.12 316 THR A O 1
ATOM 2496 N N . GLU A 1 317 ? -1.67 -0.928 14.844 1 91.12 317 GLU A N 1
ATOM 2497 C CA . GLU A 1 317 ? -0.409 -0.568 15.492 1 91.12 317 GLU A CA 1
ATOM 2498 C C . GLU A 1 317 ? -0.334 0.933 15.758 1 91.12 317 GLU A C 1
ATOM 2500 O O . GLU A 1 317 ? 0.091 1.357 16.828 1 91.12 317 GLU A O 1
ATOM 2505 N N . PHE A 1 318 ? -0.695 1.686 14.852 1 93.62 318 PHE A N 1
ATOM 2506 C CA . PHE A 1 318 ? -0.615 3.141 14.852 1 93.62 318 PHE A CA 1
ATOM 2507 C C . PHE A 1 318 ? -1.784 3.748 14.086 1 93.62 318 PHE A C 1
ATOM 2509 O O . PHE A 1 318 ? -1.958 3.482 12.891 1 93.62 318 PHE A O 1
ATOM 2516 N N . LYS A 1 319 ? -2.637 4.473 14.773 1 94.44 319 LYS A N 1
ATOM 2517 C CA . LYS A 1 319 ? -3.863 4.934 14.125 1 94.44 319 LYS A CA 1
ATOM 2518 C C . LYS A 1 319 ? -3.771 6.41 13.766 1 94.44 319 LYS A C 1
ATOM 2520 O O . LYS A 1 319 ? -3.199 7.207 14.508 1 94.44 319 LYS A O 1
ATOM 2525 N N . ALA A 1 320 ? -4.227 6.793 12.562 1 96 320 ALA A N 1
ATOM 2526 C CA . ALA A 1 320 ? -4.527 8.148 12.117 1 96 320 ALA A CA 1
ATOM 2527 C C . ALA A 1 320 ? -3.275 9.023 12.141 1 96 320 ALA A C 1
ATOM 2529 O O . ALA A 1 320 ? -3.268 10.094 12.758 1 96 320 ALA A O 1
ATOM 2530 N N . SER A 1 321 ? -2.293 8.594 11.406 1 97.44 321 SER A N 1
ATOM 2531 C CA . SER A 1 321 ? -1.042 9.344 11.328 1 97.44 321 SER A CA 1
ATOM 2532 C C . SER A 1 321 ? -1.275 10.758 10.812 1 97.44 321 SER A C 1
ATOM 2534 O O . SER A 1 321 ? -1.99 10.953 9.828 1 97.44 321 SER A O 1
ATOM 2536 N N . SER A 1 322 ? -0.625 11.727 11.484 1 97.44 322 SER A N 1
ATOM 2537 C CA . SER A 1 322 ? -0.877 13.117 11.109 1 97.44 322 SER A CA 1
ATOM 2538 C C . SER A 1 322 ? 0.387 13.781 10.586 1 97.44 322 SER A C 1
ATOM 2540 O O . SER A 1 322 ? 0.314 14.781 9.859 1 97.44 322 SER A O 1
ATOM 2542 N N . VAL A 1 323 ? 1.513 13.359 10.945 1 98.25 323 VAL A N 1
ATOM 2543 C CA . VAL A 1 323 ? 2.793 13.984 10.625 1 98.25 323 VAL A CA 1
ATOM 2544 C C . VAL A 1 323 ? 3.926 12.984 10.859 1 98.25 323 VAL A C 1
ATOM 2546 O O . VAL A 1 323 ? 3.752 11.992 11.562 1 98.25 323 VAL A O 1
ATOM 2549 N N . ALA A 1 324 ? 5.062 13.242 10.195 1 97.81 324 ALA A N 1
ATOM 2550 C CA . ALA A 1 324 ? 6.258 12.453 10.469 1 97.81 324 ALA A CA 1
ATOM 2551 C C . ALA A 1 324 ? 7.523 13.273 10.242 1 97.81 324 ALA A C 1
ATOM 2553 O O . ALA A 1 324 ? 7.523 14.219 9.453 1 97.81 324 ALA A O 1
ATOM 2554 N N . SER A 1 325 ? 8.477 12.922 10.938 1 95.62 325 SER A N 1
ATOM 2555 C CA . SER A 1 325 ? 9.805 13.492 10.75 1 95.62 325 SER A CA 1
ATOM 2556 C C . SER A 1 325 ? 10.898 12.461 11.008 1 95.62 325 SER A C 1
ATOM 2558 O O . SER A 1 325 ? 10.641 11.414 11.602 1 95.62 325 SER A O 1
ATOM 2560 N N . VAL A 1 326 ? 12.07 12.812 10.508 1 93.88 326 VAL A N 1
ATOM 2561 C CA . VAL A 1 326 ? 13.18 11.875 10.633 1 93.88 326 VAL A CA 1
ATOM 2562 C C . VAL A 1 326 ? 14.406 12.586 11.203 1 93.88 326 VAL A C 1
ATOM 2564 O O . VAL A 1 326 ? 14.578 13.789 10.992 1 93.88 326 VAL A O 1
ATOM 2567 N N . TYR A 1 327 ? 15.156 11.82 11.945 1 92.06 327 TYR A N 1
ATOM 2568 C CA . TYR A 1 327 ? 16.438 12.297 12.453 1 92.06 327 TYR A CA 1
ATOM 2569 C C . TYR A 1 327 ? 17.375 11.141 12.719 1 92.06 327 TYR A C 1
ATOM 2571 O O . TYR A 1 327 ? 17.062 10.227 13.492 1 92.06 327 TYR A O 1
ATOM 2579 N N . LYS A 1 328 ? 18.531 11.156 12.086 1 88.25 328 LYS A N 1
ATOM 2580 C CA . LYS A 1 328 ? 19.609 10.188 12.266 1 88.25 328 LYS A CA 1
ATOM 2581 C C . LYS A 1 328 ? 19.078 8.758 12.211 1 88.25 328 LYS A C 1
ATOM 2583 O O . LYS A 1 328 ? 19.328 7.965 13.125 1 88.25 328 LYS A O 1
ATOM 2588 N N . GLY A 1 329 ? 18.344 8.492 11.242 1 88.31 329 GLY A N 1
ATOM 2589 C CA . GLY A 1 329 ? 17.938 7.121 10.977 1 88.31 329 GLY A CA 1
ATOM 2590 C C . GLY A 1 329 ? 16.703 6.703 11.75 1 88.31 329 GLY A C 1
ATOM 2591 O O . GLY A 1 329 ? 16.328 5.527 11.742 1 88.31 329 GLY A O 1
ATOM 2592 N N . HIS A 1 330 ? 16.078 7.621 12.43 1 92.44 330 HIS A N 1
ATOM 2593 C CA . HIS A 1 330 ? 14.844 7.344 13.156 1 92.44 330 HIS A CA 1
ATOM 2594 C C . HIS A 1 330 ? 13.703 8.219 12.656 1 92.44 330 HIS A C 1
ATOM 2596 O O . HIS A 1 330 ? 13.93 9.352 12.211 1 92.44 330 HIS A O 1
ATOM 2602 N N . MET A 1 331 ? 12.539 7.641 12.742 1 94.69 331 MET A N 1
ATOM 2603 C CA . MET A 1 331 ? 11.344 8.383 12.367 1 94.69 331 MET A CA 1
ATOM 2604 C C . MET A 1 331 ? 10.383 8.492 13.555 1 94.69 331 MET A C 1
ATOM 2606 O O . MET A 1 331 ? 10.148 7.512 14.258 1 94.69 331 MET A O 1
ATOM 2610 N N . ILE A 1 332 ? 9.938 9.641 13.836 1 95.5 332 ILE A N 1
ATOM 2611 C CA . ILE A 1 332 ? 8.82 9.859 14.75 1 95.5 332 ILE A CA 1
ATOM 2612 C C . ILE A 1 332 ? 7.578 10.273 13.961 1 95.5 332 ILE A C 1
ATOM 2614 O O . ILE A 1 332 ? 7.676 11.047 13.008 1 95.5 332 ILE A O 1
ATOM 2618 N N . ALA A 1 333 ? 6.5 9.648 14.281 1 96.69 333 ALA A N 1
ATOM 2619 C CA . ALA A 1 333 ? 5.246 10 13.617 1 96.69 333 ALA A CA 1
ATOM 2620 C C . ALA A 1 333 ? 4.16 10.328 14.633 1 96.69 333 ALA A C 1
ATOM 2622 O O . ALA A 1 333 ? 4.047 9.664 15.672 1 96.69 333 ALA A O 1
ATOM 2623 N N . GLY A 1 334 ? 3.469 11.406 14.367 1 96.38 334 GLY A N 1
ATOM 2624 C CA . GLY A 1 334 ? 2.355 11.812 15.211 1 96.38 334 GLY A CA 1
ATOM 2625 C C . GLY A 1 334 ? 1.013 11.32 14.703 1 96.38 334 GLY A C 1
ATOM 2626 O O . GLY A 1 334 ? 0.928 10.734 13.625 1 96.38 334 GLY A O 1
ATOM 2627 N N . SER A 1 335 ? 0.007 11.508 15.484 1 95.06 335 SER A N 1
ATOM 2628 C CA . SER A 1 335 ? -1.355 11.07 15.203 1 95.06 335 SER A CA 1
ATOM 2629 C C . SER A 1 335 ? -2.375 12.125 15.617 1 95.06 335 SER A C 1
ATOM 2631 O O . SER A 1 335 ? -2.135 12.898 16.547 1 95.06 335 SER A O 1
ATOM 2633 N N . VAL A 1 336 ? -3.484 12.062 14.891 1 93.38 336 VAL A N 1
ATOM 2634 C CA . VAL A 1 336 ? -4.543 13.016 15.203 1 93.38 336 VAL A CA 1
ATOM 2635 C C . VAL A 1 336 ? -5.121 12.719 16.578 1 93.38 336 VAL A C 1
ATOM 2637 O O . VAL A 1 336 ? -5.398 13.633 17.359 1 93.38 336 VAL A O 1
ATOM 2640 N N . THR A 1 337 ? -5.23 11.43 16.938 1 88.31 337 THR A N 1
ATOM 2641 C CA . THR A 1 337 ? -6.008 11.102 18.125 1 88.31 337 THR A CA 1
ATOM 2642 C C . THR A 1 337 ? -5.211 10.203 19.062 1 88.31 337 THR A C 1
ATOM 2644 O O . THR A 1 337 ? -5.684 9.852 20.156 1 88.31 337 THR A O 1
ATOM 2647 N N . SER A 1 338 ? -4.051 9.82 18.609 1 87.19 338 SER A N 1
ATOM 2648 C CA . SER A 1 338 ? -3.363 8.773 19.375 1 87.19 338 SER A CA 1
ATOM 2649 C C . SER A 1 338 ? -1.92 9.172 19.672 1 87.19 338 SER A C 1
ATOM 2651 O O . SER A 1 338 ? -1.553 10.336 19.562 1 87.19 338 SER A O 1
ATOM 2653 N N . HIS A 1 339 ? -1.17 8.188 20.188 1 88.62 339 HIS A N 1
ATOM 2654 C CA . HIS A 1 339 ? 0.224 8.383 20.562 1 88.62 339 HIS A CA 1
ATOM 2655 C C . HIS A 1 339 ? 1.128 8.453 19.344 1 88.62 339 HIS A C 1
ATOM 2657 O O . HIS A 1 339 ? 0.698 8.141 18.219 1 88.62 339 HIS A O 1
ATOM 2663 N N . LEU A 1 340 ? 2.338 8.891 19.672 1 94.12 340 LEU A N 1
ATOM 2664 C CA . LEU A 1 340 ? 3.387 8.867 18.656 1 94.12 340 LEU A CA 1
ATOM 2665 C C . LEU A 1 340 ? 3.953 7.457 18.5 1 94.12 340 LEU A C 1
ATOM 2667 O O . LEU A 1 340 ? 3.812 6.625 19.406 1 94.12 340 LEU A O 1
ATOM 2671 N N . ILE A 1 341 ? 4.516 7.258 17.375 1 94.62 341 ILE A N 1
ATOM 2672 C CA . ILE A 1 341 ? 5.32 6.059 17.172 1 94.62 341 ILE A CA 1
ATOM 2673 C C . ILE A 1 341 ? 6.746 6.445 16.781 1 94.62 341 ILE A C 1
ATOM 2675 O O . ILE A 1 341 ? 6.957 7.465 16.125 1 94.62 341 ILE A O 1
ATOM 2679 N N . LEU A 1 342 ? 7.66 5.723 17.328 1 94.69 342 LEU A N 1
ATOM 2680 C CA . LEU A 1 342 ? 9.078 5.828 16.984 1 94.69 342 LEU A CA 1
ATOM 2681 C C . LEU A 1 342 ? 9.555 4.59 16.234 1 94.69 342 LEU A C 1
ATOM 2683 O O . LEU A 1 342 ? 9.367 3.465 16.703 1 94.69 342 LEU A O 1
ATOM 2687 N N . CYS A 1 343 ? 10.141 4.797 15.086 1 94.19 343 CYS A N 1
ATOM 2688 C CA . CYS A 1 343 ? 10.586 3.68 14.258 1 94.19 343 CYS A CA 1
ATOM 2689 C C . CYS A 1 343 ? 12.062 3.807 13.914 1 94.19 343 CYS A C 1
ATOM 2691 O O . CYS A 1 343 ? 12.555 4.91 13.672 1 94.19 343 CYS A O 1
ATOM 2693 N N . ASP A 1 344 ? 12.75 2.711 13.836 1 92.88 344 ASP A N 1
ATOM 2694 C CA . ASP A 1 344 ? 14.086 2.645 13.242 1 92.88 344 ASP A CA 1
ATOM 2695 C C . ASP A 1 344 ? 14 2.48 11.727 1 92.88 344 ASP A C 1
ATOM 2697 O O . ASP A 1 344 ? 13.414 1.518 11.234 1 92.88 344 ASP A O 1
ATOM 2701 N N . LEU A 1 345 ? 14.547 3.416 11.078 1 91.25 345 LEU A N 1
ATOM 2702 C CA . LEU A 1 345 ? 14.523 3.336 9.617 1 91.25 345 LEU A CA 1
ATOM 2703 C C . LEU A 1 345 ? 15.648 2.441 9.102 1 91.25 345 LEU A C 1
ATOM 2705 O O . LEU A 1 345 ? 16.828 2.785 9.227 1 91.25 345 LEU A O 1
ATOM 2709 N N . VAL A 1 346 ? 15.25 1.318 8.57 1 87 346 VAL A N 1
ATOM 2710 C CA . VAL A 1 346 ? 16.266 0.381 8.078 1 87 346 VAL A CA 1
ATOM 2711 C C . VAL A 1 346 ? 16.438 0.548 6.57 1 87 346 VAL A C 1
ATOM 2713 O O . VAL A 1 346 ? 17.531 0.35 6.043 1 87 346 VAL A O 1
ATOM 2716 N N . HIS A 1 347 ? 15.383 0.829 5.836 1 78.88 347 HIS A N 1
ATOM 2717 C CA . HIS A 1 347 ? 15.414 1.087 4.398 1 78.88 347 HIS A CA 1
ATOM 2718 C C . HIS A 1 347 ? 14.266 1.987 3.975 1 78.88 347 HIS A C 1
ATOM 2720 O O . HIS A 1 347 ? 13.102 1.674 4.23 1 78.88 347 HIS A O 1
ATOM 2726 N N . THR A 1 348 ? 14.641 3.102 3.391 1 72.12 348 THR A N 1
ATOM 2727 C CA . THR A 1 348 ? 13.586 4.035 3.023 1 72.12 348 THR A CA 1
ATOM 2728 C C . THR A 1 348 ? 13.656 4.383 1.539 1 72.12 348 THR A C 1
ATOM 2730 O O . THR A 1 348 ? 13.047 5.355 1.092 1 72.12 348 THR A O 1
ATOM 2733 N N . ASP A 1 349 ? 14.555 3.641 0.766 1 69.56 349 ASP A N 1
ATOM 2734 C CA . ASP A 1 349 ? 14.648 3.971 -0.653 1 69.56 349 ASP A CA 1
ATOM 2735 C C . ASP A 1 349 ? 13.953 2.916 -1.512 1 69.56 349 ASP A C 1
ATOM 2737 O O . ASP A 1 349 ? 13.953 1.732 -1.168 1 69.56 349 ASP A O 1
ATOM 2741 N N . MET B 1 1 ? -47.062 -2.242 -17.25 1 61.84 1 MET B N 1
ATOM 2742 C CA . MET B 1 1 ? -46.531 -2.26 -15.883 1 61.84 1 MET B CA 1
ATOM 2743 C C . MET B 1 1 ? -45.5 -3.377 -15.711 1 61.84 1 MET B C 1
ATOM 2745 O O . MET B 1 1 ? -44.406 -3.146 -15.203 1 61.84 1 MET B O 1
ATOM 2749 N N . LEU B 1 2 ? -45.875 -4.574 -16.203 1 68.88 2 LEU B N 1
ATOM 2750 C CA . LEU B 1 2 ? -44.969 -5.703 -16.047 1 68.88 2 LEU B CA 1
ATOM 2751 C C . LEU B 1 2 ? -43.75 -5.543 -16.953 1 68.88 2 LEU B C 1
ATOM 2753 O O . LEU B 1 2 ? -42.625 -5.871 -16.562 1 68.88 2 LEU B O 1
ATOM 2757 N N . ARG B 1 3 ? -43.844 -4.945 -18.062 1 78.5 3 ARG B N 1
ATOM 2758 C CA . ARG B 1 3 ? -42.75 -4.727 -19 1 78.5 3 ARG B CA 1
ATOM 2759 C C . ARG B 1 3 ? -41.781 -3.701 -18.438 1 78.5 3 ARG B C 1
ATOM 2761 O O . ARG B 1 3 ? -40.562 -3.869 -18.578 1 78.5 3 ARG B O 1
ATOM 2768 N N . SER B 1 4 ? -42.438 -2.838 -17.828 1 80.12 4 SER B N 1
ATOM 2769 C CA . SER B 1 4 ? -41.594 -1.799 -17.25 1 80.12 4 SER B CA 1
ATOM 2770 C C . SER B 1 4 ? -40.781 -2.334 -16.062 1 80.12 4 SER B C 1
ATOM 2772 O O . SER B 1 4 ? -39.594 -2.027 -15.93 1 80.12 4 SER B O 1
ATOM 2774 N N . VAL B 1 5 ? -41.375 -3.271 -15.422 1 85.38 5 VAL B N 1
ATOM 2775 C CA . VAL B 1 5 ? -40.688 -3.875 -14.281 1 85.38 5 VAL B CA 1
ATOM 2776 C C . VAL B 1 5 ? -39.562 -4.793 -14.773 1 85.38 5 VAL B C 1
ATOM 2778 O O . VAL B 1 5 ? -38.469 -4.773 -14.242 1 85.38 5 VAL B O 1
ATOM 2781 N N . GLY B 1 6 ? -39.938 -5.57 -15.781 1 87.25 6 GLY B N 1
ATOM 2782 C CA . GLY B 1 6 ? -38.938 -6.457 -16.359 1 87.25 6 GLY B CA 1
ATOM 2783 C C . GLY B 1 6 ? -37.719 -5.719 -16.875 1 87.25 6 GLY B C 1
ATOM 2784 O O . GLY B 1 6 ? -36.562 -6.129 -16.625 1 87.25 6 GLY B O 1
ATOM 2785 N N . LEU B 1 7 ? -37.906 -4.719 -17.578 1 89.94 7 LEU B N 1
ATOM 2786 C CA . LEU B 1 7 ? -36.812 -3.91 -18.109 1 89.94 7 LEU B CA 1
ATOM 2787 C C . LEU B 1 7 ? -36 -3.291 -16.984 1 89.94 7 LEU B C 1
ATOM 2789 O O . LEU B 1 7 ? -34.781 -3.225 -17.062 1 89.94 7 LEU B O 1
ATOM 2793 N N . THR B 1 8 ? -36.688 -2.895 -16.031 1 87.44 8 THR B N 1
ATOM 2794 C CA . THR B 1 8 ? -36 -2.318 -14.875 1 87.44 8 THR B CA 1
ATOM 2795 C C . THR B 1 8 ? -35.125 -3.365 -14.188 1 87.44 8 THR B C 1
ATOM 2797 O O . THR B 1 8 ? -34 -3.078 -13.789 1 87.44 8 THR B O 1
ATOM 2800 N N . VAL B 1 9 ? -35.625 -4.523 -14.086 1 88.5 9 VAL B N 1
ATOM 2801 C CA . VAL B 1 9 ? -34.875 -5.605 -13.445 1 88.5 9 VAL B CA 1
ATOM 2802 C C . VAL B 1 9 ? -33.656 -5.969 -14.289 1 88.5 9 VAL B C 1
ATOM 2804 O O . VAL B 1 9 ? -32.562 -6.133 -13.766 1 88.5 9 VAL B O 1
ATOM 2807 N N . VAL B 1 10 ? -33.875 -6.066 -15.516 1 90 10 VAL B N 1
ATOM 2808 C CA . VAL B 1 10 ? -32.781 -6.383 -16.422 1 90 10 VAL B CA 1
ATOM 2809 C C . VAL B 1 10 ? -31.719 -5.289 -16.344 1 90 10 VAL B C 1
ATOM 2811 O O . VAL B 1 10 ? -30.516 -5.582 -16.281 1 90 10 VAL B O 1
ATOM 2814 N N . LEU B 1 11 ? -32.156 -4.086 -16.359 1 90.44 11 LEU B N 1
ATOM 2815 C CA . LEU B 1 11 ? -31.219 -2.967 -16.266 1 90.44 11 LEU B CA 1
ATOM 2816 C C . LEU B 1 11 ? -30.469 -3.014 -14.945 1 90.44 11 LEU B C 1
ATOM 2818 O O . LEU B 1 11 ? -29.25 -2.768 -14.914 1 90.44 11 LEU B O 1
ATOM 2822 N N . ALA B 1 12 ? -31.141 -3.34 -13.953 1 90 12 ALA B N 1
ATOM 2823 C CA . ALA B 1 12 ? -30.5 -3.438 -12.641 1 90 12 ALA B CA 1
ATOM 2824 C C . ALA B 1 12 ? -29.438 -4.527 -12.633 1 90 12 ALA B C 1
ATOM 2826 O O . ALA B 1 12 ? -28.344 -4.34 -12.078 1 90 12 ALA B O 1
ATOM 2827 N N . ILE B 1 13 ? -29.75 -5.633 -13.227 1 89.94 13 ILE B N 1
ATOM 2828 C CA . ILE B 1 13 ? -28.828 -6.758 -13.289 1 89.94 13 ILE B CA 1
ATOM 2829 C C . ILE B 1 13 ? -27.609 -6.371 -14.125 1 89.94 13 ILE B C 1
ATOM 2831 O O . ILE B 1 13 ? -26.469 -6.664 -13.742 1 89.94 13 ILE B O 1
ATOM 2835 N N . VAL B 1 14 ? -27.812 -5.73 -15.172 1 92.5 14 VAL B N 1
ATOM 2836 C CA . VAL B 1 14 ? -26.719 -5.312 -16.047 1 92.5 14 VAL B CA 1
ATOM 2837 C C . VAL B 1 14 ? -25.844 -4.305 -15.312 1 92.5 14 VAL B C 1
ATOM 2839 O O . VAL B 1 14 ? -24.609 -4.422 -15.336 1 92.5 14 VAL B O 1
ATOM 2842 N N . VAL B 1 15 ? -26.469 -3.373 -14.688 1 91.19 15 VAL B N 1
ATOM 2843 C CA . VAL B 1 15 ? -25.719 -2.359 -13.961 1 91.19 15 VAL B CA 1
ATOM 2844 C C . VAL B 1 15 ? -24.906 -3.018 -12.844 1 91.19 15 VAL B C 1
ATOM 2846 O O . VAL B 1 15 ? -23.734 -2.695 -12.648 1 91.19 15 VAL B O 1
ATOM 2849 N N . GLN B 1 16 ? -25.531 -3.914 -12.18 1 91.19 16 GLN B N 1
ATOM 2850 C CA . GLN B 1 16 ? -24.828 -4.641 -11.125 1 91.19 16 GLN B CA 1
ATOM 2851 C C . GLN B 1 16 ? -23.609 -5.371 -11.672 1 91.19 16 GLN B C 1
ATOM 2853 O O . GLN B 1 16 ? -22.531 -5.34 -11.07 1 91.19 16 GLN B O 1
ATOM 2858 N N . HIS B 1 17 ? -23.812 -6.055 -12.766 1 93.12 17 HIS B N 1
ATOM 2859 C CA . HIS B 1 17 ? -22.703 -6.793 -13.375 1 93.12 17 HIS B CA 1
ATOM 2860 C C . HIS B 1 17 ? -21.594 -5.852 -13.812 1 93.12 17 HIS B C 1
ATOM 2862 O O . HIS B 1 17 ? -20.406 -6.152 -13.625 1 93.12 17 HIS B O 1
ATOM 2868 N N . VAL B 1 18 ? -21.922 -4.727 -14.375 1 93.75 18 VAL B N 1
ATOM 2869 C CA . VAL B 1 18 ? -20.953 -3.754 -14.836 1 93.75 18 VAL B CA 1
ATOM 2870 C C . VAL B 1 18 ? -20.141 -3.225 -13.648 1 93.75 18 VAL B C 1
ATOM 2872 O O . VAL B 1 18 ? -18.922 -3.09 -13.734 1 93.75 18 VAL B O 1
ATOM 2875 N N . VAL B 1 19 ? -20.797 -2.994 -12.562 1 91.81 19 VAL B N 1
ATOM 2876 C CA . VAL B 1 19 ? -20.141 -2.5 -11.359 1 91.81 19 VAL B CA 1
ATOM 2877 C C . VAL B 1 19 ? -19.188 -3.566 -10.812 1 91.81 19 VAL B C 1
ATOM 2879 O O . VAL B 1 19 ? -18.031 -3.275 -10.492 1 91.81 19 VAL B O 1
ATOM 2882 N N . ARG B 1 20 ? -19.656 -4.805 -10.797 1 92.94 20 ARG B N 1
ATOM 2883 C CA . ARG B 1 20 ? -18.797 -5.898 -10.336 1 92.94 20 ARG B CA 1
ATOM 2884 C C . ARG B 1 20 ? -17.562 -6.047 -11.227 1 92.94 20 ARG B C 1
ATOM 2886 O O . ARG B 1 20 ? -16.453 -6.246 -10.734 1 92.94 20 ARG B O 1
ATOM 2893 N N . PHE B 1 21 ? -17.844 -5.934 -12.539 1 95 21 PHE B N 1
ATOM 2894 C CA . PHE B 1 21 ? -16.75 -6.066 -13.492 1 95 21 PHE B CA 1
ATOM 2895 C C . PHE B 1 21 ? -15.773 -4.906 -13.352 1 95 21 PHE B C 1
ATOM 2897 O O . PHE B 1 21 ? -14.562 -5.098 -13.477 1 95 21 PHE B O 1
ATOM 2904 N N . TRP B 1 22 ? -16.266 -3.695 -13.086 1 94.06 22 TRP B N 1
ATOM 2905 C CA . TRP B 1 22 ? -15.422 -2.523 -12.867 1 94.06 22 TRP B CA 1
ATOM 2906 C C . TRP B 1 22 ? -14.477 -2.744 -11.695 1 94.06 22 TRP B C 1
ATOM 2908 O O . TRP B 1 22 ? -13.289 -2.438 -11.781 1 94.06 22 TRP B O 1
ATOM 2918 N N . PHE B 1 23 ? -14.969 -3.324 -10.594 1 92.19 23 PHE B N 1
ATOM 2919 C CA . PHE B 1 23 ? -14.164 -3.58 -9.406 1 92.19 23 PHE B CA 1
ATOM 2920 C C . PHE B 1 23 ? -13.227 -4.758 -9.633 1 92.19 23 PHE B C 1
ATOM 2922 O O . PHE B 1 23 ? -12.086 -4.75 -9.164 1 92.19 23 PHE B O 1
ATOM 2929 N N . PHE B 1 24 ? -13.695 -5.715 -10.438 1 94.94 24 PHE B N 1
ATOM 2930 C CA . PHE B 1 24 ? -12.859 -6.855 -10.797 1 94.94 24 PHE B CA 1
ATOM 2931 C C . PHE B 1 24 ? -11.648 -6.41 -11.602 1 94.94 24 PHE B C 1
ATOM 2933 O O . PHE B 1 24 ? -10.531 -6.895 -11.375 1 94.94 24 PHE B O 1
ATOM 2940 N N . MET B 1 25 ? -11.82 -5.426 -12.422 1 96.62 25 MET B N 1
ATOM 2941 C CA . MET B 1 25 ? -10.758 -4.93 -13.289 1 96.62 25 MET B CA 1
ATOM 2942 C C . MET B 1 25 ? -9.922 -3.877 -12.578 1 96.62 25 MET B C 1
ATOM 2944 O O . MET B 1 25 ? -8.883 -3.457 -13.086 1 96.62 25 MET B O 1
ATOM 2948 N N . ASP B 1 26 ? -10.359 -3.42 -11.438 1 96.5 26 ASP B N 1
ATOM 2949 C CA . ASP B 1 26 ? -9.656 -2.471 -10.586 1 96.5 26 ASP B CA 1
ATOM 2950 C C . ASP B 1 26 ? -9.469 -1.131 -11.289 1 96.5 26 ASP B C 1
ATOM 2952 O O . ASP B 1 26 ? -8.438 -0.475 -11.125 1 96.5 26 ASP B O 1
ATOM 2956 N N . TYR B 1 27 ? -10.406 -0.632 -12.023 1 94.94 27 TYR B N 1
ATOM 2957 C CA . TYR B 1 27 ? -10.297 0.633 -12.742 1 94.94 27 TYR B CA 1
ATOM 2958 C C . TYR B 1 27 ? -10.211 1.804 -11.773 1 94.94 27 TYR B C 1
ATOM 2960 O O . TYR B 1 27 ? -9.555 2.809 -12.062 1 94.94 27 TYR B O 1
ATOM 2968 N N . HIS B 1 28 ? -10.758 1.65 -10.602 1 89.56 28 HIS B N 1
ATOM 2969 C CA . HIS B 1 28 ? -10.805 2.723 -9.609 1 89.56 28 HIS B CA 1
ATOM 2970 C C . HIS B 1 28 ? -9.445 2.91 -8.938 1 89.56 28 HIS B C 1
ATOM 2972 O O . HIS B 1 28 ? -9.219 3.916 -8.258 1 89.56 28 HIS B O 1
ATOM 2978 N N . LYS B 1 29 ? -8.492 1.979 -9.141 1 92.81 29 LYS B N 1
ATOM 2979 C CA . LYS B 1 29 ? -7.195 2.043 -8.461 1 92.81 29 LYS B CA 1
ATOM 2980 C C . LYS B 1 29 ? -6.141 2.682 -9.359 1 92.81 29 LYS B C 1
ATOM 2982 O O . LYS B 1 29 ? -4.965 2.742 -8.992 1 92.81 29 LYS B O 1
ATOM 2987 N N . ALA B 1 30 ? -6.496 3.09 -10.5 1 88.88 30 ALA B N 1
ATOM 2988 C CA . ALA B 1 30 ? -5.527 3.648 -11.445 1 88.88 30 ALA B CA 1
ATOM 2989 C C . ALA B 1 30 ? -4.727 4.777 -10.797 1 88.88 30 ALA B C 1
ATOM 2991 O O . ALA B 1 30 ? -5.301 5.688 -10.195 1 88.88 30 ALA B O 1
ATOM 2992 N N . GLY B 1 31 ? -3.402 4.672 -10.852 1 87.5 31 GLY B N 1
ATOM 2993 C CA . GLY B 1 31 ? -2.529 5.746 -10.398 1 87.5 31 GLY B CA 1
ATOM 2994 C C . GLY B 1 31 ? -2.391 5.801 -8.883 1 87.5 31 GLY B C 1
ATOM 2995 O O . GLY B 1 31 ? -1.944 6.809 -8.336 1 87.5 31 GLY B O 1
ATOM 2996 N N . THR B 1 32 ? -2.707 4.723 -8.195 1 87.88 32 THR B N 1
ATOM 2997 C CA . THR B 1 32 ? -2.76 4.801 -6.742 1 87.88 32 THR B CA 1
ATOM 2998 C C . THR B 1 32 ? -1.567 4.082 -6.117 1 87.88 32 THR B C 1
ATOM 3000 O O . THR B 1 32 ? -1.392 4.102 -4.898 1 87.88 32 THR B O 1
ATOM 3003 N N . ILE B 1 33 ? -0.752 3.434 -6.973 1 93.44 33 ILE B N 1
ATOM 3004 C CA . ILE B 1 33 ? 0.298 2.58 -6.43 1 93.44 33 ILE B CA 1
ATOM 3005 C C . ILE B 1 33 ? 1.531 3.42 -6.105 1 93.44 33 ILE B C 1
ATOM 3007 O O . ILE B 1 33 ? 2.076 4.098 -6.98 1 93.44 33 ILE B O 1
ATOM 3011 N N . ILE B 1 34 ? 1.914 3.428 -4.863 1 92.69 34 ILE B N 1
ATOM 3012 C CA . ILE B 1 34 ? 3.154 4.055 -4.418 1 92.69 34 ILE B CA 1
ATOM 3013 C C . ILE B 1 34 ? 4.18 2.979 -4.066 1 92.69 34 ILE B C 1
ATOM 3015 O O . ILE B 1 34 ? 3.838 1.97 -3.443 1 92.69 34 ILE B O 1
ATOM 3019 N N . HIS B 1 35 ? 5.434 3.152 -4.395 1 92.56 35 HIS B N 1
ATOM 3020 C CA . HIS B 1 35 ? 6.469 2.131 -4.312 1 92.56 35 HIS B CA 1
ATOM 3021 C C . HIS B 1 35 ? 7 1.995 -2.891 1 92.56 35 HIS B C 1
ATOM 3023 O O . HIS B 1 35 ? 7.035 2.975 -2.141 1 92.56 35 HIS B O 1
ATOM 3029 N N . HIS B 1 36 ? 7.289 0.875 -2.43 1 91.25 36 HIS B N 1
ATOM 3030 C CA . HIS B 1 36 ? 8.172 0.58 -1.312 1 91.25 36 HIS B CA 1
ATOM 3031 C C . HIS B 1 36 ? 8.922 -0.729 -1.534 1 91.25 36 HIS B C 1
ATOM 3033 O O . HIS B 1 36 ? 8.453 -1.604 -2.264 1 91.25 36 HIS B O 1
ATOM 3039 N N . ARG B 1 37 ? 10.141 -0.829 -0.954 1 91.44 37 ARG B N 1
ATOM 3040 C CA . ARG B 1 37 ? 11.031 -1.984 -1.025 1 91.44 37 ARG B CA 1
ATOM 3041 C C . ARG B 1 37 ? 11.422 -2.461 0.369 1 91.44 37 ARG B C 1
ATOM 3043 O O . ARG B 1 37 ? 11.492 -1.662 1.306 1 91.44 37 ARG B O 1
ATOM 3050 N N . PRO B 1 38 ? 11.656 -3.748 0.458 1 91.94 38 PRO B N 1
ATOM 3051 C CA . PRO B 1 38 ? 12.148 -4.273 1.732 1 91.94 38 PRO B CA 1
ATOM 3052 C C . PRO B 1 38 ? 13.633 -3.992 1.949 1 91.94 38 PRO B C 1
ATOM 3054 O O . PRO B 1 38 ? 14.156 -4.227 3.043 1 91.94 38 PRO B O 1
ATOM 3057 N N . GLY B 1 39 ? 14.273 -3.562 1.009 1 91.88 39 GLY B N 1
ATOM 3058 C CA . GLY B 1 39 ? 15.695 -3.297 0.888 1 91.88 39 GLY B CA 1
ATOM 3059 C C . GLY B 1 39 ? 16.141 -3.082 -0.545 1 91.88 39 GLY B C 1
ATOM 3060 O O . GLY B 1 39 ? 15.312 -2.904 -1.44 1 91.88 39 GLY B O 1
ATOM 3061 N N . PRO B 1 40 ? 17.469 -3.016 -0.747 1 92.12 40 PRO B N 1
ATOM 3062 C CA . PRO B 1 40 ? 17.938 -2.859 -2.123 1 92.12 40 PRO B CA 1
ATOM 3063 C C . PRO B 1 40 ? 17.516 -4.016 -3.029 1 92.12 40 PRO B C 1
ATOM 3065 O O . PRO B 1 40 ? 17.594 -5.18 -2.625 1 92.12 40 PRO B O 1
ATOM 3068 N N . CYS B 1 41 ? 17.078 -3.727 -4.199 1 93.69 41 CYS B N 1
ATOM 3069 C CA . CYS B 1 41 ? 16.641 -4.711 -5.191 1 93.69 41 CYS B CA 1
ATOM 3070 C C . CYS B 1 41 ? 17.359 -4.492 -6.52 1 93.69 41 CYS B C 1
ATOM 3072 O O . CYS B 1 41 ? 17.688 -3.357 -6.871 1 93.69 41 CYS B O 1
ATOM 3074 N N . ARG B 1 42 ? 17.609 -5.523 -7.238 1 92.69 42 ARG B N 1
ATOM 3075 C CA . ARG B 1 42 ? 18.219 -5.453 -8.57 1 92.69 42 ARG B CA 1
ATOM 3076 C C . ARG B 1 42 ? 17.641 -6.516 -9.492 1 92.69 42 ARG B C 1
ATOM 3078 O O . ARG B 1 42 ? 17.25 -7.594 -9.031 1 92.69 42 ARG B O 1
ATOM 3085 N N . PRO B 1 43 ? 17.562 -6.219 -10.719 1 92.12 43 PRO B N 1
ATOM 3086 C CA . PRO B 1 43 ? 17.125 -7.25 -11.664 1 92.12 43 PRO B CA 1
ATOM 3087 C C . PRO B 1 43 ? 18.125 -8.398 -11.789 1 92.12 43 PRO B C 1
ATOM 3089 O O . PRO B 1 43 ? 19.344 -8.18 -11.664 1 92.12 43 PRO B O 1
ATOM 3092 N N . LEU B 1 44 ? 17.609 -9.539 -11.906 1 89.19 44 LEU B N 1
ATOM 3093 C CA . LEU B 1 44 ? 18.453 -10.672 -12.234 1 89.19 44 LEU B CA 1
ATOM 3094 C C . LEU B 1 44 ? 18.594 -10.836 -13.742 1 89.19 44 LEU B C 1
ATOM 3096 O O . LEU B 1 44 ? 17.594 -11.055 -14.43 1 89.19 44 LEU B O 1
ATOM 3100 N N . ALA B 1 45 ? 19.781 -10.711 -14.18 1 83.62 45 ALA B N 1
ATOM 3101 C CA . ALA B 1 45 ? 20.031 -10.789 -15.617 1 83.62 45 ALA B CA 1
ATOM 3102 C C . ALA B 1 45 ? 19.797 -12.203 -16.141 1 83.62 45 ALA B C 1
ATOM 3104 O O . ALA B 1 45 ? 20.078 -13.18 -15.445 1 83.62 45 ALA B O 1
ATOM 3105 N N . GLY B 1 46 ? 19.266 -12.312 -17.266 1 81.25 46 GLY B N 1
ATOM 3106 C CA . GLY B 1 46 ? 19.156 -13.602 -17.953 1 81.25 46 GLY B CA 1
ATOM 3107 C C . GLY B 1 46 ? 17.75 -14.188 -17.875 1 81.25 46 GLY B C 1
ATOM 3108 O O . GLY B 1 46 ? 17.516 -15.281 -18.406 1 81.25 46 GLY B O 1
ATOM 3109 N N . ALA B 1 47 ? 16.859 -13.539 -17.234 1 78.5 47 ALA B N 1
ATOM 3110 C CA . ALA B 1 47 ? 15.523 -14.125 -17.047 1 78.5 47 ALA B CA 1
ATOM 3111 C C . ALA B 1 47 ? 14.508 -13.438 -17.969 1 78.5 47 ALA B C 1
ATOM 3113 O O . ALA B 1 47 ? 13.32 -13.383 -17.641 1 78.5 47 ALA B O 1
ATOM 3114 N N . ASP B 1 48 ? 14.922 -13.039 -19.062 1 74.75 48 ASP B N 1
ATOM 3115 C CA . ASP B 1 48 ? 13.984 -12.375 -19.969 1 74.75 48 ASP B CA 1
ATOM 3116 C C . ASP B 1 48 ? 12.906 -13.344 -20.453 1 74.75 48 ASP B C 1
ATOM 3118 O O . ASP B 1 48 ? 13.148 -14.547 -20.547 1 74.75 48 ASP B O 1
ATOM 3122 N N . GLY B 1 49 ? 11.719 -12.93 -20.688 1 78.81 49 GLY B N 1
ATOM 3123 C CA . GLY B 1 49 ? 10.609 -13.711 -21.203 1 78.81 49 GLY B CA 1
ATOM 3124 C C . GLY B 1 49 ? 9.641 -14.156 -20.125 1 78.81 49 GLY B C 1
ATOM 3125 O O . GLY B 1 49 ? 8.875 -15.094 -20.328 1 78.81 49 GLY B O 1
ATOM 3126 N N . GLY B 1 50 ? 9.734 -13.562 -19 1 88.62 50 GLY B N 1
ATOM 3127 C CA . GLY B 1 50 ? 8.828 -13.883 -17.922 1 88.62 50 GLY B CA 1
ATOM 3128 C C . GLY B 1 50 ? 9.344 -15 -17.031 1 88.62 50 GLY B C 1
ATOM 3129 O O . GLY B 1 50 ? 9.969 -15.945 -17.5 1 88.62 50 GLY B O 1
ATOM 3130 N N . SER B 1 51 ? 9.172 -14.93 -15.789 1 92.12 51 SER B N 1
ATOM 3131 C CA . SER B 1 51 ? 9.484 -15.898 -14.75 1 92.12 51 SER B CA 1
ATOM 3132 C C . SER B 1 51 ? 8.273 -16.188 -13.875 1 92.12 51 SER B C 1
ATOM 3134 O O . SER B 1 51 ? 8.242 -15.797 -12.703 1 92.12 51 SER B O 1
ATOM 3136 N N . GLU B 1 52 ? 7.445 -17 -14.453 1 93.56 52 GLU B N 1
ATOM 3137 C CA . GLU B 1 52 ? 6.078 -17.109 -13.953 1 93.56 52 GLU B CA 1
ATOM 3138 C C . GLU B 1 52 ? 6.043 -17.797 -12.586 1 93.56 52 GLU B C 1
ATOM 3140 O O . GLU B 1 52 ? 5.238 -17.422 -11.727 1 93.56 52 GLU B O 1
ATOM 3145 N N . ASP B 1 53 ? 6.867 -18.812 -12.445 1 97.25 53 ASP B N 1
ATOM 3146 C CA . ASP B 1 53 ? 6.875 -19.531 -11.18 1 97.25 53 ASP B CA 1
ATOM 3147 C C . ASP B 1 53 ? 8.289 -19.953 -10.805 1 97.25 53 ASP B C 1
ATOM 3149 O O . ASP B 1 53 ? 9.188 -19.984 -11.648 1 97.25 53 ASP B O 1
ATOM 3153 N N . LEU B 1 54 ? 8.461 -20.203 -9.547 1 97.31 54 LEU B N 1
ATOM 3154 C CA . LEU B 1 54 ? 9.734 -20.719 -9.055 1 97.31 54 LEU B CA 1
ATOM 3155 C C . LEU B 1 54 ? 9.531 -21.578 -7.812 1 97.31 54 LEU B C 1
ATOM 3157 O O . LEU B 1 54 ? 8.477 -21.516 -7.18 1 97.31 54 LEU B O 1
ATOM 3161 N N . THR B 1 55 ? 10.406 -22.391 -7.543 1 96.19 55 THR B N 1
ATOM 3162 C CA . THR B 1 55 ? 10.43 -23.156 -6.301 1 96.19 55 THR B CA 1
ATOM 3163 C C . THR B 1 55 ? 11.852 -23.234 -5.742 1 96.19 55 THR B C 1
ATOM 3165 O O . THR B 1 55 ? 12.812 -23.422 -6.496 1 96.19 55 THR B O 1
ATOM 3168 N N . VAL B 1 56 ? 11.953 -23.016 -4.5 1 93.19 56 VAL B N 1
ATOM 3169 C CA . VAL B 1 56 ? 13.234 -23.047 -3.809 1 93.19 56 VAL B CA 1
ATOM 3170 C C . VAL B 1 56 ? 13.32 -24.281 -2.928 1 93.19 56 VAL B C 1
ATOM 3172 O O . VAL B 1 56 ? 12.422 -24.562 -2.131 1 93.19 56 VAL B O 1
ATOM 3175 N N . LEU B 1 57 ? 14.375 -25.016 -3.074 1 91.62 57 LEU B N 1
ATOM 3176 C CA . LEU B 1 57 ? 14.633 -26.172 -2.213 1 91.62 57 LEU B CA 1
ATOM 3177 C C . LEU B 1 57 ? 15.344 -25.75 -0.935 1 91.62 57 LEU B C 1
ATOM 3179 O O . LEU B 1 57 ? 15.742 -24.578 -0.799 1 91.62 57 LEU B O 1
ATOM 3183 N N . ASP B 1 58 ? 15.5 -26.625 0.046 1 86.19 58 ASP B N 1
ATOM 3184 C CA . ASP B 1 58 ? 16.031 -26.344 1.376 1 86.19 58 ASP B CA 1
ATOM 3185 C C . ASP B 1 58 ? 17.484 -25.875 1.302 1 86.19 58 ASP B C 1
ATOM 3187 O O . ASP B 1 58 ? 17.953 -25.188 2.205 1 86.19 58 ASP B O 1
ATOM 3191 N N . ASN B 1 59 ? 18.203 -26.219 0.225 1 87.06 59 ASN B N 1
ATOM 3192 C CA . ASN B 1 59 ? 19.609 -25.844 0.106 1 87.06 59 ASN B CA 1
ATOM 3193 C C . ASN B 1 59 ? 19.781 -24.562 -0.71 1 87.06 59 ASN B C 1
ATOM 3195 O O . ASN B 1 59 ? 20.906 -24.203 -1.069 1 87.06 59 ASN B O 1
ATOM 3199 N N . GLY B 1 60 ? 18.688 -23.984 -1.091 1 89.56 60 GLY B N 1
ATOM 3200 C CA . GLY B 1 60 ? 18.734 -22.719 -1.804 1 89.56 60 GLY B CA 1
ATOM 3201 C C . GLY B 1 60 ? 18.688 -22.875 -3.311 1 89.56 60 GLY B C 1
ATOM 3202 O O . GLY B 1 60 ? 18.609 -21.891 -4.047 1 89.56 60 GLY B O 1
ATOM 3203 N N . LEU B 1 61 ? 18.781 -24.125 -3.717 1 92.94 61 LEU B N 1
ATOM 3204 C CA . LEU B 1 61 ? 18.625 -24.391 -5.145 1 92.94 61 LEU B CA 1
ATOM 3205 C C . LEU B 1 61 ? 17.234 -24.016 -5.621 1 92.94 61 LEU B C 1
ATOM 3207 O O . LEU B 1 61 ? 16.234 -24.469 -5.039 1 92.94 61 LEU B O 1
ATOM 3211 N N . THR B 1 62 ? 17.188 -23.172 -6.648 1 95.38 62 THR B N 1
ATOM 3212 C CA . THR B 1 62 ? 15.914 -22.625 -7.098 1 95.38 62 THR B CA 1
ATOM 3213 C C . THR B 1 62 ? 15.688 -22.922 -8.578 1 95.38 62 THR B C 1
ATOM 3215 O O . THR B 1 62 ? 16.531 -22.625 -9.422 1 95.38 62 THR B O 1
ATOM 3218 N N . PHE B 1 63 ? 14.57 -23.547 -8.852 1 97.31 63 PHE B N 1
ATOM 3219 C CA . PHE B 1 63 ? 14.141 -23.781 -10.227 1 97.31 63 PHE B CA 1
ATOM 3220 C C . PHE B 1 63 ? 13.094 -22.75 -10.641 1 97.31 63 PHE B C 1
ATOM 3222 O O . PHE B 1 63 ? 12.172 -22.453 -9.883 1 97.31 63 PHE B O 1
ATOM 3229 N N . ILE B 1 64 ? 13.258 -22.203 -11.82 1 96.62 64 ILE B N 1
ATOM 3230 C CA . ILE B 1 64 ? 12.406 -21.109 -12.297 1 96.62 64 ILE B CA 1
ATOM 3231 C C . ILE B 1 64 ? 11.859 -21.438 -13.68 1 96.62 64 ILE B C 1
ATO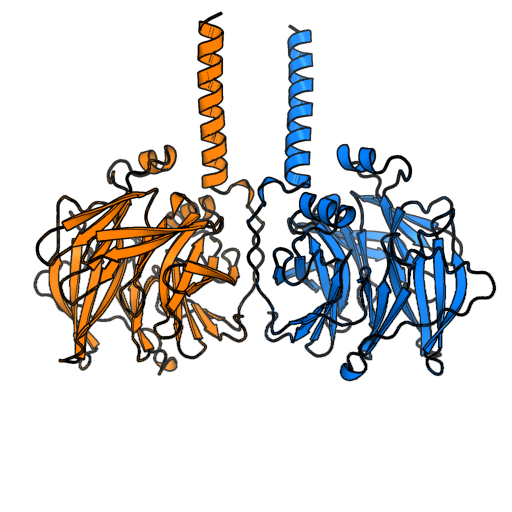M 3233 O O . ILE B 1 64 ? 12.625 -21.797 -14.586 1 96.62 64 ILE B O 1
ATOM 3237 N N . SER B 1 65 ? 10.555 -21.391 -13.812 1 95.44 65 SER B N 1
ATOM 3238 C CA . SER B 1 65 ? 9.977 -21.516 -15.141 1 95.44 65 SER B CA 1
ATOM 3239 C C . SER B 1 65 ? 9.984 -20.188 -15.875 1 95.44 65 SER B C 1
ATOM 3241 O O . SER B 1 65 ? 9.773 -19.125 -15.266 1 95.44 65 SER B O 1
ATOM 3243 N N . SER B 1 66 ? 10.242 -20.172 -17.094 1 92 66 SER B N 1
ATOM 3244 C CA . SER B 1 66 ? 10.266 -18.984 -17.938 1 92 66 SER B CA 1
ATOM 3245 C C . SER B 1 66 ? 9.594 -19.234 -19.281 1 92 66 SER B C 1
ATOM 3247 O O . SER B 1 66 ? 9.477 -20.375 -19.719 1 92 66 SER B O 1
ATOM 3249 N N . GLY B 1 67 ? 9.047 -18.125 -19.844 1 87.88 67 GLY B N 1
ATOM 3250 C CA . GLY B 1 67 ? 8.484 -18.203 -21.188 1 87.88 67 GLY B CA 1
ATOM 3251 C C . GLY B 1 67 ? 7.02 -18.609 -21.203 1 87.88 67 GLY B C 1
ATOM 3252 O O . GLY B 1 67 ? 6.621 -19.516 -21.938 1 87.88 67 GLY B O 1
ATOM 3253 N N . CYS B 1 68 ? 6.246 -17.938 -20.328 1 79.75 68 CYS B N 1
ATOM 3254 C CA . CYS B 1 68 ? 4.816 -18.234 -20.266 1 79.75 68 CYS B CA 1
ATOM 3255 C C . CYS B 1 68 ? 4.086 -17.594 -21.438 1 79.75 68 CYS B C 1
ATOM 3257 O O . CYS B 1 68 ? 2.957 -17.969 -21.75 1 79.75 68 CYS B O 1
ATOM 3259 N N . PHE B 1 69 ? 4.691 -16.641 -22 1 72.44 69 PHE B N 1
ATOM 3260 C CA . PHE B 1 69 ? 4.059 -16.078 -23.188 1 72.44 69 PHE B CA 1
ATOM 3261 C C . PHE B 1 69 ? 4.883 -16.375 -24.422 1 72.44 69 PHE B C 1
ATOM 3263 O O . PHE B 1 69 ? 6.105 -16.484 -24.359 1 72.44 69 PHE B O 1
ATOM 3270 N N . SER B 1 70 ? 4.199 -16.594 -25.469 1 58.59 70 SER B N 1
ATOM 3271 C CA . SER B 1 70 ? 4.547 -17.281 -26.703 1 58.59 70 SER B CA 1
ATOM 3272 C C . SER B 1 70 ? 5.672 -16.562 -27.438 1 58.59 70 SER B C 1
ATOM 3274 O O . SER B 1 70 ? 6.199 -17.078 -28.422 1 58.59 70 SER B O 1
ATOM 3276 N N . TRP B 1 71 ? 6.074 -15.508 -26.875 1 66.75 71 TRP B N 1
ATOM 3277 C CA . TRP B 1 71 ? 7.074 -14.883 -27.734 1 66.75 71 TRP B CA 1
ATOM 3278 C C . TRP B 1 71 ? 8.477 -15.336 -27.344 1 66.75 71 TRP B C 1
ATOM 3280 O O . TRP B 1 71 ? 9.445 -15.008 -28.031 1 66.75 71 TRP B O 1
ATOM 3290 N N . THR B 1 72 ? 8.492 -16.234 -26.297 1 78 72 THR B N 1
ATOM 3291 C CA . THR B 1 72 ? 9.758 -16.844 -25.922 1 78 72 THR B CA 1
ATOM 3292 C C . THR B 1 72 ? 9.562 -18.328 -25.594 1 78 72 THR B C 1
ATOM 3294 O O . THR B 1 72 ? 8.562 -18.703 -24.984 1 78 72 THR B O 1
ATOM 3297 N N . ARG B 1 73 ? 10.492 -19.156 -26.109 1 87.88 73 ARG B N 1
ATOM 3298 C CA . ARG B 1 73 ? 10.453 -20.578 -25.766 1 87.88 73 ARG B CA 1
ATOM 3299 C C . ARG B 1 73 ? 10.539 -20.797 -24.266 1 87.88 73 ARG B C 1
ATOM 3301 O O . ARG B 1 73 ? 11.336 -20.141 -23.594 1 87.88 73 ARG B O 1
ATOM 3308 N N . GLY B 1 74 ? 9.742 -21.719 -23.797 1 91.38 74 GLY B N 1
ATOM 3309 C CA . GLY B 1 74 ? 9.812 -22.062 -22.375 1 91.38 74 GLY B CA 1
ATOM 3310 C C . GLY B 1 74 ? 11.172 -22.594 -21.969 1 91.38 74 GLY B C 1
ATOM 3311 O O . GLY B 1 74 ? 11.781 -23.391 -22.688 1 91.38 74 GLY B O 1
ATOM 3312 N N . ARG B 1 75 ? 11.633 -22.094 -20.891 1 93.56 75 ARG B N 1
ATOM 3313 C CA . ARG B 1 75 ? 12.891 -22.531 -20.281 1 93.56 75 ARG B CA 1
ATOM 3314 C C . ARG B 1 75 ? 12.734 -22.766 -18.797 1 93.56 75 ARG B C 1
ATOM 3316 O O . ARG B 1 75 ? 11.836 -22.203 -18.156 1 93.56 75 ARG B O 1
ATOM 3323 N N . ILE B 1 76 ? 13.586 -23.641 -18.344 1 96.12 76 ILE B N 1
ATOM 3324 C CA . ILE B 1 76 ? 13.75 -23.766 -16.891 1 96.12 76 ILE B CA 1
ATOM 3325 C C . ILE B 1 76 ? 15.109 -23.234 -16.484 1 96.12 76 ILE B C 1
ATOM 3327 O O . ILE B 1 76 ? 16.141 -23.672 -17 1 96.12 76 ILE B O 1
ATOM 3331 N N . LEU B 1 77 ? 15.102 -22.266 -15.641 1 95.69 77 LEU B N 1
ATOM 3332 C CA . LEU B 1 77 ? 16.312 -21.625 -15.156 1 95.69 77 LEU B CA 1
ATOM 3333 C C . LEU B 1 77 ? 16.672 -22.109 -13.758 1 95.69 77 LEU B C 1
ATOM 3335 O O . LEU B 1 77 ? 15.789 -22.547 -13.008 1 95.69 77 LEU B O 1
ATOM 3339 N N . LEU B 1 78 ? 17.969 -22.109 -13.523 1 95.56 78 LEU B N 1
ATOM 3340 C CA . LEU B 1 78 ? 18.5 -22.469 -12.219 1 95.56 78 LEU B CA 1
ATOM 3341 C C . LEU B 1 78 ? 19.203 -21.297 -11.562 1 95.56 78 LEU B C 1
ATOM 3343 O O . LEU B 1 78 ? 19.953 -20.562 -12.219 1 95.56 78 LEU B O 1
ATOM 3347 N N . PHE B 1 79 ? 18.844 -21.062 -10.352 1 94 79 PHE B N 1
ATOM 3348 C CA . PHE B 1 79 ? 19.484 -20.062 -9.508 1 94 79 PHE B CA 1
ATOM 3349 C C . PHE B 1 79 ? 19.891 -20.672 -8.164 1 94 79 PHE B C 1
ATOM 3351 O O . PHE B 1 79 ? 19.141 -21.484 -7.602 1 94 79 PHE B O 1
ATOM 3358 N N . ASN B 1 80 ? 21.062 -20.328 -7.723 1 90.19 80 ASN B N 1
ATOM 3359 C CA . ASN B 1 80 ? 21.531 -20.797 -6.426 1 90.19 80 ASN B CA 1
ATOM 3360 C C . ASN B 1 80 ? 21.75 -19.641 -5.453 1 90.19 80 ASN B C 1
ATOM 3362 O O . ASN B 1 80 ? 22.734 -18.906 -5.57 1 90.19 80 ASN B O 1
ATOM 3366 N N . PHE B 1 81 ? 20.938 -19.547 -4.43 1 84.88 81 PHE B N 1
ATOM 3367 C CA . PHE B 1 81 ? 21.031 -18.484 -3.436 1 84.88 81 PHE B CA 1
ATOM 3368 C C . PHE B 1 81 ? 22.359 -18.562 -2.695 1 84.88 81 PHE B C 1
ATOM 3370 O O . PHE B 1 81 ? 22.859 -17.547 -2.225 1 84.88 81 PHE B O 1
ATOM 3377 N N . SER B 1 82 ? 22.859 -19.719 -2.566 1 81.44 82 SER B N 1
ATOM 3378 C CA . SER B 1 82 ? 24.109 -19.891 -1.818 1 81.44 82 SER B CA 1
ATOM 3379 C C . SER B 1 82 ? 25.312 -19.406 -2.615 1 81.44 82 SER B C 1
ATOM 3381 O O . SER B 1 82 ? 26.391 -19.188 -2.059 1 81.44 82 SER B O 1
ATOM 3383 N N . ASN B 1 83 ? 25.094 -19.25 -3.908 1 81.62 83 ASN B N 1
ATOM 3384 C CA . ASN B 1 83 ? 26.109 -18.688 -4.797 1 81.62 83 ASN B CA 1
ATOM 3385 C C . ASN B 1 83 ? 25.5 -17.719 -5.812 1 81.62 83 ASN B C 1
ATOM 3387 O O . ASN B 1 83 ? 25.562 -17.969 -7.02 1 81.62 83 ASN B O 1
ATOM 3391 N N . PRO B 1 84 ? 25.094 -16.594 -5.277 1 77.25 84 PRO B N 1
ATOM 3392 C CA . PRO B 1 84 ? 24.344 -15.688 -6.148 1 77.25 84 PRO B CA 1
ATOM 3393 C C . PRO B 1 84 ? 25.188 -15.109 -7.277 1 77.25 84 PRO B C 1
ATOM 3395 O O . PRO B 1 84 ? 24.656 -14.664 -8.297 1 77.25 84 PRO B O 1
ATOM 3398 N N . SER B 1 85 ? 26.422 -15.125 -7.121 1 78.62 85 SER B N 1
ATOM 3399 C CA . SER B 1 85 ? 27.312 -14.57 -8.133 1 78.62 85 SER B CA 1
ATOM 3400 C C . SER B 1 85 ? 27.266 -15.383 -9.422 1 78.62 85 SER B C 1
ATOM 3402 O O . SER B 1 85 ? 27.609 -14.891 -10.492 1 78.62 85 SER B O 1
ATOM 3404 N N . HIS B 1 86 ? 26.828 -16.672 -9.375 1 79.56 86 HIS B N 1
ATOM 3405 C CA . HIS B 1 86 ? 26.734 -17.531 -10.555 1 79.56 86 HIS B CA 1
ATOM 3406 C C . HIS B 1 86 ? 25.578 -17.109 -11.453 1 79.56 86 HIS B C 1
ATOM 3408 O O . HIS B 1 86 ? 25.516 -17.516 -12.617 1 79.56 86 HIS B O 1
ATOM 3414 N N . GLY B 1 87 ? 24.766 -16.266 -10.914 1 86.75 87 GLY B N 1
ATOM 3415 C CA . GLY B 1 87 ? 23.656 -15.773 -11.719 1 86.75 87 GLY B CA 1
ATOM 3416 C C . GLY B 1 87 ? 22.672 -16.859 -12.102 1 86.75 87 GLY B C 1
ATOM 3417 O O . GLY B 1 87 ? 22.578 -17.891 -11.422 1 86.75 87 GLY B O 1
ATOM 3418 N N . LEU B 1 88 ? 21.891 -16.672 -13.172 1 92.12 88 LEU B N 1
ATOM 3419 C CA . LEU B 1 88 ? 20.891 -17.609 -13.688 1 92.12 88 LEU B CA 1
ATOM 3420 C C . LEU B 1 88 ? 21.484 -18.484 -14.781 1 92.12 88 LEU B C 1
ATOM 3422 O O . LEU B 1 88 ? 22.266 -18.016 -15.609 1 92.12 88 LEU B O 1
ATOM 3426 N N . LYS B 1 89 ? 21.125 -19.688 -14.75 1 93 89 LYS B N 1
ATOM 3427 C CA . LYS B 1 89 ? 21.547 -20.625 -15.789 1 93 89 LYS B CA 1
ATOM 3428 C C . LYS B 1 89 ? 20.344 -21.391 -16.359 1 93 89 LYS B C 1
ATOM 3430 O O . LYS B 1 89 ? 19.5 -21.891 -15.602 1 93 89 LYS B O 1
ATOM 3435 N N . GLU B 1 90 ? 20.266 -21.422 -17.641 1 94.31 90 GLU B N 1
ATOM 3436 C CA . GLU B 1 90 ? 19.25 -22.266 -18.25 1 94.31 90 GLU B CA 1
ATOM 3437 C C . GLU B 1 90 ? 19.625 -23.75 -18.141 1 94.31 90 GLU B C 1
ATOM 3439 O O . GLU B 1 90 ? 20.766 -24.125 -18.422 1 94.31 90 GLU B O 1
ATOM 3444 N N . LEU B 1 91 ? 18.734 -24.562 -17.766 1 96.5 91 LEU B N 1
ATOM 3445 C CA . LEU B 1 91 ? 18.953 -26 -17.719 1 96.5 91 LEU B CA 1
ATOM 3446 C C . LEU B 1 91 ? 18.594 -26.641 -19.062 1 96.5 91 LEU B C 1
ATOM 3448 O O . LEU B 1 91 ? 17.438 -26.562 -19.5 1 96.5 91 LEU B O 1
ATOM 3452 N N . PRO B 1 92 ? 19.609 -27.25 -19.672 1 96.56 92 PRO B N 1
ATOM 3453 C CA . PRO B 1 92 ? 19.25 -27.969 -20.906 1 96.56 92 PRO B CA 1
ATOM 3454 C C . PRO B 1 92 ? 18.297 -29.125 -20.656 1 96.56 92 PRO B C 1
ATOM 3456 O O . PRO B 1 92 ? 18.422 -29.844 -19.656 1 96.56 92 PRO B O 1
ATOM 3459 N N . ILE B 1 93 ? 17.359 -29.234 -21.531 1 96.5 93 ILE B N 1
ATOM 3460 C CA . ILE B 1 93 ? 16.406 -30.344 -21.5 1 96.5 93 ILE B CA 1
ATOM 3461 C C . ILE B 1 93 ? 16.875 -31.453 -22.438 1 96.5 93 ILE B C 1
ATOM 3463 O O . ILE B 1 93 ? 17.062 -31.219 -23.641 1 96.5 93 ILE B O 1
ATOM 3467 N N . VAL B 1 94 ? 17.094 -32.562 -21.844 1 96.44 94 VAL B N 1
ATOM 3468 C CA . VAL B 1 94 ? 17.5 -33.75 -22.609 1 96.44 94 VAL B CA 1
ATOM 3469 C C . VAL B 1 94 ? 16.297 -34.625 -22.859 1 96.44 94 VAL B C 1
ATOM 3471 O O . VAL B 1 94 ? 15.75 -35.219 -21.906 1 96.44 94 VAL B O 1
ATOM 3474 N N . SER B 1 95 ? 15.891 -34.656 -24.047 1 92.69 95 SER B N 1
ATOM 3475 C CA . SER B 1 95 ? 14.727 -35.469 -24.406 1 92.69 95 SER B CA 1
ATOM 3476 C C . SER B 1 95 ? 14.859 -36 -25.828 1 92.69 95 SER B C 1
ATOM 3478 O O . SER B 1 95 ? 15.383 -35.312 -26.719 1 92.69 95 SER B O 1
ATOM 3480 N N . SER B 1 96 ? 14.383 -37.25 -26.047 1 85.44 96 SER B N 1
ATOM 3481 C CA . SER B 1 96 ? 14.406 -37.844 -27.375 1 85.44 96 SER B CA 1
ATOM 3482 C C . SER B 1 96 ? 13.109 -37.562 -28.125 1 85.44 96 SER B C 1
ATOM 3484 O O . SER B 1 96 ? 13.055 -37.719 -29.344 1 85.44 96 SER B O 1
ATOM 3486 N N . SER B 1 97 ? 12.102 -37.062 -27.609 1 83.94 97 SER B N 1
ATOM 3487 C CA . SER B 1 97 ? 10.789 -37 -28.234 1 83.94 97 SER B CA 1
ATOM 3488 C C . SER B 1 97 ? 10.172 -35.594 -28.109 1 83.94 97 SER B C 1
ATOM 3490 O O . SER B 1 97 ? 9.273 -35.25 -28.875 1 83.94 97 SER B O 1
ATOM 3492 N N . MET B 1 98 ? 10.625 -34.812 -27.219 1 86.62 98 MET B N 1
ATOM 3493 C CA . MET B 1 98 ? 9.984 -33.531 -26.938 1 86.62 98 MET B CA 1
ATOM 3494 C C . MET B 1 98 ? 10.336 -32.5 -28 1 86.62 98 MET B C 1
ATOM 3496 O O . MET B 1 98 ? 11.508 -32.344 -28.344 1 86.62 98 MET B O 1
ATOM 3500 N N . ASN B 1 99 ? 9.289 -31.922 -28.578 1 86.31 99 ASN B N 1
ATOM 3501 C CA . ASN B 1 99 ? 9.523 -30.75 -29.438 1 86.31 99 ASN B CA 1
ATOM 3502 C C . ASN B 1 99 ? 9.812 -29.5 -28.609 1 86.31 99 ASN B C 1
ATOM 3504 O O . ASN B 1 99 ? 8.891 -28.844 -28.141 1 86.31 99 ASN B O 1
ATOM 3508 N N . GLN B 1 100 ? 10.961 -29.156 -28.547 1 86.69 100 GLN B N 1
ATOM 3509 C CA . GLN B 1 100 ? 11.391 -28.141 -27.594 1 86.69 100 GLN B CA 1
ATOM 3510 C C . GLN B 1 100 ? 11.102 -26.734 -28.141 1 86.69 100 GLN B C 1
ATOM 3512 O O . GLN B 1 100 ? 11.18 -25.75 -27.391 1 86.69 100 GLN B O 1
ATOM 3517 N N . SER B 1 101 ? 10.734 -26.594 -29.359 1 83.69 101 SER B N 1
ATOM 3518 C CA . SER B 1 101 ? 10.422 -25.297 -29.938 1 83.69 101 SER B CA 1
ATOM 3519 C C . SER B 1 101 ? 9.031 -24.812 -29.516 1 83.69 101 SER B C 1
ATOM 3521 O O . SER B 1 101 ? 8.68 -23.656 -29.703 1 83.69 101 SER B O 1
ATOM 3523 N N . LEU B 1 102 ? 8.289 -25.703 -28.891 1 84.56 102 LEU B N 1
ATOM 3524 C CA . LEU B 1 102 ? 6.906 -25.375 -28.562 1 84.56 102 LEU B CA 1
ATOM 3525 C C . LEU B 1 102 ? 6.684 -25.375 -27.062 1 84.56 102 LEU B C 1
ATOM 3527 O O . LEU B 1 102 ? 5.555 -25.531 -26.594 1 84.56 102 LEU B O 1
ATOM 3531 N N . LEU B 1 103 ? 7.684 -25.156 -26.344 1 91.38 103 LEU B N 1
ATOM 3532 C CA . LEU B 1 103 ? 7.547 -25.219 -24.906 1 91.38 103 LEU B CA 1
ATOM 3533 C C . LEU B 1 103 ? 7.008 -23.906 -24.344 1 91.38 103 LEU B C 1
ATOM 3535 O O . LEU B 1 103 ? 7.496 -22.828 -24.703 1 91.38 103 LEU B O 1
ATOM 3539 N N . VAL B 1 104 ? 5.957 -23.922 -23.594 1 93 104 VAL B N 1
ATOM 3540 C CA . VAL B 1 104 ? 5.371 -22.812 -22.828 1 93 104 VAL B CA 1
ATOM 3541 C C . VAL B 1 104 ? 5.172 -23.219 -21.375 1 93 104 VAL B C 1
ATOM 3543 O O . VAL B 1 104 ? 4.223 -23.938 -21.047 1 93 104 VAL B O 1
ATOM 3546 N N . PHE B 1 105 ? 6.035 -22.734 -20.531 1 94.81 105 PHE B N 1
ATOM 3547 C CA . PHE B 1 105 ? 6.074 -23.25 -19.156 1 94.81 105 PHE B CA 1
ATOM 3548 C C . PHE B 1 105 ? 5.398 -22.281 -18.203 1 94.81 105 PHE B C 1
ATOM 3550 O O . PHE B 1 105 ? 5.59 -21.078 -18.281 1 94.81 105 PHE B O 1
ATOM 3557 N N . TYR B 1 106 ? 4.57 -22.766 -17.312 1 95.44 106 TYR B N 1
ATOM 3558 C CA . TYR B 1 106 ? 3.865 -22.047 -16.266 1 95.44 106 TYR B CA 1
ATOM 3559 C C . TYR B 1 106 ? 4.316 -22.516 -14.883 1 95.44 106 TYR B C 1
ATOM 3561 O O . TYR B 1 106 ? 5.504 -22.438 -14.555 1 95.44 106 TYR B O 1
ATOM 3569 N N . GLY B 1 107 ? 3.438 -22.969 -14.062 1 97.69 107 GLY B N 1
ATOM 3570 C CA . GLY B 1 107 ? 3.746 -23.422 -12.711 1 97.69 107 GLY B CA 1
ATOM 3571 C C . GLY B 1 107 ? 4.664 -24.625 -12.688 1 97.69 107 GLY B C 1
ATOM 3572 O O . GLY B 1 107 ? 4.555 -25.516 -13.539 1 97.69 107 GLY B O 1
ATOM 3573 N N . LEU B 1 108 ? 5.496 -24.719 -11.703 1 98 108 LEU B N 1
ATOM 3574 C CA . LEU B 1 108 ? 6.395 -25.859 -11.539 1 98 108 LEU B CA 1
ATOM 3575 C C . LEU B 1 108 ? 6.59 -26.203 -10.07 1 98 108 LEU B C 1
ATOM 3577 O O . LEU B 1 108 ? 6.309 -25.375 -9.195 1 98 108 LEU B O 1
ATOM 3581 N N . SER B 1 109 ? 6.957 -27.344 -9.812 1 98.31 109 SER B N 1
ATOM 3582 C CA . SER B 1 109 ? 7.254 -27.875 -8.484 1 98.31 109 SER B CA 1
ATOM 3583 C C . SER B 1 109 ? 8.43 -28.844 -8.531 1 98.31 109 SER B C 1
ATOM 3585 O O . SER B 1 109 ? 8.727 -29.422 -9.578 1 98.31 109 SER B O 1
ATOM 3587 N N . ALA B 1 110 ? 9.109 -28.891 -7.492 1 97.5 110 ALA B N 1
ATOM 3588 C CA . ALA B 1 110 ? 10.227 -29.828 -7.352 1 97.5 110 ALA B CA 1
ATOM 3589 C C . ALA B 1 110 ? 10.039 -30.703 -6.121 1 97.5 110 ALA B C 1
ATOM 3591 O O . ALA B 1 110 ? 9.531 -30.25 -5.094 1 97.5 110 ALA B O 1
ATOM 3592 N N . TRP B 1 111 ? 10.406 -31.938 -6.289 1 96.25 111 TRP B N 1
ATOM 3593 C CA . TRP B 1 111 ? 10.344 -32.906 -5.207 1 96.25 111 TRP B CA 1
ATOM 3594 C C . TRP B 1 111 ? 11.672 -33.625 -5.051 1 96.25 111 TRP B C 1
ATOM 3596 O O . TRP B 1 111 ? 12.188 -34.219 -6.012 1 96.25 111 TRP B O 1
ATOM 3606 N N . ARG B 1 112 ? 12.203 -33.531 -3.898 1 94.75 112 ARG B N 1
ATOM 3607 C CA . ARG B 1 112 ? 13.422 -34.281 -3.588 1 94.75 112 ARG B CA 1
ATOM 3608 C C . ARG B 1 112 ? 13.109 -35.562 -2.807 1 94.75 112 ARG B C 1
ATOM 3610 O O . ARG B 1 112 ? 12.547 -35.5 -1.712 1 94.75 112 ARG B O 1
ATOM 3617 N N . ASP B 1 113 ? 13.547 -36.625 -3.432 1 93 113 ASP B N 1
ATOM 3618 C CA . ASP B 1 113 ? 13.375 -37.875 -2.729 1 93 113 ASP B CA 1
ATOM 3619 C C . ASP B 1 113 ? 14.289 -37.969 -1.509 1 93 113 ASP B C 1
ATOM 3621 O O . ASP B 1 113 ? 15.508 -37.812 -1.626 1 93 113 ASP B O 1
ATOM 3625 N N . ASN B 1 114 ? 13.734 -38.219 -0.351 1 88.38 114 ASN B N 1
ATOM 3626 C CA . ASN B 1 114 ? 14.492 -38.188 0.894 1 88.38 114 ASN B CA 1
ATOM 3627 C C . ASN B 1 114 ? 15.492 -39.344 0.966 1 88.38 114 ASN B C 1
ATOM 3629 O O . ASN B 1 114 ? 16.531 -39.25 1.615 1 88.38 114 ASN B O 1
ATOM 3633 N N . GLN B 1 115 ? 15.172 -40.469 0.343 1 90.62 115 GLN B N 1
ATOM 3634 C CA . GLN B 1 115 ? 16.016 -41.656 0.411 1 90.62 115 GLN B CA 1
ATOM 3635 C C . GLN B 1 115 ? 17.156 -41.562 -0.601 1 90.62 115 GLN B C 1
ATOM 3637 O O . GLN B 1 115 ? 18.312 -41.812 -0.261 1 90.62 115 GLN B O 1
ATOM 3642 N N . THR B 1 116 ? 16.891 -41.188 -1.769 1 91.06 116 THR B N 1
ATOM 3643 C CA . THR B 1 116 ? 17.891 -41.25 -2.838 1 91.06 116 THR B CA 1
ATOM 3644 C C . THR B 1 116 ? 18.5 -39.844 -3.072 1 91.06 116 THR B C 1
ATOM 3646 O O . THR B 1 116 ? 19.578 -39.75 -3.668 1 91.06 116 THR B O 1
ATOM 3649 N N . GLY B 1 117 ? 17.75 -38.844 -2.654 1 92.06 117 GLY B N 1
ATOM 3650 C CA . GLY B 1 117 ? 18.203 -37.469 -2.918 1 92.06 117 GLY B CA 1
ATOM 3651 C C . GLY B 1 117 ? 17.875 -37 -4.324 1 92.06 117 GLY B C 1
ATOM 3652 O O . GLY B 1 117 ? 18.125 -35.844 -4.672 1 92.06 117 GLY B O 1
ATOM 3653 N N . GLU B 1 118 ? 17.266 -37.875 -5.113 1 94.69 118 GLU B N 1
ATOM 3654 C CA . GLU B 1 118 ? 16.906 -37.531 -6.484 1 94.69 118 GLU B CA 1
ATOM 3655 C C . GLU B 1 118 ? 15.875 -36.406 -6.516 1 94.69 118 GLU B C 1
ATOM 3657 O O . GLU B 1 118 ? 14.93 -36.406 -5.719 1 94.69 118 GLU B O 1
ATOM 3662 N N . ILE B 1 119 ? 16.078 -35.469 -7.461 1 96.88 119 ILE B N 1
ATOM 3663 C CA . ILE B 1 119 ? 15.156 -34.344 -7.605 1 96.88 119 ILE B CA 1
ATOM 3664 C C . ILE B 1 119 ? 14.312 -34.531 -8.867 1 96.88 119 ILE B C 1
ATOM 3666 O O . ILE B 1 119 ? 14.859 -34.656 -9.969 1 96.88 119 ILE B O 1
ATOM 3670 N N . THR B 1 120 ? 13.023 -34.594 -8.672 1 97.81 120 THR B N 1
ATOM 3671 C CA . THR B 1 120 ? 12.047 -34.594 -9.758 1 97.81 120 THR B CA 1
ATOM 3672 C C . THR B 1 120 ? 11.398 -33.25 -9.914 1 97.81 120 THR B C 1
ATOM 3674 O O . THR B 1 120 ? 11.078 -32.594 -8.914 1 97.81 120 THR B O 1
ATOM 3677 N N . LEU B 1 121 ? 11.305 -32.781 -11.141 1 98.12 121 LEU B N 1
ATOM 3678 C CA . LEU B 1 121 ? 10.617 -31.531 -11.453 1 98.12 121 LEU B CA 1
ATOM 3679 C C . LEU B 1 121 ? 9.383 -31.797 -12.312 1 98.12 121 LEU B C 1
ATOM 3681 O O . LEU B 1 121 ? 9.43 -32.594 -13.25 1 98.12 121 LEU B O 1
ATOM 3685 N N . MET B 1 122 ? 8.32 -31.234 -11.945 1 98.38 122 MET B N 1
ATOM 3686 C CA . MET B 1 122 ? 7.141 -31.188 -12.805 1 98.38 122 MET B CA 1
ATOM 3687 C C . MET B 1 122 ? 6.789 -29.766 -13.195 1 98.38 122 MET B C 1
ATOM 3689 O O . MET B 1 122 ? 6.879 -28.859 -12.367 1 98.38 122 MET B O 1
ATOM 3693 N N . VAL B 1 123 ? 6.488 -29.562 -14.445 1 97.69 123 VAL B N 1
ATOM 3694 C CA . VAL B 1 123 ? 6.18 -28.234 -14.945 1 97.69 123 VAL B CA 1
ATOM 3695 C C . VAL B 1 123 ? 5 -28.297 -15.906 1 97.69 123 VAL B C 1
ATOM 3697 O O . VAL B 1 123 ? 4.898 -29.234 -16.719 1 97.69 123 VAL B O 1
ATOM 3700 N N . ILE B 1 124 ? 4.105 -27.359 -15.766 1 97.25 124 ILE B N 1
ATOM 3701 C CA . ILE B 1 124 ? 2.98 -27.25 -16.688 1 97.25 124 ILE B CA 1
ATOM 3702 C C . ILE B 1 124 ? 3.475 -26.734 -18.047 1 97.25 124 ILE B C 1
ATOM 3704 O O . ILE B 1 124 ? 4.238 -25.766 -18.109 1 97.25 124 ILE B O 1
ATOM 3708 N N . ASN B 1 125 ? 3.09 -27.359 -19.094 1 95.19 125 ASN B N 1
ATOM 3709 C CA . ASN B 1 125 ? 3.426 -26.984 -20.469 1 95.19 125 ASN B CA 1
ATOM 3710 C C . ASN B 1 125 ? 2.174 -26.781 -21.312 1 95.19 125 ASN B C 1
ATOM 3712 O O . ASN B 1 125 ? 1.438 -27.734 -21.578 1 95.19 125 ASN B O 1
ATOM 3716 N N . HIS B 1 126 ? 1.942 -25.562 -21.719 1 92.56 126 HIS B N 1
ATOM 3717 C CA . HIS B 1 126 ? 0.784 -25.25 -22.547 1 92.56 126 HIS B CA 1
ATOM 3718 C C . HIS B 1 126 ? 1.146 -25.266 -24.031 1 92.56 126 HIS B C 1
ATOM 3720 O O . HIS B 1 126 ? 0.326 -24.906 -24.875 1 92.56 126 HIS B O 1
ATOM 3726 N N . GLY B 1 127 ? 2.371 -25.625 -24.203 1 89.25 127 GLY B N 1
ATOM 3727 C CA . GLY B 1 127 ? 2.785 -25.734 -25.594 1 89.25 127 GLY B CA 1
ATOM 3728 C C . GLY B 1 127 ? 2.268 -26.969 -26.281 1 89.25 127 GLY B C 1
ATOM 3729 O O . GLY B 1 127 ? 2.096 -28.016 -25.656 1 89.25 127 GLY B O 1
ATOM 3730 N N . GLY B 1 128 ? 2.02 -26.922 -27.578 1 81.75 128 GLY B N 1
ATOM 3731 C CA . GLY B 1 128 ? 1.52 -28.062 -28.328 1 81.75 128 GLY B CA 1
ATOM 3732 C C . GLY B 1 128 ? 0.005 -28.109 -28.391 1 81.75 128 GLY B C 1
ATOM 3733 O O . GLY B 1 128 ? -0.667 -27.109 -28.125 1 81.75 128 GLY B O 1
ATOM 3734 N N . PRO B 1 129 ? -0.444 -29.266 -28.797 1 80.25 129 PRO B N 1
ATOM 3735 C CA . PRO B 1 129 ? -1.88 -29.375 -29.062 1 80.25 129 PRO B CA 1
ATOM 3736 C C . PRO B 1 129 ? -2.711 -29.484 -27.781 1 80.25 129 PRO B C 1
ATOM 3738 O O . PRO B 1 129 ? -3.877 -29.078 -27.766 1 80.25 129 PRO B O 1
ATOM 3741 N N . GLU B 1 130 ? -2.059 -30.109 -26.766 1 86.06 130 GLU B N 1
ATOM 3742 C CA . GLU B 1 130 ? -2.783 -30.266 -25.516 1 86.06 130 GLU B CA 1
ATOM 3743 C C . GLU B 1 130 ? -1.928 -29.844 -24.312 1 86.06 130 GLU B C 1
ATOM 3745 O O . GLU B 1 130 ? -0.714 -30.062 -24.312 1 86.06 130 GLU B O 1
ATOM 3750 N N . ALA B 1 131 ? -2.664 -29.266 -23.359 1 89.19 131 ALA B N 1
ATOM 3751 C CA . ALA B 1 131 ? -1.962 -28.922 -22.125 1 89.19 131 ALA B CA 1
ATOM 3752 C C . ALA B 1 131 ? -1.503 -30.172 -21.391 1 89.19 131 ALA B C 1
ATOM 3754 O O . ALA B 1 131 ? -2.221 -31.188 -21.344 1 89.19 131 ALA B O 1
ATOM 3755 N N . HIS B 1 132 ? -0.321 -30.203 -20.891 1 93.94 132 HIS B N 1
ATOM 3756 C CA . HIS B 1 132 ? 0.215 -31.375 -20.203 1 93.94 132 HIS B CA 1
ATOM 3757 C C . HIS B 1 132 ? 1.244 -30.969 -19.156 1 93.94 132 HIS B C 1
ATOM 3759 O O . HIS B 1 132 ? 1.611 -29.797 -19.062 1 93.94 132 HIS B O 1
ATOM 3765 N N . VAL B 1 133 ? 1.568 -31.859 -18.281 1 97.38 133 VAL B N 1
ATOM 3766 C CA . VAL B 1 133 ? 2.598 -31.703 -17.266 1 97.38 133 VAL B CA 1
ATOM 3767 C C . VAL B 1 133 ? 3.844 -32.5 -17.656 1 97.38 133 VAL B C 1
ATOM 3769 O O . VAL B 1 133 ? 3.77 -33.719 -17.875 1 97.38 133 VAL B O 1
ATOM 3772 N N . GLU B 1 134 ? 4.922 -31.766 -17.797 1 96.5 134 GLU B N 1
ATOM 3773 C CA . GLU B 1 134 ? 6.191 -32.438 -18.078 1 96.5 134 GLU B CA 1
ATOM 3774 C C . GLU B 1 134 ? 6.887 -32.875 -16.797 1 96.5 134 GLU B C 1
ATOM 3776 O O . GLU B 1 134 ? 6.91 -32.125 -15.812 1 96.5 134 GLU B O 1
ATOM 3781 N N . VAL B 1 135 ? 7.43 -34.062 -16.828 1 97.5 135 VAL B N 1
ATOM 3782 C CA . VAL B 1 135 ? 8.172 -34.625 -15.695 1 97.5 135 VAL B CA 1
ATOM 3783 C C . VAL B 1 135 ? 9.648 -34.75 -16.062 1 97.5 135 VAL B C 1
ATOM 3785 O O . VAL B 1 135 ? 10 -35.344 -17.078 1 97.5 135 VAL B O 1
ATOM 3788 N N . PHE B 1 136 ? 10.477 -34.156 -15.219 1 97.88 136 PHE B N 1
ATOM 3789 C CA . PHE B 1 136 ? 11.922 -34.219 -15.438 1 97.88 136 PHE B CA 1
ATOM 3790 C C . PHE B 1 136 ? 12.633 -34.75 -14.203 1 97.88 136 PHE B C 1
ATOM 3792 O O . PHE B 1 136 ? 12.156 -34.594 -13.078 1 97.88 136 PHE B O 1
ATOM 3799 N N . THR B 1 137 ? 13.75 -35.406 -14.453 1 97.56 137 THR B N 1
ATOM 3800 C CA . THR B 1 137 ? 14.742 -35.625 -13.406 1 97.56 137 THR B CA 1
ATOM 3801 C C . THR B 1 137 ? 15.906 -34.656 -13.555 1 97.56 137 THR B C 1
ATOM 3803 O O . THR B 1 137 ? 16.453 -34.5 -14.648 1 97.56 137 THR B O 1
ATOM 3806 N N . TYR B 1 138 ? 16.219 -34 -12.492 1 97.75 138 TYR B N 1
ATOM 3807 C CA . TYR B 1 138 ? 17.344 -33.094 -12.5 1 97.75 138 TYR B CA 1
ATOM 3808 C C . TYR B 1 138 ? 18.656 -33.844 -12.258 1 97.75 138 TYR B C 1
ATOM 3810 O O . TYR B 1 138 ? 18.797 -34.562 -11.281 1 97.75 138 TYR B O 1
ATOM 3818 N N . ARG B 1 139 ? 19.594 -33.656 -13.133 1 96.56 139 ARG B N 1
ATOM 3819 C CA . ARG B 1 139 ? 20.938 -34.188 -12.984 1 96.56 139 ARG B CA 1
ATOM 3820 C C . ARG B 1 139 ? 21.922 -33.125 -12.539 1 96.56 139 ARG B C 1
ATOM 3822 O O . ARG B 1 139 ? 22.328 -32.25 -13.336 1 96.56 139 ARG B O 1
ATOM 3829 N N . GLU B 1 140 ? 22.344 -33.25 -11.305 1 92 140 GLU B N 1
ATOM 3830 C CA . GLU B 1 140 ? 23.203 -32.219 -10.695 1 92 140 GLU B CA 1
ATOM 3831 C C . GLU B 1 140 ? 24.547 -32.156 -11.414 1 92 140 GLU B C 1
ATOM 3833 O O . GLU B 1 140 ? 25.078 -31.062 -11.625 1 92 140 GLU B O 1
ATOM 3838 N N . ALA B 1 141 ? 25.109 -33.25 -11.75 1 92.62 141 ALA B N 1
ATOM 3839 C CA . ALA B 1 141 ? 26.438 -33.312 -12.344 1 92.62 141 ALA B CA 1
ATOM 3840 C C . ALA B 1 141 ? 26.5 -32.562 -13.656 1 92.62 141 ALA B C 1
ATOM 3842 O O . ALA B 1 141 ? 27.438 -31.781 -13.898 1 92.62 141 ALA B O 1
ATOM 3843 N N . SER B 1 142 ? 25.516 -32.719 -14.492 1 94.12 142 SER B N 1
ATOM 3844 C CA . SER B 1 142 ? 25.5 -32.062 -15.805 1 94.12 142 SER B CA 1
ATOM 3845 C C . SER B 1 142 ? 24.641 -30.812 -15.781 1 94.12 142 SER B C 1
ATOM 3847 O O . SER B 1 142 ? 24.594 -30.078 -16.766 1 94.12 142 SER B O 1
ATOM 3849 N N . GLN B 1 143 ? 23.938 -30.562 -14.641 1 93.81 143 GLN B N 1
ATOM 3850 C CA . GLN B 1 143 ? 22.984 -29.469 -14.539 1 93.81 143 GLN B CA 1
ATOM 3851 C C . GLN B 1 143 ? 22.031 -29.453 -15.734 1 93.81 143 GLN B C 1
ATOM 3853 O O . GLN B 1 143 ? 21.906 -28.453 -16.422 1 93.81 143 GLN B O 1
ATOM 3858 N N . SER B 1 144 ? 21.375 -30.516 -15.867 1 97.56 144 SER B N 1
ATOM 3859 C CA . SER B 1 144 ? 20.438 -30.719 -16.953 1 97.56 144 SER B CA 1
ATOM 3860 C C . SER B 1 144 ? 19.156 -31.406 -16.469 1 97.56 144 SER B C 1
ATOM 3862 O O . SER B 1 144 ? 19.094 -31.891 -15.336 1 97.56 144 SER B O 1
ATOM 3864 N N . LEU B 1 145 ? 18.172 -31.312 -17.281 1 98.19 145 LEU B N 1
ATOM 3865 C CA . LEU B 1 145 ? 16.891 -31.953 -17 1 98.19 145 LEU B CA 1
ATOM 3866 C C . LEU B 1 145 ? 16.641 -33.125 -17.969 1 98.19 145 LEU B C 1
ATOM 3868 O O . LEU B 1 145 ? 16.594 -32.906 -19.188 1 98.19 145 LEU B O 1
ATOM 3872 N N . ILE B 1 146 ? 16.5 -34.281 -17.422 1 97.88 146 ILE B N 1
ATOM 3873 C CA . ILE B 1 146 ? 16.156 -35.438 -18.219 1 97.88 146 ILE B CA 1
ATOM 3874 C C . ILE B 1 146 ? 14.633 -35.594 -18.266 1 97.88 146 ILE B C 1
ATOM 3876 O O . ILE B 1 146 ? 14 -35.781 -17.219 1 97.88 146 ILE B O 1
ATOM 3880 N N . HIS B 1 147 ? 14.117 -35.562 -19.453 1 97.19 147 HIS B N 1
ATOM 3881 C CA . HIS B 1 147 ? 12.672 -35.75 -19.594 1 97.19 147 HIS B CA 1
ATOM 3882 C C . HIS B 1 147 ? 12.258 -37.188 -19.312 1 97.19 147 HIS B C 1
ATOM 3884 O O . HIS B 1 147 ? 12.836 -38.125 -19.859 1 97.19 147 HIS B O 1
ATOM 3890 N N . VAL B 1 148 ? 11.266 -37.344 -18.484 1 95.75 148 VAL B N 1
ATOM 3891 C CA . VAL B 1 148 ? 10.836 -38.656 -18.031 1 95.75 148 VAL B CA 1
ATOM 3892 C C . VAL B 1 148 ? 9.469 -39 -18.609 1 95.75 148 VAL B C 1
ATOM 3894 O O . VAL B 1 148 ? 9.211 -40.125 -19.031 1 95.75 148 VAL B O 1
ATOM 3897 N N . ASP B 1 149 ? 8.594 -38.062 -18.562 1 94.12 149 ASP B N 1
ATOM 3898 C CA . ASP B 1 149 ? 7.203 -38.344 -18.922 1 94.12 149 ASP B CA 1
ATOM 3899 C C . ASP B 1 149 ? 6.461 -37.062 -19.266 1 94.12 149 ASP B C 1
ATOM 3901 O O . ASP B 1 149 ? 6.938 -35.969 -18.953 1 94.12 149 ASP B O 1
ATOM 3905 N N . SER B 1 150 ? 5.43 -37.188 -20.047 1 95.12 150 SER B N 1
ATOM 3906 C CA . SER B 1 150 ? 4.426 -36.125 -20.266 1 95.12 150 SER B CA 1
ATOM 3907 C C . SER B 1 150 ? 3.043 -36.625 -19.828 1 95.12 150 SER B C 1
ATOM 3909 O O . SER B 1 150 ? 2.455 -37.5 -20.453 1 95.12 150 SER B O 1
ATOM 3911 N N . ILE B 1 151 ? 2.541 -35.969 -18.797 1 96.44 151 ILE B N 1
ATOM 3912 C CA . ILE B 1 151 ? 1.245 -36.375 -18.266 1 96.44 151 ILE B CA 1
ATOM 3913 C C . ILE B 1 151 ? 0.137 -35.562 -18.906 1 96.44 151 ILE B C 1
ATOM 3915 O O . ILE B 1 151 ? 0.134 -34.312 -18.828 1 96.44 151 ILE B O 1
ATOM 3919 N N . THR B 1 152 ? -0.798 -36.188 -19.531 1 93.62 152 THR B N 1
ATOM 3920 C CA . THR B 1 152 ? -1.901 -35.5 -20.219 1 93.62 152 THR B CA 1
ATOM 3921 C C . THR B 1 152 ? -3.242 -36.062 -19.75 1 93.62 152 THR B C 1
ATOM 3923 O O . THR B 1 152 ? -3.293 -37.125 -19.094 1 93.62 152 THR B O 1
ATOM 3926 N N . SER B 1 153 ? -4.23 -35.344 -19.922 1 94.88 153 SER B N 1
ATOM 3927 C CA . SER B 1 153 ? -5.605 -35.719 -19.625 1 94.88 153 SER B CA 1
ATOM 3928 C C . SER B 1 153 ? -6.602 -34.781 -20.281 1 94.88 153 SER B C 1
ATOM 3930 O O . SER B 1 153 ? -6.316 -33.594 -20.438 1 94.88 153 SER B O 1
ATOM 3932 N N . SER B 1 154 ? -7.781 -35.281 -20.656 1 91.44 154 SER B N 1
ATOM 3933 C CA . SER B 1 154 ? -8.844 -34.438 -21.172 1 91.44 154 SER B CA 1
ATOM 3934 C C . SER B 1 154 ? -9.359 -33.469 -20.094 1 91.44 154 SER B C 1
ATOM 3936 O O . SER B 1 154 ? -10.039 -32.5 -20.406 1 91.44 154 SER B O 1
ATOM 3938 N N . LYS B 1 155 ? -9.047 -33.75 -18.891 1 93.25 155 LYS B N 1
ATOM 3939 C CA . LYS B 1 155 ? -9.5 -32.906 -17.781 1 93.25 155 LYS B CA 1
ATOM 3940 C C . LYS B 1 155 ? -8.641 -31.656 -17.656 1 93.25 155 LYS B C 1
ATOM 3942 O O . LYS B 1 155 ? -9.016 -30.719 -16.969 1 93.25 155 LYS B O 1
ATOM 3947 N N . LEU B 1 156 ? -7.508 -31.734 -18.234 1 94.75 156 LEU B N 1
ATOM 3948 C CA . LEU B 1 156 ? -6.617 -30.578 -18.188 1 94.75 156 LEU B CA 1
ATOM 3949 C C . LEU B 1 156 ? -6.973 -29.562 -19.266 1 94.75 156 LEU B C 1
ATOM 3951 O O . LEU B 1 156 ? -7.188 -29.922 -20.422 1 94.75 156 LEU B O 1
ATOM 3955 N N . THR B 1 157 ? -7.293 -28.344 -18.969 1 93.88 157 THR B N 1
ATOM 3956 C CA . THR B 1 157 ? -7.543 -27.234 -19.891 1 93.88 157 THR B CA 1
ATOM 3957 C C . THR B 1 157 ? -6.461 -26.172 -19.75 1 93.88 157 THR B C 1
ATOM 3959 O O . THR B 1 157 ? -5.316 -26.391 -20.156 1 93.88 157 THR B O 1
ATOM 3962 N N . ILE B 1 158 ? -6.773 -25.031 -19.125 1 95.31 158 ILE B N 1
ATOM 3963 C CA . ILE B 1 158 ? -5.762 -24.016 -18.828 1 95.31 158 ILE B CA 1
ATOM 3964 C C . ILE B 1 158 ? -5.367 -24.094 -17.359 1 95.31 158 ILE B C 1
ATOM 3966 O O . ILE B 1 158 ? -6.117 -23.641 -16.484 1 95.31 158 ILE B O 1
ATOM 3970 N N . MET B 1 159 ? -4.168 -24.703 -17.172 1 97.06 159 MET B N 1
ATOM 3971 C CA . MET B 1 159 ? -3.658 -24.844 -15.812 1 97.06 159 MET B CA 1
ATOM 3972 C C . MET B 1 159 ? -2.75 -23.672 -15.453 1 97.06 159 MET B C 1
ATOM 3974 O O . MET B 1 159 ? -2.26 -22.969 -16.328 1 97.06 159 MET B O 1
ATOM 3978 N N . ASN B 1 160 ? -2.592 -23.469 -14.195 1 97.62 160 ASN B N 1
ATOM 3979 C CA . ASN B 1 160 ? -1.691 -22.375 -13.844 1 97.62 160 ASN B CA 1
ATOM 3980 C C . ASN B 1 160 ? -0.512 -22.859 -13.008 1 97.62 160 ASN B C 1
ATOM 3982 O O . ASN B 1 160 ? 0.639 -22.531 -13.297 1 97.62 160 ASN B O 1
ATOM 3986 N N . ASP B 1 161 ? -0.826 -23.625 -11.961 1 98.69 161 ASP B N 1
ATOM 3987 C CA . ASP B 1 161 ? 0.233 -24.031 -11.047 1 98.69 161 ASP B CA 1
ATOM 3988 C C . ASP B 1 161 ? -0.024 -25.438 -10.516 1 98.69 161 ASP B C 1
ATOM 3990 O O . ASP B 1 161 ? -1.14 -25.953 -10.617 1 98.69 161 ASP B O 1
ATOM 3994 N N . LEU B 1 162 ? 1.062 -26.078 -9.984 1 98.81 162 LEU B N 1
ATOM 3995 C CA . LEU B 1 162 ? 0.956 -27.391 -9.367 1 98.81 162 LEU B CA 1
ATOM 3996 C C . LEU B 1 162 ? 1.927 -27.516 -8.195 1 98.81 162 LEU B C 1
ATOM 3998 O O . LEU B 1 162 ? 2.898 -26.766 -8.102 1 98.81 162 LEU B O 1
ATOM 4002 N N . VAL B 1 163 ? 1.617 -28.391 -7.328 1 98.69 163 VAL B N 1
ATOM 4003 C CA . VAL B 1 163 ? 2.514 -28.688 -6.219 1 98.69 163 VAL B CA 1
ATOM 4004 C C . VAL B 1 163 ? 2.586 -30.203 -6.016 1 98.69 163 VAL B C 1
ATOM 4006 O O . VAL B 1 163 ? 1.558 -30.859 -5.844 1 98.69 163 VAL B O 1
ATOM 4009 N N . MET B 1 164 ? 3.768 -30.688 -6.09 1 98.12 164 MET B N 1
ATOM 4010 C CA . MET B 1 164 ? 3.992 -32.125 -5.922 1 98.12 164 MET B CA 1
ATOM 4011 C C . MET B 1 164 ? 3.846 -32.531 -4.461 1 98.12 164 MET B C 1
ATOM 4013 O O . MET B 1 164 ? 4.273 -31.797 -3.562 1 98.12 164 MET B O 1
ATOM 4017 N N . THR B 1 165 ? 3.246 -33.688 -4.219 1 95.75 165 THR B N 1
ATOM 4018 C CA . THR B 1 165 ? 3.143 -34.281 -2.889 1 95.75 165 THR B CA 1
ATOM 4019 C C . THR B 1 165 ? 3.977 -35.562 -2.799 1 95.75 165 THR B C 1
ATOM 4021 O O . THR B 1 165 ? 4.148 -36.125 -1.715 1 95.75 165 THR B O 1
ATOM 4024 N N . SER B 1 166 ? 4.414 -36 -3.807 1 94.06 166 SER B N 1
ATOM 4025 C CA . SER B 1 166 ? 5.395 -37.062 -3.988 1 94.06 166 SER B CA 1
ATOM 4026 C C . SER B 1 166 ? 6.051 -36.969 -5.363 1 94.06 166 SER B C 1
ATOM 4028 O O . SER B 1 166 ? 5.812 -36.031 -6.113 1 94.06 166 SER B O 1
ATOM 4030 N N . SER B 1 167 ? 6.855 -37.969 -5.668 1 93.19 167 SER B N 1
ATOM 4031 C CA . SER B 1 167 ? 7.504 -37.969 -6.977 1 93.19 167 SER B CA 1
ATOM 4032 C C . SER B 1 167 ? 6.504 -38.312 -8.086 1 93.19 167 SER B C 1
ATOM 4034 O O . SER B 1 167 ? 6.797 -38.125 -9.266 1 93.19 167 SER B O 1
ATOM 4036 N N . ARG B 1 168 ? 5.246 -38.719 -7.727 1 92.81 168 ARG B N 1
ATOM 4037 C CA . ARG B 1 168 ? 4.32 -39.156 -8.766 1 92.81 168 ARG B CA 1
ATOM 4038 C C . ARG B 1 168 ? 2.93 -38.562 -8.547 1 92.81 168 ARG B C 1
ATOM 4040 O O . ARG B 1 168 ? 1.986 -38.906 -9.258 1 92.81 168 ARG B O 1
ATOM 4047 N N . THR B 1 169 ? 2.754 -37.812 -7.535 1 97.06 169 THR B N 1
ATOM 4048 C CA . THR B 1 169 ? 1.447 -37.25 -7.246 1 97.06 169 THR B CA 1
ATOM 4049 C C . THR B 1 169 ? 1.555 -35.719 -7.066 1 97.06 169 THR B C 1
ATOM 4051 O O . THR B 1 169 ? 2.611 -35.219 -6.691 1 97.06 169 THR B O 1
ATOM 4054 N N . PHE B 1 170 ? 0.487 -35.031 -7.363 1 98.31 170 PHE B N 1
ATOM 4055 C CA . PHE B 1 170 ? 0.5 -33.594 -7.227 1 98.31 170 PHE B CA 1
ATOM 4056 C C . PHE B 1 170 ? -0.914 -33.031 -7.293 1 98.31 170 PHE B C 1
ATOM 4058 O O . PHE B 1 170 ? -1.834 -33.688 -7.762 1 98.31 170 PHE B O 1
ATOM 4065 N N . TYR B 1 171 ? -1.119 -31.891 -6.707 1 98.75 171 TYR B N 1
ATOM 4066 C CA . TYR B 1 171 ? -2.285 -31.031 -6.938 1 98.75 171 TYR B CA 1
ATOM 4067 C C . TYR B 1 171 ? -2.02 -30.031 -8.047 1 98.75 171 TYR B C 1
ATOM 4069 O O . TYR B 1 171 ? -0.885 -29.578 -8.234 1 98.75 171 TYR B O 1
ATOM 4077 N N . ILE B 1 172 ? -3.059 -29.656 -8.789 1 98.75 172 ILE B N 1
ATOM 4078 C CA . ILE B 1 172 ? -2.9 -28.719 -9.891 1 98.75 172 ILE B CA 1
ATOM 4079 C C . ILE B 1 172 ? -4.145 -27.828 -10.008 1 98.75 172 ILE B C 1
ATOM 4081 O O . ILE B 1 172 ? -5.262 -28.297 -9.75 1 98.75 172 ILE B O 1
ATOM 4085 N N . THR B 1 173 ? -3.951 -26.594 -10.273 1 98.75 173 THR B N 1
ATOM 4086 C CA . THR B 1 173 ? -5.078 -25.672 -10.422 1 98.75 173 THR B CA 1
ATOM 4087 C C . THR B 1 173 ? -5.5 -25.578 -11.883 1 98.75 173 THR B C 1
ATOM 4089 O O . THR B 1 173 ? -4.66 -25.406 -12.773 1 98.75 173 THR B O 1
ATOM 4092 N N . LYS B 1 174 ? -6.762 -25.734 -12.141 1 97.69 174 LYS B N 1
ATOM 4093 C CA . LYS B 1 174 ? -7.398 -25.438 -13.414 1 97.69 174 LYS B CA 1
ATOM 4094 C C . LYS B 1 174 ? -7.918 -24 -13.453 1 97.69 174 LYS B C 1
ATOM 4096 O O . LYS B 1 174 ? -9.039 -23.734 -13.016 1 97.69 174 LYS B O 1
ATOM 4101 N N . TYR B 1 175 ? -7.195 -23.156 -14.062 1 96.69 175 TYR B N 1
ATOM 4102 C CA . TYR B 1 175 ? -7.371 -21.703 -14.031 1 96.69 175 TYR B CA 1
ATOM 4103 C C . TYR B 1 175 ? -8.594 -21.297 -14.844 1 96.69 175 TYR B C 1
ATOM 4105 O O . TYR B 1 175 ? -9.445 -20.547 -14.359 1 96.69 175 TYR B O 1
ATOM 4113 N N . LEU B 1 176 ? -8.688 -21.688 -16.047 1 95.19 176 LEU B N 1
ATOM 4114 C CA . LEU B 1 176 ? -9.836 -21.484 -16.922 1 95.19 176 LEU B CA 1
ATOM 4115 C C . LEU B 1 176 ? -10.289 -22.812 -17.531 1 95.19 176 LEU B C 1
ATOM 4117 O O . LEU B 1 176 ? -9.484 -23.734 -17.688 1 95.19 176 LEU B O 1
ATOM 4121 N N . THR B 1 177 ? -11.539 -22.828 -17.906 1 93.62 177 THR B N 1
ATOM 4122 C CA . THR B 1 177 ? -12.133 -24.109 -18.281 1 93.62 177 THR B CA 1
ATOM 4123 C C . THR B 1 177 ? -12.586 -24.094 -19.734 1 93.62 177 THR B C 1
ATOM 4125 O O . THR B 1 177 ? -12.859 -25.156 -20.312 1 93.62 177 THR B O 1
ATOM 4128 N N . LEU B 1 178 ? -12.633 -22.922 -20.328 1 91.94 178 LEU B N 1
ATOM 4129 C CA . LEU B 1 178 ? -13.055 -22.781 -21.719 1 91.94 178 LEU B CA 1
ATOM 4130 C C . LEU B 1 178 ? -11.914 -22.25 -22.578 1 91.94 178 LEU B C 1
ATOM 4132 O O . LEU B 1 178 ? -11.891 -21.062 -22.922 1 91.94 178 LEU B O 1
ATOM 4136 N N . PRO B 1 179 ? -11 -23.125 -23.094 1 87.69 179 PRO B N 1
ATOM 4137 C CA . PRO B 1 179 ? -9.812 -22.656 -23.812 1 87.69 179 PRO B CA 1
ATOM 4138 C C . PRO B 1 179 ? -10.164 -21.812 -25.047 1 87.69 179 PRO B C 1
ATOM 4140 O O . PRO B 1 179 ? -9.453 -20.859 -25.375 1 87.69 179 PRO B O 1
ATOM 4143 N N . ASP B 1 180 ? -11.273 -22.125 -25.688 1 90.44 180 ASP B N 1
ATOM 4144 C CA . ASP B 1 180 ? -11.656 -21.422 -26.906 1 90.44 180 ASP B CA 1
ATOM 4145 C C . ASP B 1 180 ? -12.492 -20.188 -26.594 1 90.44 180 ASP B C 1
ATOM 4147 O O . ASP B 1 180 ? -12.758 -19.359 -27.469 1 90.44 180 ASP B O 1
ATOM 4151 N N . HIS B 1 181 ? -12.852 -20.031 -25.297 1 92.81 181 HIS B N 1
ATOM 4152 C CA . HIS B 1 181 ? -13.711 -18.906 -24.906 1 92.81 181 HIS B CA 1
ATOM 4153 C C . HIS B 1 181 ? -13.227 -18.266 -23.625 1 92.81 181 HIS B C 1
ATOM 4155 O O . HIS B 1 181 ? -14.023 -18.016 -22.703 1 92.81 181 HIS B O 1
ATOM 4161 N N . GLN B 1 182 ? -11.992 -18.078 -23.531 1 92 182 GLN B N 1
ATOM 4162 C CA . GLN B 1 182 ? -11.375 -17.531 -22.328 1 92 182 GLN B CA 1
ATOM 4163 C C . GLN B 1 182 ? -11.898 -16.141 -22.031 1 92 182 GLN B C 1
ATOM 4165 O O . GLN B 1 182 ? -12.195 -15.805 -20.875 1 92 182 GLN B O 1
ATOM 4170 N N . SER B 1 183 ? -12.062 -15.281 -23.062 1 92.88 183 SER B N 1
ATOM 4171 C CA . SER B 1 183 ? -12.523 -13.906 -22.875 1 92.88 183 SER B CA 1
ATOM 4172 C C . SER B 1 183 ? -13.945 -13.875 -22.328 1 92.88 183 SER B C 1
ATOM 4174 O O . SER B 1 183 ? -14.281 -13.008 -21.5 1 92.88 183 SER B O 1
ATOM 4176 N N . LEU B 1 184 ? -14.742 -14.781 -22.828 1 93.06 184 LEU B N 1
ATOM 4177 C CA . LEU B 1 184 ? -16.109 -14.859 -22.344 1 93.06 184 LEU B CA 1
ATOM 4178 C C . LEU B 1 184 ? -16.156 -15.297 -20.891 1 93.06 184 LEU B C 1
ATOM 4180 O O . LEU B 1 184 ? -16.938 -14.766 -20.094 1 93.06 184 LEU B O 1
ATOM 4184 N N . GLU B 1 185 ? -15.367 -16.328 -20.594 1 94 185 GLU B N 1
ATOM 4185 C CA . GLU B 1 185 ? -15.281 -16.797 -19.219 1 94 185 GLU B CA 1
ATOM 4186 C C . GLU B 1 185 ? -14.852 -15.68 -18.281 1 94 185 GLU B C 1
ATOM 4188 O O . GLU B 1 185 ? -15.383 -15.547 -17.172 1 94 185 GLU B O 1
ATOM 4193 N N . LEU B 1 186 ? -13.945 -14.82 -18.703 1 93.81 186 LEU B N 1
ATOM 4194 C CA . LEU B 1 186 ? -13.469 -13.688 -17.922 1 93.81 186 LEU B CA 1
ATOM 4195 C C . LEU B 1 186 ? -14.547 -12.617 -17.781 1 93.81 186 LEU B C 1
ATOM 4197 O O . LEU B 1 186 ? -14.836 -12.148 -16.688 1 93.81 186 LEU B O 1
ATOM 4201 N N . LEU B 1 187 ? -15.18 -12.258 -18.906 1 93.75 187 LEU B N 1
ATOM 4202 C CA . LEU B 1 187 ? -16.188 -11.195 -18.953 1 93.75 187 LEU B CA 1
ATOM 4203 C C . LEU B 1 187 ? -17.375 -11.523 -18.047 1 93.75 187 LEU B C 1
ATOM 4205 O O . LEU B 1 187 ? -17.906 -10.641 -17.375 1 93.75 187 LEU B O 1
ATOM 4209 N N . LEU B 1 188 ? -17.719 -12.789 -18.047 1 94.38 188 LEU B N 1
ATOM 4210 C CA . LEU B 1 188 ? -18.891 -13.203 -17.281 1 94.38 188 LEU B CA 1
ATOM 4211 C C . LEU B 1 188 ? -18.5 -13.609 -15.859 1 94.38 188 LEU B C 1
ATOM 4213 O O . LEU B 1 188 ? -19.359 -13.945 -15.047 1 94.38 188 LEU B O 1
ATOM 4217 N N . MET B 1 189 ? -17.141 -13.664 -15.562 1 95.44 189 MET B N 1
ATOM 4218 C CA . MET B 1 189 ? -16.609 -13.969 -14.242 1 95.44 189 MET B CA 1
ATOM 4219 C C . MET B 1 189 ? -17.141 -15.312 -13.742 1 95.44 189 MET B C 1
ATOM 4221 O O . MET B 1 189 ? -17.656 -15.414 -12.633 1 95.44 189 MET B O 1
ATOM 4225 N N . LEU B 1 190 ? -17.062 -16.297 -14.68 1 94.5 190 LEU B N 1
ATOM 4226 C CA . LEU B 1 190 ? -17.594 -17.625 -14.375 1 94.5 190 LEU B CA 1
ATOM 4227 C C . LEU B 1 190 ? -16.688 -18.344 -13.383 1 94.5 190 LEU B C 1
ATOM 4229 O O . LEU B 1 190 ? -15.461 -18.234 -13.453 1 94.5 190 LEU B O 1
ATOM 4233 N N . LYS B 1 191 ? -17.219 -19.125 -12.453 1 95.25 191 LYS B N 1
ATOM 4234 C CA . LYS B 1 191 ? -16.484 -19.828 -11.398 1 95.25 191 LYS B CA 1
ATOM 4235 C C . LYS B 1 191 ? -16.344 -21.312 -11.727 1 95.25 191 LYS B C 1
ATOM 4237 O O . LYS B 1 191 ? -16.703 -22.156 -10.906 1 95.25 191 LYS B O 1
ATOM 4242 N N . TYR B 1 192 ? -15.695 -21.594 -12.859 1 96.25 192 TYR B N 1
ATOM 4243 C CA . TYR B 1 192 ? -15.578 -22.969 -13.344 1 96.25 192 TYR B CA 1
ATOM 4244 C C . TYR B 1 192 ? -14.234 -23.578 -12.953 1 96.25 192 TYR B C 1
ATOM 4246 O O . TYR B 1 192 ? -13.961 -24.75 -13.227 1 96.25 192 TYR B O 1
ATOM 4254 N N . GLY B 1 193 ? -13.375 -22.812 -12.328 1 97.62 193 GLY B N 1
ATOM 4255 C CA . GLY B 1 193 ? -12.055 -23.297 -11.938 1 97.62 193 GLY B CA 1
ATOM 4256 C C . GLY B 1 193 ? -12.109 -24.406 -10.906 1 97.62 193 GLY B C 1
ATOM 4257 O O . GLY B 1 193 ? -13.086 -24.531 -10.164 1 97.62 193 GLY B O 1
ATOM 4258 N N . GLU B 1 194 ? -11.031 -25.266 -10.906 1 98.19 194 GLU B N 1
ATOM 4259 C CA . GLU B 1 194 ? -10.945 -26.422 -10.023 1 98.19 194 GLU B CA 1
ATOM 4260 C C . GLU B 1 194 ? -9.516 -26.641 -9.539 1 98.19 194 GLU B C 1
ATOM 4262 O O . GLU B 1 194 ? -8.57 -26.109 -10.133 1 98.19 194 GLU B O 1
ATOM 4267 N N . VAL B 1 195 ? -9.453 -27.344 -8.453 1 98.69 195 VAL B N 1
ATOM 4268 C CA . VAL B 1 195 ? -8.211 -28.016 -8.086 1 98.69 195 VAL B CA 1
ATOM 4269 C C . VAL B 1 195 ? -8.328 -29.5 -8.375 1 98.69 195 VAL B C 1
ATOM 4271 O O . VAL B 1 195 ? -9.305 -30.141 -7.969 1 98.69 195 VAL B O 1
ATOM 4274 N N . LEU B 1 196 ? -7.379 -30.031 -9.125 1 98.5 196 LEU B N 1
ATOM 4275 C CA . LEU B 1 196 ? -7.328 -31.453 -9.414 1 98.5 196 LEU B CA 1
ATOM 4276 C C . LEU B 1 196 ? -6.184 -32.125 -8.656 1 98.5 196 LEU B C 1
ATOM 4278 O O . LEU B 1 196 ? -5.16 -31.5 -8.391 1 98.5 196 LEU B O 1
ATOM 4282 N N . TYR B 1 197 ? -6.43 -33.344 -8.305 1 98.5 197 TYR B N 1
ATOM 4283 C CA . TYR B 1 197 ? -5.391 -34.219 -7.738 1 98.5 197 TYR B CA 1
ATOM 4284 C C . TYR B 1 197 ? -5.035 -35.344 -8.695 1 98.5 197 TYR B C 1
ATOM 4286 O O . TYR B 1 197 ? -5.922 -36.031 -9.203 1 98.5 197 TYR B O 1
ATOM 4294 N N . TYR B 1 198 ? -3.758 -35.438 -9.031 1 98.38 198 TYR B N 1
ATOM 4295 C CA . TYR B 1 198 ? -3.232 -36.594 -9.789 1 98.38 198 TYR B CA 1
ATOM 4296 C C . TYR B 1 198 ? -2.646 -37.625 -8.859 1 98.38 198 TYR B C 1
ATOM 4298 O O . TYR B 1 198 ? -1.693 -37.375 -8.117 1 98.38 198 TYR B O 1
ATOM 4306 N N . ASP B 1 199 ? -3.092 -38.906 -8.875 1 96.88 199 ASP B N 1
ATOM 4307 C CA . ASP B 1 199 ? -2.695 -39.906 -7.918 1 96.88 199 ASP B CA 1
ATOM 4308 C C . ASP B 1 199 ? -1.605 -40.812 -8.5 1 96.88 199 ASP B C 1
ATOM 4310 O O . ASP B 1 199 ? -1.311 -41.875 -7.945 1 96.88 199 ASP B O 1
ATOM 4314 N N . GLY B 1 200 ? -1.049 -40.438 -9.594 1 96 200 GLY B N 1
ATOM 4315 C CA . GLY B 1 200 ? -0.05 -41.25 -10.281 1 96 200 GLY B CA 1
ATOM 4316 C C . GLY B 1 200 ? -0.58 -41.906 -11.531 1 96 200 GLY B C 1
ATOM 4317 O O . GLY B 1 200 ? 0.196 -42.375 -12.367 1 96 200 GLY B O 1
ATOM 4318 N N . SER B 1 201 ? -1.899 -41.875 -11.656 1 95.44 201 SER B N 1
ATOM 4319 C CA . SER B 1 201 ? -2.508 -42.562 -12.797 1 95.44 201 SER B CA 1
ATOM 4320 C C . SER B 1 201 ? -3.641 -41.719 -13.398 1 95.44 201 SER B C 1
ATOM 4322 O O . SER B 1 201 ? -3.814 -41.688 -14.617 1 95.44 201 SER B O 1
ATOM 4324 N N . ASP B 1 202 ? -4.336 -41.094 -12.578 1 96.25 202 ASP B N 1
ATOM 4325 C CA . ASP B 1 202 ? -5.512 -40.344 -13.039 1 96.25 202 ASP B CA 1
ATOM 4326 C C . ASP B 1 202 ? -5.715 -39.062 -12.234 1 96.25 202 ASP B C 1
ATOM 4328 O O . ASP B 1 202 ? -5.141 -38.906 -11.156 1 96.25 202 ASP B O 1
ATOM 4332 N N . PHE B 1 203 ? -6.543 -38.188 -12.891 1 97.31 203 PHE B N 1
ATOM 4333 C CA . PHE B 1 203 ? -6.887 -36.906 -12.25 1 97.31 203 PHE B CA 1
ATOM 4334 C C . PHE B 1 203 ? -8.273 -37 -11.625 1 97.31 203 PHE B C 1
ATOM 4336 O O . PHE B 1 203 ? -9.195 -37.562 -12.203 1 97.31 203 PHE B O 1
ATOM 4343 N N . ARG B 1 204 ? -8.469 -36.406 -10.508 1 96.81 204 ARG B N 1
ATOM 4344 C CA . ARG B 1 204 ? -9.789 -36.219 -9.914 1 96.81 204 ARG B CA 1
ATOM 4345 C C . ARG B 1 204 ? -9.93 -34.812 -9.359 1 96.81 204 ARG B C 1
ATOM 4347 O O . ARG B 1 204 ? -8.969 -34.25 -8.828 1 96.81 204 ARG B O 1
ATOM 4354 N N . SER B 1 205 ? -11.125 -34.25 -9.453 1 97.44 205 SER B N 1
ATOM 4355 C CA . SER B 1 205 ? -11.406 -32.938 -8.891 1 97.44 205 SER B CA 1
ATOM 4356 C C . SER B 1 205 ? -11.516 -33 -7.375 1 97.44 205 SER B C 1
ATOM 4358 O O . SER B 1 205 ? -12.211 -33.875 -6.832 1 97.44 205 SER B O 1
ATOM 4360 N N . VAL B 1 206 ? -10.836 -32.125 -6.703 1 98.31 206 VAL B N 1
ATOM 4361 C CA . VAL B 1 206 ? -10.875 -32.156 -5.246 1 98.31 206 VAL B CA 1
ATOM 4362 C C . VAL B 1 206 ? -11.445 -30.828 -4.715 1 98.31 206 VAL B C 1
ATOM 4364 O O . VAL B 1 206 ? -11.781 -30.719 -3.535 1 98.31 206 VAL B O 1
ATOM 4367 N N . ALA B 1 207 ? -11.562 -29.812 -5.438 1 97.81 207 ALA B N 1
ATOM 4368 C CA . ALA B 1 207 ? -12.25 -28.562 -5.148 1 97.81 207 ALA B CA 1
ATOM 4369 C C . ALA B 1 207 ? -12.82 -27.938 -6.418 1 97.81 207 ALA B C 1
ATOM 4371 O O . ALA B 1 207 ? -12.156 -27.906 -7.457 1 97.81 207 ALA B O 1
ATOM 4372 N N . GLN B 1 208 ? -14.062 -27.438 -6.387 1 96.94 208 GLN B N 1
ATOM 4373 C CA . GLN B 1 208 ? -14.742 -26.875 -7.543 1 96.94 208 GLN B CA 1
ATOM 4374 C C . GLN B 1 208 ? -15.328 -25.5 -7.219 1 96.94 208 GLN B C 1
ATOM 4376 O O . GLN B 1 208 ? -15.273 -25.047 -6.07 1 96.94 208 GLN B O 1
ATOM 4381 N N . GLY B 1 209 ? -15.758 -24.812 -8.289 1 96.94 209 GLY B N 1
ATOM 4382 C CA . GLY B 1 209 ? -16.438 -23.547 -8.109 1 96.94 209 GLY B CA 1
ATOM 4383 C C . GLY B 1 209 ? -15.5 -22.391 -7.812 1 96.94 209 GLY B C 1
ATOM 4384 O O . GLY B 1 209 ? -15.875 -21.438 -7.125 1 96.94 209 GLY B O 1
ATOM 4385 N N . LEU B 1 210 ? -14.312 -22.531 -8.219 1 97.88 210 LEU B N 1
ATOM 4386 C CA . LEU B 1 210 ? -13.328 -21.5 -7.945 1 97.88 210 LEU B CA 1
ATOM 4387 C C . LEU B 1 210 ? -13.258 -20.5 -9.094 1 97.88 210 LEU B C 1
ATOM 4389 O O . LEU B 1 210 ? -13.352 -20.875 -10.266 1 97.88 210 LEU B O 1
ATOM 4393 N N . HIS B 1 211 ? -13.164 -19.234 -8.75 1 98.12 211 HIS B N 1
ATOM 4394 C CA . HIS B 1 211 ? -12.984 -18.203 -9.758 1 98.12 211 HIS B CA 1
ATOM 4395 C C . HIS B 1 211 ? -11.508 -18.031 -10.109 1 98.12 211 HIS B C 1
ATOM 4397 O O . HIS B 1 211 ? -10.773 -17.328 -9.414 1 98.12 211 HIS B O 1
ATOM 4403 N N . MET B 1 212 ? -11.047 -18.688 -11.188 1 98.06 212 MET B N 1
ATOM 4404 C CA . MET B 1 212 ? -9.703 -18.594 -11.734 1 98.06 212 MET B CA 1
ATOM 4405 C C . MET B 1 212 ? -8.656 -19 -10.695 1 98.06 212 MET B C 1
ATOM 4407 O O . MET B 1 212 ? -7.742 -18.234 -10.398 1 98.06 212 MET B O 1
ATOM 4411 N N . PRO B 1 213 ? -8.727 -20.266 -10.125 1 98.69 213 PRO B N 1
ATOM 4412 C CA . PRO B 1 213 ? -7.656 -20.719 -9.234 1 98.69 213 PRO B CA 1
ATOM 4413 C C . PRO B 1 213 ? -6.285 -20.688 -9.906 1 98.69 213 PRO B C 1
ATOM 4415 O O . PRO B 1 213 ? -6.137 -21.172 -11.031 1 98.69 213 PRO B O 1
ATOM 4418 N N . ASN B 1 214 ? -5.355 -20.078 -9.242 1 98.44 214 ASN B N 1
ATOM 4419 C CA . ASN B 1 214 ? -4.047 -19.781 -9.82 1 98.44 214 ASN B CA 1
ATOM 4420 C C . ASN B 1 214 ? -2.928 -20.5 -9.07 1 98.44 214 ASN B C 1
ATOM 4422 O O . ASN B 1 214 ? -2.76 -21.703 -9.211 1 98.44 214 ASN B O 1
ATOM 4426 N N . GLY B 1 215 ? -2.248 -19.875 -8.109 1 98.81 215 GLY B N 1
ATOM 4427 C CA . GLY B 1 215 ? -1.159 -20.453 -7.348 1 98.81 215 GLY B CA 1
ATOM 4428 C C . GLY B 1 215 ? -1.619 -21.531 -6.387 1 98.81 215 GLY B C 1
ATOM 4429 O O . GLY B 1 215 ? -2.73 -21.469 -5.855 1 98.81 215 GLY B O 1
ATOM 4430 N N . ILE B 1 216 ? -0.715 -22.469 -6.137 1 98.88 216 ILE B N 1
ATOM 4431 C CA . ILE B 1 216 ? -1.002 -23.578 -5.227 1 98.88 216 ILE B CA 1
ATOM 4432 C C . ILE B 1 216 ? 0.292 -24.047 -4.566 1 98.88 216 ILE B C 1
ATOM 4434 O O . ILE B 1 216 ? 1.342 -24.094 -5.211 1 98.88 216 ILE B O 1
ATOM 4438 N N . ASN B 1 217 ? 0.226 -24.344 -3.355 1 98.75 217 ASN B N 1
ATOM 4439 C CA . ASN B 1 217 ? 1.353 -24.906 -2.619 1 98.75 217 ASN B CA 1
ATOM 4440 C C . ASN B 1 217 ? 0.896 -25.609 -1.338 1 98.75 217 ASN B C 1
ATOM 4442 O O . ASN B 1 217 ? -0.288 -25.578 -0.998 1 98.75 217 ASN B O 1
ATOM 4446 N N . VAL B 1 218 ? 1.754 -26.297 -0.723 1 98.12 218 VAL B N 1
ATOM 4447 C CA . VAL B 1 218 ? 1.421 -27.109 0.441 1 98.12 218 VAL B CA 1
ATOM 4448 C C . VAL B 1 218 ? 2.314 -26.719 1.617 1 98.12 218 VAL B C 1
ATOM 4450 O O . VAL B 1 218 ? 3.453 -26.297 1.423 1 98.12 218 VAL B O 1
ATOM 4453 N N . SER B 1 219 ? 1.73 -26.844 2.822 1 97.38 219 SER B N 1
ATOM 4454 C CA . SER B 1 219 ? 2.516 -26.578 4.023 1 97.38 219 SER B CA 1
ATOM 4455 C C . SER B 1 219 ? 3.689 -27.547 4.141 1 97.38 219 SER B C 1
ATOM 4457 O O . SER B 1 219 ? 3.66 -28.641 3.572 1 97.38 219 SER B O 1
ATOM 4459 N N . PRO B 1 220 ? 4.699 -27.156 4.902 1 94.19 220 PRO B N 1
ATOM 4460 C CA . PRO B 1 220 ? 5.887 -28.016 5.008 1 94.19 220 PRO B CA 1
ATOM 4461 C C . PRO B 1 220 ? 5.566 -29.406 5.523 1 94.19 220 PRO B C 1
ATOM 4463 O O . PRO B 1 220 ? 6.207 -30.375 5.117 1 94.19 220 PRO B O 1
ATOM 4466 N N . ASP B 1 221 ? 4.609 -29.531 6.41 1 94.31 221 ASP B N 1
ATOM 4467 C CA . ASP B 1 221 ? 4.246 -30.828 6.969 1 94.31 221 ASP B CA 1
ATOM 4468 C C . ASP B 1 221 ? 3.24 -31.547 6.074 1 94.31 221 ASP B C 1
ATOM 4470 O O . ASP B 1 221 ? 2.746 -32.625 6.426 1 94.31 221 ASP B O 1
ATOM 4474 N N . GLN B 1 222 ? 2.826 -30.938 4.988 1 95.19 222 GLN B N 1
ATOM 4475 C CA . GLN B 1 222 ? 1.964 -31.5 3.949 1 95.19 222 GLN B CA 1
ATOM 4476 C C . GLN B 1 222 ? 0.547 -31.719 4.469 1 95.19 222 GLN B C 1
ATOM 4478 O O . GLN B 1 222 ? -0.183 -32.562 3.953 1 95.19 222 GLN B O 1
ATOM 4483 N N . ARG B 1 223 ? 0.174 -30.922 5.457 1 97.56 223 ARG B N 1
ATOM 4484 C CA . ARG B 1 223 ? -1.146 -31.109 6.051 1 97.56 223 ARG B CA 1
ATOM 4485 C C . ARG B 1 223 ? -2.141 -30.078 5.5 1 97.56 223 ARG B C 1
ATOM 4487 O O . ARG B 1 223 ? -3.354 -30.266 5.613 1 97.56 223 ARG B O 1
ATOM 4494 N N . TYR B 1 224 ? -1.632 -29.031 5 1 98.38 224 TYR B N 1
ATOM 4495 C CA . TYR B 1 224 ? -2.506 -27.969 4.516 1 98.38 224 TYR B CA 1
ATOM 4496 C C . TYR B 1 224 ? -2.133 -27.547 3.098 1 98.38 224 TYR B C 1
ATOM 4498 O O . TYR B 1 224 ? -0.949 -27.438 2.768 1 98.38 224 TYR B O 1
ATOM 4506 N N . LEU B 1 225 ? -3.135 -27.391 2.273 1 98.75 225 LEU B N 1
ATOM 4507 C CA . LEU B 1 225 ? -2.994 -26.922 0.903 1 98.75 225 LEU B CA 1
ATOM 4508 C C . LEU B 1 225 ? -3.471 -25.469 0.783 1 98.75 225 LEU B C 1
ATOM 4510 O O . LEU B 1 225 ? -4.539 -25.125 1.291 1 98.75 225 LEU B O 1
ATOM 4514 N N . TYR B 1 226 ? -2.701 -24.641 0.215 1 98.88 226 TYR B N 1
ATOM 4515 C CA . TYR B 1 226 ? -3.047 -23.234 -0.037 1 98.88 226 TYR B CA 1
ATOM 4516 C C . TYR B 1 226 ? -3.279 -23 -1.523 1 98.88 226 TYR B C 1
ATOM 4518 O O . TYR B 1 226 ? -2.49 -23.438 -2.361 1 98.88 226 TYR B O 1
ATOM 4526 N N . VAL B 1 227 ? -4.352 -22.344 -1.849 1 98.94 227 VAL B N 1
ATOM 4527 C CA . VAL B 1 227 ? -4.715 -22.062 -3.234 1 98.94 227 VAL B CA 1
ATOM 4528 C C . VAL B 1 227 ? -5.039 -20.578 -3.404 1 98.94 227 VAL B C 1
ATOM 4530 O O . VAL B 1 227 ? -5.789 -20.016 -2.611 1 98.94 227 VAL B O 1
ATOM 4533 N N . SER B 1 228 ? -4.418 -19.953 -4.328 1 98.81 228 SER B N 1
ATOM 4534 C CA . SER B 1 228 ? -4.84 -18.609 -4.723 1 98.81 228 SER B CA 1
ATOM 4535 C C . SER B 1 228 ? -6.109 -18.656 -5.566 1 98.81 228 SER B C 1
ATOM 4537 O O . SER B 1 228 ? -6.172 -19.391 -6.562 1 98.81 228 SER B O 1
ATOM 4539 N N . GLU B 1 229 ? -7.098 -18 -5.152 1 98.56 229 GLU B N 1
ATOM 4540 C CA . GLU B 1 229 ? -8.242 -17.75 -6.02 1 98.56 229 GLU B CA 1
ATOM 4541 C C . GLU B 1 229 ? -8.18 -16.359 -6.625 1 98.56 229 GLU B C 1
ATOM 4543 O O . GLU B 1 229 ? -8.773 -15.414 -6.094 1 98.56 229 GLU B O 1
ATOM 4548 N N . PHE B 1 230 ? -7.547 -16.281 -7.754 1 97.94 230 PHE B N 1
ATOM 4549 C CA . PHE B 1 230 ? -7.164 -15.07 -8.461 1 97.94 230 PHE B CA 1
ATOM 4550 C C . PHE B 1 230 ? -8.375 -14.164 -8.672 1 97.94 230 PHE B C 1
ATOM 4552 O O . PHE B 1 230 ? -8.328 -12.977 -8.336 1 97.94 230 PHE B O 1
ATOM 4559 N N . GLY B 1 231 ? -9.453 -14.68 -9.102 1 96.62 231 GLY B N 1
ATOM 4560 C CA . GLY B 1 231 ? -10.617 -13.898 -9.492 1 96.62 231 GLY B CA 1
ATOM 4561 C C . GLY B 1 231 ? -11.367 -13.312 -8.312 1 96.62 231 GLY B C 1
ATOM 4562 O O . GLY B 1 231 ? -12.133 -12.352 -8.469 1 96.62 231 GLY B O 1
ATOM 4563 N N . ARG B 1 232 ? -11.18 -13.898 -7.164 1 96.5 232 ARG B N 1
ATOM 4564 C CA . ARG B 1 232 ? -11.844 -13.391 -5.969 1 96.5 232 ARG B CA 1
ATOM 4565 C C . ARG B 1 232 ? -10.867 -12.633 -5.078 1 96.5 232 ARG B C 1
ATOM 4567 O O . ARG B 1 232 ? -11.227 -12.203 -3.98 1 96.5 232 ARG B O 1
ATOM 4574 N N . LYS B 1 233 ? -9.672 -12.562 -5.516 1 97.56 233 LYS B N 1
ATOM 4575 C CA . LYS B 1 233 ? -8.648 -11.82 -4.789 1 97.56 233 LYS B CA 1
ATOM 4576 C C . LYS B 1 233 ? -8.484 -12.352 -3.369 1 97.56 233 LYS B C 1
ATOM 4578 O O . LYS B 1 233 ? -8.477 -11.586 -2.406 1 97.56 233 LYS B O 1
ATOM 4583 N N . GLN B 1 234 ? -8.344 -13.672 -3.24 1 98.12 234 GLN B N 1
ATOM 4584 C CA . GLN B 1 234 ? -8.234 -14.258 -1.907 1 98.12 234 GLN B CA 1
ATOM 4585 C C . GLN B 1 234 ? -7.359 -15.508 -1.927 1 98.12 234 GLN B C 1
ATOM 4587 O O . GLN B 1 234 ? -7.117 -16.078 -2.988 1 98.12 234 GLN B O 1
ATOM 4592 N N . LEU B 1 235 ? -6.855 -15.883 -0.789 1 98.75 235 LEU B N 1
ATOM 4593 C CA . LEU B 1 235 ? -6.215 -17.172 -0.527 1 98.75 235 LEU B CA 1
ATOM 4594 C C . LEU B 1 235 ? -7.18 -18.125 0.16 1 98.75 235 LEU B C 1
ATOM 4596 O O . LEU B 1 235 ? -8 -17.703 0.978 1 98.75 235 LEU B O 1
ATOM 4600 N N . LYS B 1 236 ? -7.066 -19.312 -0.222 1 98.75 236 LYS B N 1
ATOM 4601 C CA . LYS B 1 236 ? -7.82 -20.359 0.44 1 98.75 236 LYS B CA 1
ATOM 4602 C C . LYS B 1 236 ? -6.887 -21.375 1.099 1 98.75 236 LYS B C 1
ATOM 4604 O O . LYS B 1 236 ? -5.848 -21.734 0.535 1 98.75 236 LYS B O 1
ATOM 4609 N N . SER B 1 237 ? -7.262 -21.766 2.279 1 98.81 237 SER B N 1
ATOM 4610 C CA . SER B 1 237 ? -6.57 -22.828 3.002 1 98.81 237 SER B CA 1
ATOM 4611 C C . SER B 1 237 ? -7.449 -24.062 3.145 1 98.81 237 SER B C 1
ATOM 4613 O O . SER B 1 237 ? -8.633 -23.969 3.475 1 98.81 237 SER B O 1
ATOM 4615 N N . TYR B 1 238 ? -6.902 -25.203 2.811 1 98.81 238 TYR B N 1
ATOM 4616 C CA . TYR B 1 238 ? -7.574 -26.484 2.955 1 98.81 238 TYR B CA 1
ATOM 4617 C C . TYR B 1 238 ? -6.754 -27.438 3.828 1 98.81 238 TYR B C 1
ATOM 4619 O O . TYR B 1 238 ? -5.527 -27.469 3.732 1 98.81 238 TYR B O 1
ATOM 4627 N N . ARG B 1 239 ? -7.41 -28.172 4.609 1 98.56 239 ARG B N 1
ATOM 4628 C CA . ARG B 1 239 ? -6.781 -29.328 5.258 1 98.56 239 ARG B CA 1
ATOM 4629 C C . ARG B 1 239 ? -6.797 -30.547 4.348 1 98.56 239 ARG B C 1
ATOM 4631 O O . ARG B 1 239 ? -7.812 -30.844 3.713 1 98.56 239 ARG B O 1
ATOM 4638 N N . ILE B 1 240 ? -5.672 -31.203 4.27 1 98.12 240 ILE B N 1
ATOM 4639 C CA . ILE B 1 240 ? -5.574 -32.406 3.445 1 98.12 240 ILE B CA 1
ATOM 4640 C C . ILE B 1 240 ? -5.945 -33.625 4.273 1 98.12 240 ILE B C 1
ATOM 4642 O O . ILE B 1 240 ? -5.273 -33.938 5.258 1 98.12 240 ILE B O 1
ATOM 4646 N N . LEU B 1 241 ? -6.996 -34.281 3.98 1 96.56 241 LEU B N 1
ATOM 4647 C CA . LEU B 1 241 ? -7.402 -35.562 4.539 1 96.56 241 LEU B CA 1
ATOM 4648 C C . LEU B 1 241 ? -7.211 -36.688 3.521 1 96.56 241 LEU B C 1
ATOM 4650 O O . LEU B 1 241 ? -8.117 -36.969 2.736 1 96.56 241 LEU B O 1
ATOM 4654 N N . ASP B 1 242 ? -6.023 -37.375 3.684 1 91.12 242 ASP B N 1
ATOM 4655 C CA . ASP B 1 242 ? -5.539 -38.281 2.637 1 91.12 242 ASP B CA 1
ATOM 4656 C C . ASP B 1 242 ? -5.336 -37.531 1.322 1 91.12 242 ASP B C 1
ATOM 4658 O O . ASP B 1 242 ? -4.363 -36.781 1.167 1 91.12 242 ASP B O 1
ATOM 4662 N N . THR B 1 243 ? -6.371 -37.469 0.48 1 88.06 243 THR B N 1
ATOM 4663 C CA . THR B 1 243 ? -6.234 -36.719 -0.763 1 88.06 243 THR B CA 1
ATOM 4664 C C . THR B 1 243 ? -7.367 -35.719 -0.913 1 88.06 243 THR B C 1
ATOM 4666 O O . THR B 1 243 ? -7.328 -34.844 -1.804 1 88.06 243 THR B O 1
ATOM 4669 N N . GLU B 1 244 ? -8.234 -35.75 -0.032 1 93.94 244 GLU B N 1
ATOM 4670 C CA . GLU B 1 244 ? -9.383 -34.844 -0.073 1 93.94 244 GLU B CA 1
ATOM 4671 C C . GLU B 1 244 ? -9.094 -33.562 0.672 1 93.94 244 GLU B C 1
ATOM 4673 O O . GLU B 1 244 ? -8.234 -33.531 1.557 1 93.94 244 GLU B O 1
ATOM 4678 N N . LEU B 1 245 ? -9.82 -32.562 0.243 1 97.81 245 LEU B N 1
ATOM 4679 C CA . LEU B 1 245 ? -9.57 -31.234 0.823 1 97.81 245 LEU B CA 1
ATOM 4680 C C . LEU B 1 245 ? -10.75 -30.797 1.689 1 97.81 245 LEU B C 1
ATOM 4682 O O . LEU B 1 245 ? -11.906 -30.922 1.284 1 97.81 245 LEU B O 1
ATOM 4686 N N . GLU B 1 246 ? -10.438 -30.391 2.848 1 98 246 GLU B N 1
ATOM 4687 C CA . GLU B 1 246 ? -11.406 -29.75 3.73 1 98 246 GLU B CA 1
ATOM 4688 C C . GLU B 1 246 ? -11.102 -28.266 3.889 1 98 246 GLU B C 1
ATOM 4690 O O . GLU B 1 246 ? -10.016 -27.891 4.332 1 98 246 GLU B O 1
ATOM 4695 N N . HIS B 1 247 ? -12.023 -27.469 3.5 1 98.06 247 HIS B N 1
ATOM 4696 C CA . HIS B 1 247 ? -11.828 -26.016 3.562 1 98.06 247 HIS B CA 1
ATOM 4697 C C . HIS B 1 247 ? -11.57 -25.562 4.996 1 98.06 247 HIS B C 1
ATOM 4699 O O . HIS B 1 247 ? -12.273 -25.969 5.918 1 98.06 247 HIS B O 1
ATOM 4705 N N . VAL B 1 248 ? -10.57 -24.75 5.219 1 98.25 248 VAL B N 1
ATOM 4706 C CA . VAL B 1 248 ? -10.242 -24.234 6.543 1 98.25 248 VAL B CA 1
ATOM 4707 C C . VAL B 1 248 ? -10.641 -22.766 6.633 1 98.25 248 VAL B C 1
ATOM 4709 O O . VAL B 1 248 ? -11.453 -22.391 7.477 1 98.25 248 VAL B O 1
ATOM 4712 N N . GLU B 1 249 ? -10.047 -21.922 5.723 1 98 249 GLU B N 1
ATOM 4713 C CA . GLU B 1 249 ? -10.234 -20.484 5.832 1 98 249 GLU B CA 1
ATOM 4714 C C . GLU B 1 249 ? -9.992 -19.781 4.492 1 98 249 GLU B C 1
ATOM 4716 O O . GLU B 1 249 ? -9.266 -20.312 3.643 1 98 249 GLU B O 1
ATOM 4721 N N . ASP B 1 250 ? -10.719 -18.75 4.273 1 97.81 250 ASP B N 1
ATOM 4722 C CA . ASP B 1 250 ? -10.422 -17.828 3.193 1 97.81 250 ASP B CA 1
ATOM 4723 C C . ASP B 1 250 ? -9.789 -16.547 3.736 1 97.81 250 ASP B C 1
ATOM 4725 O O . ASP B 1 250 ? -10.102 -16.109 4.852 1 97.81 250 ASP B O 1
ATOM 4729 N N . LEU B 1 251 ? -8.883 -15.945 3.031 1 98.12 251 LEU B N 1
ATOM 4730 C CA . LEU B 1 251 ? -8.312 -14.641 3.328 1 98.12 251 LEU B CA 1
ATOM 4731 C C . LEU B 1 251 ? -8.461 -13.695 2.135 1 98.12 251 LEU B C 1
ATOM 4733 O O . LEU B 1 251 ? -7.785 -13.867 1.117 1 98.12 251 LEU B O 1
ATOM 4737 N N . VAL B 1 252 ? -9.266 -12.695 2.273 1 96.12 252 VAL B N 1
ATOM 4738 C CA . VAL B 1 252 ? -9.453 -11.711 1.213 1 96.12 252 VAL B CA 1
ATOM 4739 C C . VAL B 1 252 ? -8.32 -10.68 1.254 1 96.12 252 VAL B C 1
ATOM 4741 O O . VAL B 1 252 ? -8.016 -10.133 2.312 1 96.12 252 VAL B O 1
ATOM 4744 N N . LEU B 1 253 ? -7.566 -10.266 0.177 1 95.38 253 LEU B N 1
ATOM 4745 C CA . LEU B 1 253 ? -6.406 -9.383 0.153 1 95.38 253 LEU B CA 1
ATOM 4746 C C . LEU B 1 253 ? -6.621 -8.227 -0.819 1 95.38 253 LEU B C 1
ATOM 4748 O O . LEU B 1 253 ? -5.789 -7.32 -0.912 1 95.38 253 LEU B O 1
ATOM 4752 N N . ASP B 1 254 ? -7.75 -8.055 -1.512 1 91.56 254 ASP B N 1
ATOM 4753 C CA . ASP B 1 254 ? -8.102 -7.023 -2.484 1 91.56 254 ASP B CA 1
ATOM 4754 C C . ASP B 1 254 ? -6.988 -6.84 -3.516 1 91.56 254 ASP B C 1
ATOM 4756 O O . ASP B 1 254 ? -6.656 -5.715 -3.883 1 91.56 254 ASP B O 1
ATOM 4760 N N . THR B 1 255 ? -6.25 -7.688 -3.883 1 97.56 255 THR B N 1
ATOM 4761 C CA . THR B 1 255 ? -5.258 -7.824 -4.941 1 97.56 255 THR B CA 1
ATOM 4762 C C . THR B 1 255 ? -5.344 -9.203 -5.598 1 97.56 255 THR B C 1
ATOM 4764 O O . THR B 1 255 ? -5.781 -10.164 -4.965 1 97.56 255 THR B O 1
ATOM 4767 N N . LEU B 1 256 ? -5.027 -9.227 -6.855 1 98.31 256 LEU B N 1
ATOM 4768 C CA . LEU B 1 256 ? -5.027 -10.516 -7.531 1 98.31 256 LEU B CA 1
ATOM 4769 C C . LEU B 1 256 ? -3.85 -11.367 -7.07 1 98.31 256 LEU B C 1
ATOM 4771 O O . LEU B 1 256 ? -2.693 -11.039 -7.34 1 98.31 256 LEU B O 1
ATOM 4775 N N . VAL B 1 257 ? -4.168 -12.453 -6.418 1 98.62 257 VAL B N 1
ATOM 4776 C CA . VAL B 1 257 ? -3.141 -13.336 -5.863 1 98.62 257 VAL B CA 1
ATOM 4777 C C . VAL B 1 257 ? -2.707 -14.352 -6.914 1 98.62 257 VAL B C 1
ATOM 4779 O O . VAL B 1 257 ? -3.516 -15.156 -7.383 1 98.62 257 VAL B O 1
ATOM 4782 N N . ASP B 1 258 ? -1.453 -14.297 -7.25 1 98.44 258 ASP B N 1
ATOM 4783 C CA . ASP B 1 258 ? -0.908 -15.172 -8.281 1 98.44 258 ASP B CA 1
ATOM 4784 C C . ASP B 1 258 ? -0.281 -16.422 -7.672 1 98.44 258 ASP B C 1
ATOM 4786 O O . ASP B 1 258 ? -0.946 -17.156 -6.945 1 98.44 258 ASP B O 1
ATOM 4790 N N . ASN B 1 259 ? 0.997 -16.703 -7.84 1 98.81 259 ASN B N 1
ATOM 4791 C CA . ASN B 1 259 ? 1.572 -17.953 -7.344 1 98.81 259 ASN B CA 1
ATOM 4792 C C . ASN B 1 259 ? 2.045 -17.812 -5.898 1 98.81 259 ASN B C 1
ATOM 4794 O O . ASN B 1 259 ? 2.262 -16.703 -5.414 1 98.81 259 ASN B O 1
ATOM 4798 N N . ILE B 1 260 ? 2.166 -19.016 -5.242 1 98.69 260 ILE B N 1
ATOM 4799 C CA . ILE B 1 260 ? 2.484 -19.109 -3.822 1 98.69 260 ILE B CA 1
ATOM 4800 C C . ILE B 1 260 ? 3.754 -19.938 -3.627 1 98.69 260 ILE B C 1
ATOM 4802 O O . ILE B 1 260 ? 3.873 -21.031 -4.164 1 98.69 260 ILE B O 1
ATOM 4806 N N . GLU B 1 261 ? 4.633 -19.406 -2.932 1 98.25 261 GLU B N 1
ATOM 4807 C CA . GLU B 1 261 ? 5.707 -20.219 -2.359 1 98.25 261 GLU B CA 1
ATOM 4808 C C . GLU B 1 261 ? 5.59 -20.281 -0.84 1 98.25 261 GLU B C 1
ATOM 4810 O O . GLU B 1 261 ? 5.043 -19.375 -0.209 1 98.25 261 GLU B O 1
ATOM 4815 N N . VAL B 1 262 ? 6.07 -21.391 -0.3 1 96.94 262 VAL B N 1
ATOM 4816 C CA . VAL B 1 262 ? 6.016 -21.609 1.143 1 96.94 262 VAL B CA 1
ATOM 4817 C C . VAL B 1 262 ? 7.434 -21.688 1.706 1 96.94 262 VAL B C 1
ATOM 4819 O O . VAL B 1 262 ? 8.25 -22.469 1.229 1 96.94 262 VAL B O 1
ATOM 4822 N N . ALA B 1 263 ? 7.668 -20.859 2.678 1 93 263 ALA B N 1
ATOM 4823 C CA . ALA B 1 263 ? 8.945 -20.953 3.379 1 93 263 ALA B CA 1
ATOM 4824 C C . ALA B 1 263 ? 9.07 -22.297 4.113 1 93 263 ALA B C 1
ATOM 4826 O O . ALA B 1 263 ? 8.203 -22.641 4.918 1 93 263 ALA B O 1
ATOM 4827 N N . PRO B 1 264 ? 10.078 -22.984 3.961 1 87.44 264 PRO B N 1
ATOM 4828 C CA . PRO B 1 264 ? 10.164 -24.359 4.453 1 87.44 264 PRO B CA 1
ATOM 4829 C C . PRO B 1 264 ? 10.188 -24.453 5.977 1 87.44 264 PRO B C 1
ATOM 4831 O O . PRO B 1 264 ? 9.695 -25.422 6.555 1 87.44 264 PRO B O 1
ATOM 4834 N N . VAL B 1 265 ? 10.703 -23.391 6.617 1 85.88 265 VAL B N 1
ATOM 4835 C CA . VAL B 1 265 ? 10.852 -23.453 8.07 1 85.88 265 VAL B CA 1
ATOM 4836 C C . VAL B 1 265 ? 9.625 -22.844 8.742 1 85.88 265 VAL B C 1
ATOM 4838 O O . VAL B 1 265 ? 8.953 -23.5 9.531 1 85.88 265 VAL B O 1
ATOM 4841 N N . SER B 1 266 ? 9.227 -21.625 8.352 1 88.62 266 SER B N 1
ATOM 4842 C CA . SER B 1 266 ? 8.172 -20.906 9.055 1 88.62 266 SER B CA 1
ATOM 4843 C C . SER B 1 266 ? 6.793 -21.328 8.547 1 88.62 266 SER B C 1
ATOM 4845 O O . SER B 1 266 ? 5.797 -21.188 9.266 1 88.62 266 SER B O 1
ATOM 4847 N N . GLY B 1 267 ? 6.727 -21.828 7.289 1 94.25 267 GLY B N 1
ATOM 4848 C CA . GLY B 1 267 ? 5.445 -22.125 6.672 1 94.25 267 GLY B CA 1
ATOM 4849 C C . GLY B 1 267 ? 4.73 -20.906 6.152 1 94.25 267 GLY B C 1
ATOM 4850 O O . GLY B 1 267 ? 3.602 -20.984 5.664 1 94.25 267 GLY B O 1
ATOM 4851 N N . ASP B 1 268 ? 5.41 -19.766 6.27 1 96.19 268 ASP B N 1
ATOM 4852 C CA . ASP B 1 268 ? 4.805 -18.547 5.754 1 96.19 268 ASP B CA 1
ATOM 4853 C C . ASP B 1 268 ? 4.664 -18.594 4.234 1 96.19 268 ASP B C 1
ATOM 4855 O O . ASP B 1 268 ? 5.504 -19.188 3.549 1 96.19 268 ASP B O 1
ATOM 4859 N N . LEU B 1 269 ? 3.645 -17.984 3.803 1 98.5 269 LEU B N 1
ATOM 4860 C CA . LEU B 1 269 ? 3.416 -17.922 2.363 1 98.5 269 LEU B CA 1
ATOM 4861 C C . LEU B 1 269 ? 4.035 -16.656 1.771 1 98.5 269 LEU B C 1
ATOM 4863 O O . LEU B 1 269 ? 3.945 -15.586 2.365 1 98.5 269 LEU B O 1
ATOM 4867 N N . TRP B 1 270 ? 4.664 -16.812 0.749 1 98.25 270 TRP B N 1
ATOM 4868 C CA . TRP B 1 270 ? 5.152 -15.727 -0.083 1 98.25 270 TRP B CA 1
ATOM 4869 C C . TRP B 1 270 ? 4.438 -15.703 -1.429 1 98.25 270 TRP B C 1
ATOM 4871 O O . TRP B 1 270 ? 4.516 -16.656 -2.197 1 98.25 270 TRP B O 1
ATOM 4881 N N . VAL B 1 271 ? 3.762 -14.57 -1.714 1 98.62 271 VAL B N 1
ATOM 4882 C CA . VAL B 1 271 ? 2.793 -14.547 -2.805 1 98.62 271 VAL B CA 1
ATOM 4883 C C . VAL B 1 271 ? 3.07 -13.359 -3.721 1 98.62 271 VAL B C 1
ATOM 4885 O O . VAL B 1 271 ? 3.227 -12.227 -3.254 1 98.62 271 VAL B O 1
ATOM 4888 N N . GLY B 1 272 ? 3.223 -13.617 -4.984 1 98.56 272 GLY B N 1
ATOM 4889 C CA . GLY B 1 272 ? 3.17 -12.539 -5.957 1 98.56 272 GLY B CA 1
ATOM 4890 C C . GLY B 1 272 ? 1.757 -12.078 -6.262 1 98.56 272 GLY B C 1
ATOM 4891 O O . GLY B 1 272 ? 0.836 -12.891 -6.348 1 98.56 272 GLY B O 1
ATOM 4892 N N . CYS B 1 273 ? 1.579 -10.758 -6.379 1 98.62 273 CYS B N 1
ATOM 4893 C CA . CYS B 1 273 ? 0.235 -10.219 -6.559 1 98.62 273 CYS B CA 1
ATOM 4894 C C . CYS B 1 273 ? 0.22 -9.133 -7.621 1 98.62 273 CYS B C 1
ATOM 4896 O O . CYS B 1 273 ? 1.269 -8.586 -7.973 1 98.62 273 CYS B O 1
ATOM 4898 N N . HIS B 1 274 ? -0.987 -8.914 -8.133 1 98.31 274 HIS B N 1
ATOM 4899 C CA . HIS B 1 274 ? -1.279 -7.848 -9.094 1 98.31 274 HIS B CA 1
ATOM 4900 C C . HIS B 1 274 ? -2.354 -6.91 -8.555 1 98.31 274 HIS B C 1
ATOM 4902 O O . HIS B 1 274 ? -3.547 -7.199 -8.656 1 98.31 274 HIS B O 1
ATOM 4908 N N . PRO B 1 275 ? -1.954 -5.691 -8.102 1 97.12 275 PRO B N 1
ATOM 4909 C CA . PRO B 1 275 ? -2.92 -4.793 -7.469 1 97.12 275 PRO B CA 1
ATOM 4910 C C . PRO B 1 275 ? -3.951 -4.246 -8.453 1 97.12 275 PRO B C 1
ATOM 4912 O O . PRO B 1 275 ? -5.039 -3.824 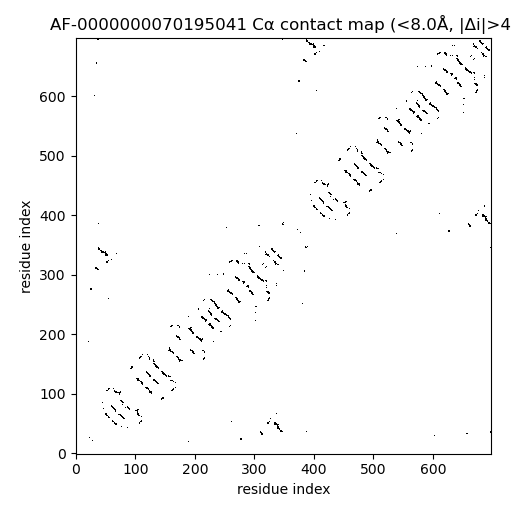-8.047 1 97.12 275 PRO B O 1
ATOM 4915 N N . ILE B 1 276 ? -3.641 -4.188 -9.758 1 97.56 276 ILE B N 1
ATOM 4916 C CA . ILE B 1 276 ? -4.535 -3.623 -10.758 1 97.56 276 ILE B CA 1
ATOM 4917 C C . ILE B 1 276 ? -4.676 -4.59 -11.93 1 97.56 276 ILE B C 1
ATOM 4919 O O . ILE B 1 276 ? -3.742 -4.762 -12.719 1 97.56 276 ILE B O 1
ATOM 4923 N N . HIS B 1 277 ? -5.863 -5.062 -12.141 1 97.5 277 HIS B N 1
ATOM 4924 C CA . HIS B 1 277 ? -6.113 -6.152 -13.078 1 97.5 277 HIS B CA 1
ATOM 4925 C C . HIS B 1 277 ? -5.973 -5.68 -14.523 1 97.5 277 HIS B C 1
ATOM 4927 O O . HIS B 1 277 ? -5.328 -6.348 -15.336 1 97.5 277 HIS B O 1
ATOM 4933 N N . TYR B 1 278 ? -6.641 -4.531 -14.875 1 96.81 278 TYR B N 1
ATOM 4934 C CA . TYR B 1 278 ? -6.641 -4.141 -16.281 1 96.81 278 TYR B CA 1
ATOM 4935 C C . TYR B 1 278 ? -5.23 -3.818 -16.766 1 96.81 278 TYR B C 1
ATOM 4937 O O . TYR B 1 278 ? -4.906 -4.023 -17.938 1 96.81 278 TYR B O 1
ATOM 4945 N N . LEU B 1 279 ? -4.406 -3.355 -15.875 1 97 279 LEU B N 1
ATOM 4946 C CA . LEU B 1 279 ? -3.023 -3.086 -16.266 1 97 279 LEU B CA 1
ATOM 4947 C C . LEU B 1 279 ? -2.254 -4.387 -16.469 1 97 279 LEU B C 1
ATOM 4949 O O . LEU B 1 279 ? -1.358 -4.453 -17.312 1 97 279 LEU B O 1
ATOM 4953 N N . LEU B 1 280 ? -2.541 -5.41 -15.688 1 96.25 280 LEU B N 1
ATOM 4954 C CA . LEU B 1 280 ? -1.951 -6.727 -15.922 1 96.25 280 LEU B CA 1
ATOM 4955 C C . LEU B 1 280 ? -2.291 -7.234 -17.312 1 96.25 280 LEU B C 1
ATOM 4957 O O . LEU B 1 280 ? -1.416 -7.723 -18.031 1 96.25 280 LEU B O 1
ATOM 4961 N N . ILE B 1 281 ? -3.555 -7.109 -17.688 1 94.56 281 ILE B N 1
ATOM 4962 C CA . ILE B 1 281 ? -4 -7.547 -19.016 1 94.56 281 ILE B CA 1
ATOM 4963 C C . ILE B 1 281 ? -3.242 -6.781 -20.094 1 94.56 281 ILE B C 1
ATOM 4965 O O . ILE B 1 281 ? -2.766 -7.371 -21.062 1 94.56 281 ILE B O 1
ATOM 4969 N N . GLU B 1 282 ? -3.111 -5.5 -19.859 1 93.56 282 GLU B N 1
ATOM 4970 C CA . GLU B 1 282 ? -2.371 -4.688 -20.812 1 93.56 282 GLU B CA 1
ATOM 4971 C C . GLU B 1 282 ? -0.909 -5.117 -20.891 1 93.56 282 GLU B C 1
ATOM 4973 O O . GLU B 1 282 ? -0.326 -5.16 -21.984 1 93.56 282 GLU B O 1
ATOM 4978 N N . ASN B 1 283 ? -0.348 -5.402 -19.797 1 91.38 283 ASN B N 1
ATOM 4979 C CA . ASN B 1 283 ? 1.037 -5.859 -19.75 1 91.38 283 ASN B CA 1
ATOM 4980 C C . ASN B 1 283 ? 1.223 -7.164 -20.516 1 91.38 283 ASN B C 1
ATOM 4982 O O . ASN B 1 283 ? 2.197 -7.324 -21.25 1 91.38 283 ASN B O 1
ATOM 4986 N N . GLU B 1 284 ? 0.351 -8.078 -20.375 1 87.62 284 GLU B N 1
ATOM 4987 C CA . GLU B 1 284 ? 0.41 -9.375 -21.047 1 87.62 284 GLU B CA 1
ATOM 4988 C C . GLU B 1 284 ? 0.29 -9.219 -22.562 1 87.62 284 GLU B C 1
ATOM 4990 O O . GLU B 1 284 ? 0.836 -10.023 -23.312 1 87.62 284 GLU B O 1
ATOM 4995 N N . HIS B 1 285 ? -0.32 -8.156 -23 1 84.5 285 HIS B N 1
ATOM 4996 C CA . HIS B 1 285 ? -0.582 -7.977 -24.422 1 84.5 285 HIS B CA 1
ATOM 4997 C C . HIS B 1 285 ? 0.509 -7.141 -25.078 1 84.5 285 HIS B C 1
ATOM 4999 O O . HIS B 1 285 ? 0.971 -7.469 -26.172 1 84.5 285 HIS B O 1
ATOM 5005 N N . VAL B 1 286 ? 0.956 -6.055 -24.344 1 84.62 286 VAL B N 1
ATOM 5006 C CA . VAL B 1 286 ? 1.822 -5.125 -25.062 1 84.62 286 VAL B CA 1
ATOM 5007 C C . VAL B 1 286 ? 3.059 -4.816 -24.219 1 84.62 286 VAL B C 1
ATOM 5009 O O . VAL B 1 286 ? 3.922 -4.039 -24.641 1 84.62 286 VAL B O 1
ATOM 5012 N N . GLY B 1 287 ? 3.17 -5.371 -23.078 1 83.44 287 GLY B N 1
ATOM 5013 C CA . GLY B 1 287 ? 4.375 -5.219 -22.281 1 83.44 287 GLY B CA 1
ATOM 5014 C C . GLY B 1 287 ? 4.391 -3.936 -21.469 1 83.44 287 GLY B C 1
ATOM 5015 O O . GLY B 1 287 ? 5.438 -3.539 -20.938 1 83.44 287 GLY B O 1
ATOM 5016 N N . SER B 1 288 ? 3.252 -3.283 -21.312 1 88.56 288 SER B N 1
ATOM 5017 C CA . SER B 1 288 ? 3.156 -2.039 -20.547 1 88.56 288 SER B CA 1
ATOM 5018 C C . SER B 1 288 ? 3.422 -2.271 -19.062 1 88.56 288 SER B C 1
ATOM 5020 O O . SER B 1 288 ? 3.332 -3.402 -18.578 1 88.56 288 SER B O 1
ATOM 5022 N N . PRO B 1 289 ? 3.799 -1.22 -18.375 1 92.81 289 PRO B N 1
ATOM 5023 C CA . PRO B 1 289 ? 3.998 -1.358 -16.938 1 92.81 289 PRO B CA 1
ATOM 5024 C C . PRO B 1 289 ? 2.756 -1.878 -16.219 1 92.81 289 PRO B C 1
ATOM 5026 O O . PRO B 1 289 ? 1.633 -1.516 -16.578 1 92.81 289 PRO B O 1
ATOM 5029 N N . ALA B 1 290 ? 2.924 -2.799 -15.344 1 96.25 290 ALA B N 1
ATOM 5030 C CA . ALA B 1 290 ? 1.894 -3.326 -14.453 1 96.25 290 ALA B CA 1
ATOM 5031 C C . ALA B 1 290 ? 2.4 -3.4 -13.016 1 96.25 290 ALA B C 1
ATOM 5033 O O . ALA B 1 290 ? 3.531 -3.83 -12.773 1 96.25 290 ALA B O 1
ATOM 5034 N N . PRO B 1 291 ? 1.569 -2.949 -12.07 1 97.5 291 PRO B N 1
ATOM 5035 C CA . PRO B 1 291 ? 2.031 -2.916 -10.688 1 97.5 291 PRO B CA 1
ATOM 5036 C C . PRO B 1 291 ? 2.377 -4.301 -10.141 1 97.5 291 PRO B C 1
ATOM 5038 O O . PRO B 1 291 ? 1.797 -5.301 -10.578 1 97.5 291 PRO B O 1
ATOM 5041 N N . SER B 1 292 ? 3.348 -4.285 -9.266 1 97.75 292 SER B N 1
ATOM 5042 C CA . SER B 1 292 ? 3.781 -5.488 -8.562 1 97.75 292 SER B CA 1
ATOM 5043 C C . SER B 1 292 ? 3.566 -5.348 -7.055 1 97.75 292 SER B C 1
ATOM 5045 O O . SER B 1 292 ? 3.666 -4.25 -6.508 1 97.75 292 SER B O 1
ATOM 5047 N N . GLN B 1 293 ? 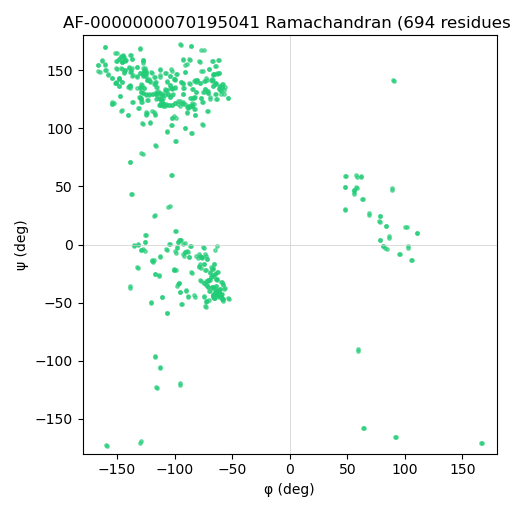3.227 -6.375 -6.441 1 98.19 293 GLN B N 1
ATOM 5048 C CA . GLN B 1 293 ? 3.021 -6.453 -5 1 98.19 293 GLN B CA 1
ATOM 5049 C C . GLN B 1 293 ? 3.404 -7.832 -4.465 1 98.19 293 GLN B C 1
ATOM 5051 O O . GLN B 1 293 ? 3.006 -8.852 -5.027 1 98.19 293 GLN B O 1
ATOM 5056 N N . ILE B 1 294 ? 4.238 -7.883 -3.445 1 98.38 294 ILE B N 1
ATOM 5057 C CA . ILE B 1 294 ? 4.598 -9.141 -2.795 1 98.38 294 ILE B CA 1
ATOM 5058 C C . ILE B 1 294 ? 4.109 -9.133 -1.35 1 98.38 294 ILE B C 1
ATOM 5060 O O . ILE B 1 294 ? 4.395 -8.195 -0.594 1 98.38 294 ILE B O 1
ATOM 5064 N N . LEU B 1 295 ? 3.42 -10.18 -0.98 1 98.19 295 LEU B N 1
ATOM 5065 C CA . LEU B 1 295 ? 2.885 -10.32 0.37 1 98.19 295 LEU B CA 1
ATOM 5066 C C . LEU B 1 295 ? 3.512 -11.516 1.082 1 98.19 295 LEU B C 1
ATOM 5068 O O . LEU B 1 295 ? 3.727 -12.562 0.471 1 98.19 295 LEU B O 1
ATOM 5072 N N . LYS B 1 296 ? 3.789 -11.305 2.336 1 97.75 296 LYS B N 1
ATOM 5073 C CA . LYS B 1 296 ? 4.078 -12.391 3.27 1 97.75 296 LYS B CA 1
ATOM 5074 C C . LYS B 1 296 ? 2.873 -12.68 4.164 1 97.75 296 LYS B C 1
ATOM 5076 O O . LYS B 1 296 ? 2.395 -11.797 4.875 1 97.75 296 LYS B O 1
ATOM 5081 N N . VAL B 1 297 ? 2.398 -13.875 4.074 1 98.19 297 VAL B N 1
ATOM 5082 C CA . VAL B 1 297 ? 1.242 -14.273 4.875 1 98.19 297 VAL B CA 1
ATOM 5083 C C . VAL B 1 297 ? 1.659 -15.32 5.902 1 98.19 297 VAL B C 1
ATOM 5085 O O . VAL B 1 297 ? 2.143 -16.391 5.543 1 98.19 297 VAL B O 1
ATOM 5088 N N . LYS B 1 298 ? 1.481 -15 7.137 1 97.38 298 LYS B N 1
ATOM 5089 C CA . LYS B 1 298 ? 1.799 -15.953 8.195 1 97.38 298 LYS B CA 1
ATOM 5090 C C . LYS B 1 298 ? 0.668 -16.953 8.391 1 97.38 298 LYS B C 1
ATOM 5092 O O . LYS B 1 298 ? -0.508 -16.594 8.312 1 97.38 298 LYS B O 1
ATOM 5097 N N . THR B 1 299 ? 1.103 -18.188 8.617 1 97.31 299 THR B N 1
ATOM 5098 C CA . THR B 1 299 ? 0.131 -19.25 8.797 1 97.31 299 THR B CA 1
ATOM 5099 C C . THR B 1 299 ? 0.403 -20.031 10.086 1 97.31 299 THR B C 1
ATOM 5101 O O . THR B 1 299 ? 1.547 -20.109 10.539 1 97.31 299 THR B O 1
ATOM 5104 N N . LEU B 1 300 ? -0.651 -20.484 10.742 1 96.69 300 LEU B N 1
ATOM 5105 C CA . LEU B 1 300 ? -0.602 -21.391 11.883 1 96.69 300 LEU B CA 1
ATOM 5106 C C . LEU B 1 300 ? -1.722 -22.422 11.805 1 96.69 300 LEU B C 1
ATOM 5108 O O . LEU B 1 300 ? -2.9 -22.078 11.914 1 96.69 300 LEU B O 1
ATOM 5112 N N . SER B 1 301 ? -1.396 -23.656 11.594 1 95.75 301 SER B N 1
ATOM 5113 C CA . SER B 1 301 ? -2.346 -24.766 11.516 1 95.75 301 SER B CA 1
ATOM 5114 C C . SER B 1 301 ? -3.416 -24.5 10.461 1 95.75 301 SER B C 1
ATOM 5116 O O . SER B 1 301 ? -4.609 -24.641 10.727 1 95.75 301 SER B O 1
ATOM 5118 N N . GLY B 1 302 ? -2.92 -24 9.312 1 96 302 GLY B N 1
ATOM 5119 C CA . GLY B 1 302 ? -3.816 -23.812 8.188 1 96 302 GLY B CA 1
ATOM 5120 C C . GLY B 1 302 ? -4.57 -22.484 8.25 1 96 302 GLY B C 1
ATOM 5121 O O . GLY B 1 302 ? -5.285 -22.141 7.312 1 96 302 GLY B O 1
ATOM 5122 N N . LYS B 1 303 ? -4.387 -21.719 9.328 1 97.88 303 LYS B N 1
ATOM 5123 C CA . LYS B 1 303 ? -5.035 -20.406 9.469 1 97.88 303 LYS B CA 1
ATOM 5124 C C . LYS B 1 303 ? -4.09 -19.281 9.07 1 97.88 303 LYS B C 1
ATOM 5126 O O . LYS B 1 303 ? -2.877 -19.391 9.266 1 97.88 303 LYS B O 1
ATOM 5131 N N . PHE B 1 304 ? -4.66 -18.25 8.508 1 97.81 304 PHE B N 1
ATOM 5132 C CA . PHE B 1 304 ? -3.887 -17.062 8.211 1 97.81 304 PHE B CA 1
ATOM 5133 C C . PHE B 1 304 ? -3.85 -16.125 9.422 1 97.81 304 PHE B C 1
ATOM 5135 O O . PHE B 1 304 ? -4.895 -15.703 9.914 1 97.81 304 PHE B O 1
ATOM 5142 N N . THR B 1 305 ? -2.689 -15.727 9.883 1 96.44 305 THR B N 1
ATOM 5143 C CA . THR B 1 305 ? -2.605 -15.031 11.164 1 96.44 305 THR B CA 1
ATOM 5144 C C . THR B 1 305 ? -2.16 -13.586 10.961 1 96.44 305 THR B C 1
ATOM 5146 O O . THR B 1 305 ? -2.447 -12.719 11.797 1 96.44 305 THR B O 1
ATOM 5149 N N . ASP B 1 306 ? -1.446 -13.336 9.922 1 94.38 306 ASP B N 1
ATOM 5150 C CA . ASP B 1 306 ? -0.963 -11.984 9.648 1 94.38 306 ASP B CA 1
ATOM 5151 C C . ASP B 1 306 ? -0.588 -11.828 8.172 1 94.38 306 ASP B C 1
ATOM 5153 O O . ASP B 1 306 ? -0.297 -12.812 7.492 1 94.38 306 ASP B O 1
ATOM 5157 N N . VAL B 1 307 ? -0.711 -10.688 7.676 1 96.25 307 VAL B N 1
ATOM 5158 C CA . VAL B 1 307 ? -0.301 -10.344 6.316 1 96.25 307 VAL B CA 1
ATOM 5159 C C . VAL B 1 307 ? 0.605 -9.117 6.344 1 96.25 307 VAL B C 1
ATOM 5161 O O . VAL B 1 307 ? 0.275 -8.109 6.969 1 96.25 307 VAL B O 1
ATOM 5164 N N . VAL B 1 308 ? 1.712 -9.211 5.684 1 95.75 308 VAL B N 1
ATOM 5165 C CA . VAL B 1 308 ? 2.67 -8.117 5.578 1 95.75 308 VAL B CA 1
ATOM 5166 C C . VAL B 1 308 ? 2.955 -7.816 4.105 1 95.75 308 VAL B C 1
ATOM 5168 O O . VAL B 1 308 ? 3.211 -8.734 3.32 1 95.75 308 VAL B O 1
ATOM 5171 N N . GLU B 1 309 ? 2.832 -6.539 3.736 1 95.94 309 GLU B N 1
ATOM 5172 C CA . GLU B 1 309 ? 3.256 -6.137 2.4 1 95.94 309 GLU B CA 1
ATOM 5173 C C . GLU B 1 309 ? 4.762 -5.898 2.346 1 95.94 309 GLU B C 1
ATOM 5175 O O . GLU B 1 309 ? 5.27 -4.961 2.969 1 95.94 309 GLU B O 1
ATOM 5180 N N . VAL B 1 310 ? 5.453 -6.668 1.57 1 96.38 310 VAL B N 1
ATOM 5181 C CA . VAL B 1 310 ? 6.914 -6.66 1.578 1 96.38 310 VAL B CA 1
ATOM 5182 C C . VAL B 1 310 ? 7.43 -5.758 0.459 1 96.38 310 VAL B C 1
ATOM 5184 O O . VAL B 1 310 ? 8.492 -5.148 0.588 1 96.38 310 VAL B O 1
ATOM 5187 N N . TYR B 1 311 ? 6.75 -5.723 -0.562 1 96.31 311 TYR B N 1
ATOM 5188 C CA . TYR B 1 311 ? 7.16 -4.984 -1.753 1 96.31 311 TYR B CA 1
ATOM 5189 C C . TYR B 1 311 ? 5.945 -4.449 -2.504 1 96.31 311 TYR B C 1
ATOM 5191 O O . TYR B 1 311 ? 4.906 -5.109 -2.572 1 96.31 311 TYR B O 1
ATOM 5199 N N . ARG B 1 312 ? 6.055 -3.279 -3.049 1 97.06 312 ARG B N 1
ATOM 5200 C CA . ARG B 1 312 ? 5.051 -2.688 -3.926 1 97.06 312 ARG B CA 1
ATOM 5201 C C . ARG B 1 312 ? 5.695 -1.733 -4.93 1 97.06 312 ARG B C 1
ATOM 5203 O O . ARG B 1 312 ? 6.605 -0.98 -4.578 1 97.06 312 ARG B O 1
ATOM 5210 N N . ASP B 1 313 ? 5.188 -1.828 -6.145 1 96 313 ASP B N 1
ATOM 5211 C CA . ASP B 1 313 ? 5.734 -1.005 -7.219 1 96 313 ASP B CA 1
ATOM 5212 C C . ASP B 1 313 ? 4.699 -0.772 -8.312 1 96 313 ASP B C 1
ATOM 5214 O O . ASP B 1 313 ? 3.939 -1.678 -8.656 1 96 313 ASP B O 1
ATOM 5218 N N . PRO B 1 314 ? 4.656 0.402 -8.914 1 95 314 PRO B N 1
ATOM 5219 C CA . PRO B 1 314 ? 3.676 0.683 -9.969 1 95 314 PRO B CA 1
ATOM 5220 C C . PRO B 1 314 ? 4.02 0.004 -11.289 1 95 314 PRO B C 1
ATOM 5222 O O . PRO B 1 314 ? 3.258 0.107 -12.258 1 95 314 PRO B O 1
ATOM 5225 N N . GLY B 1 315 ? 5.113 -0.683 -11.383 1 94.62 315 GLY B N 1
ATOM 5226 C CA . GLY B 1 315 ? 5.512 -1.388 -12.594 1 94.62 315 GLY B CA 1
ATOM 5227 C C . GLY B 1 315 ? 6.715 -0.769 -13.281 1 94.62 315 GLY B C 1
ATOM 5228 O O . GLY B 1 315 ? 7.062 -1.152 -14.398 1 94.62 315 GLY B O 1
ATOM 5229 N N . THR B 1 316 ? 7.367 0.176 -12.625 1 89 316 THR B N 1
ATOM 5230 C CA . THR B 1 316 ? 8.516 0.848 -13.227 1 89 316 THR B CA 1
ATOM 5231 C C . THR B 1 316 ? 9.812 0.117 -12.883 1 89 316 THR B C 1
ATOM 5233 O O . THR B 1 316 ? 10.703 0.003 -13.727 1 89 316 THR B O 1
ATOM 5236 N N . GLU B 1 317 ? 9.914 -0.361 -11.68 1 91.31 317 GLU B N 1
ATOM 5237 C CA . GLU B 1 317 ? 11.086 -1.126 -11.266 1 91.31 317 GLU B CA 1
ATOM 5238 C C . GLU B 1 317 ? 10.914 -2.611 -11.57 1 91.31 317 GLU B C 1
ATOM 5240 O O . GLU B 1 317 ? 11.836 -3.264 -12.055 1 91.31 317 GLU B O 1
ATOM 5245 N N . PHE B 1 318 ? 9.852 -3.123 -11.289 1 93.69 318 PHE B N 1
ATOM 5246 C CA . PHE B 1 318 ? 9.508 -4.535 -11.414 1 93.69 318 PHE B CA 1
ATOM 5247 C C . PHE B 1 318 ? 8.039 -4.703 -11.797 1 93.69 318 PHE B C 1
ATOM 5249 O O . PHE B 1 318 ? 7.148 -4.258 -11.07 1 93.69 318 PHE B O 1
ATOM 5256 N N . LYS B 1 319 ? 7.785 -5.242 -12.961 1 94.38 319 LYS B N 1
ATOM 5257 C CA . LYS B 1 319 ? 6.406 -5.266 -13.445 1 94.38 319 LYS B CA 1
ATOM 5258 C C . LYS B 1 319 ? 5.797 -6.66 -13.305 1 94.38 319 LYS B C 1
ATOM 5260 O O . LYS B 1 319 ? 6.48 -7.664 -13.508 1 94.38 319 LYS B O 1
ATOM 5265 N N . ALA B 1 320 ? 4.543 -6.75 -12.852 1 96 320 ALA B N 1
ATOM 5266 C CA . ALA B 1 320 ? 3.658 -7.91 -12.914 1 96 320 ALA B CA 1
ATOM 5267 C C . ALA B 1 320 ? 4.238 -9.086 -12.141 1 96 320 ALA B C 1
ATOM 5269 O O . ALA B 1 320 ? 4.387 -10.188 -12.688 1 96 320 ALA B O 1
ATOM 5270 N N . SER B 1 321 ? 4.469 -8.859 -10.883 1 97.5 321 SER B N 1
ATOM 5271 C CA . SER B 1 321 ? 5.016 -9.906 -10.023 1 97.5 321 SER B CA 1
ATOM 5272 C C . SER B 1 321 ? 4.105 -11.133 -10.008 1 97.5 321 SER B C 1
ATOM 5274 O O . SER B 1 321 ? 2.887 -11.008 -9.859 1 97.5 321 SER B O 1
ATOM 5276 N N . SER B 1 322 ? 4.734 -12.32 -10.117 1 97.44 322 SER B N 1
ATOM 5277 C CA . SER B 1 322 ? 3.922 -13.531 -10.203 1 97.44 322 SER B CA 1
ATOM 5278 C C . SER B 1 322 ? 4.18 -14.453 -9.016 1 97.44 322 SER B C 1
ATOM 5280 O O . SER B 1 322 ? 3.346 -15.305 -8.695 1 97.44 322 SER B O 1
ATOM 5282 N N . VAL B 1 323 ? 5.281 -14.398 -8.406 1 98.25 323 VAL B N 1
ATOM 5283 C CA . VAL B 1 323 ? 5.703 -15.305 -7.348 1 98.25 323 VAL B CA 1
ATOM 5284 C C . VAL B 1 323 ? 6.875 -14.695 -6.578 1 98.25 323 VAL B C 1
ATOM 5286 O O . VAL B 1 323 ? 7.539 -13.781 -7.074 1 98.25 323 VAL B O 1
ATOM 5289 N N . ALA B 1 324 ? 7.07 -15.172 -5.348 1 97.81 324 ALA B N 1
ATOM 5290 C CA . ALA B 1 324 ? 8.258 -14.781 -4.594 1 97.81 324 ALA B CA 1
ATOM 5291 C C . ALA B 1 324 ? 8.68 -15.883 -3.625 1 97.81 324 ALA B C 1
ATOM 5293 O O . ALA B 1 324 ? 7.855 -16.688 -3.195 1 97.81 324 ALA B O 1
ATOM 5294 N N . SER B 1 325 ? 9.883 -15.891 -3.375 1 95.75 325 SER B N 1
ATOM 5295 C CA . SER B 1 325 ? 10.445 -16.766 -2.361 1 95.75 325 SER B CA 1
ATOM 5296 C C . SER B 1 325 ? 11.625 -16.125 -1.646 1 95.75 325 SER B C 1
ATOM 5298 O O . SER B 1 325 ? 12.172 -15.125 -2.123 1 95.75 325 SER B O 1
ATOM 5300 N N . VAL B 1 326 ? 11.922 -16.719 -0.497 1 93.88 326 VAL B N 1
ATOM 5301 C CA . VAL B 1 326 ? 12.984 -16.125 0.314 1 93.88 326 VAL B CA 1
ATOM 5302 C C . VAL B 1 326 ? 13.977 -17.219 0.715 1 93.88 326 VAL B C 1
ATOM 5304 O O . VAL B 1 326 ? 13.609 -18.391 0.854 1 93.88 326 VAL B O 1
ATOM 5307 N N . TYR B 1 327 ? 15.188 -16.781 0.82 1 92.25 327 TYR B N 1
ATOM 5308 C CA . TYR B 1 327 ? 16.25 -17.656 1.325 1 92.25 327 TYR B CA 1
ATOM 5309 C C . TYR B 1 327 ? 17.375 -16.828 1.956 1 92.25 327 TYR B C 1
ATOM 5311 O O . TYR B 1 327 ? 17.969 -15.977 1.301 1 92.25 327 TYR B O 1
ATOM 5319 N N . LYS B 1 328 ? 17.641 -17.078 3.215 1 88.25 328 LYS B N 1
ATOM 5320 C CA . LYS B 1 328 ? 18.734 -16.469 3.977 1 88.25 328 LYS B CA 1
ATOM 5321 C C . LYS B 1 328 ? 18.766 -14.953 3.793 1 88.25 328 LYS B C 1
ATOM 5323 O O . LYS B 1 328 ? 19.797 -14.383 3.434 1 88.25 328 LYS B O 1
ATOM 5328 N N . GLY B 1 329 ? 17.656 -14.375 3.963 1 88.44 329 GLY B N 1
ATOM 5329 C CA . GLY B 1 329 ? 17.594 -12.922 4.016 1 88.44 329 GLY B CA 1
ATOM 5330 C C . GLY B 1 329 ? 17.469 -12.281 2.645 1 88.44 329 GLY B C 1
ATOM 5331 O O . GLY B 1 329 ? 17.562 -11.062 2.516 1 88.44 329 GLY B O 1
ATOM 5332 N N . HIS B 1 330 ? 17.312 -13.078 1.625 1 92.62 330 HIS B N 1
ATOM 5333 C CA . HIS B 1 330 ? 17.109 -12.57 0.274 1 92.62 330 HIS B CA 1
ATOM 5334 C C . HIS B 1 330 ? 15.773 -13.039 -0.299 1 92.62 330 HIS B C 1
ATOM 5336 O O . HIS B 1 330 ? 15.297 -14.125 0.027 1 92.62 330 HIS B O 1
ATOM 5342 N N . MET B 1 331 ? 15.242 -12.172 -1.11 1 94.81 331 MET B N 1
ATOM 5343 C CA . MET B 1 331 ? 14 -12.508 -1.799 1 94.81 331 MET B CA 1
ATOM 5344 C C . MET B 1 331 ? 14.195 -12.5 -3.311 1 94.81 331 MET B C 1
ATOM 5346 O O . MET B 1 331 ? 14.805 -11.578 -3.855 1 94.81 331 MET B O 1
ATOM 5350 N N . ILE B 1 332 ? 13.797 -13.508 -3.961 1 95.62 332 ILE B N 1
ATOM 5351 C CA . ILE B 1 332 ? 13.664 -13.523 -5.414 1 95.62 332 ILE B CA 1
ATOM 5352 C C . ILE B 1 332 ? 12.188 -13.484 -5.805 1 95.62 332 ILE B C 1
ATOM 5354 O O . ILE B 1 332 ? 11.359 -14.125 -5.164 1 95.62 332 ILE B O 1
ATOM 5358 N N . ALA B 1 333 ? 11.891 -12.633 -6.719 1 96.81 333 ALA B N 1
ATOM 5359 C CA . ALA B 1 333 ? 10.516 -12.539 -7.199 1 96.81 333 ALA B CA 1
ATOM 5360 C C . ALA B 1 333 ? 10.453 -12.68 -8.719 1 96.81 333 ALA B C 1
ATOM 5362 O O . ALA B 1 333 ? 11.297 -12.141 -9.43 1 96.81 333 ALA B O 1
ATOM 5363 N N . GLY B 1 334 ? 9.516 -13.484 -9.156 1 96.44 334 GLY B N 1
ATOM 5364 C CA . GLY B 1 334 ? 9.289 -13.664 -10.578 1 96.44 334 GLY B CA 1
ATOM 5365 C C . GLY B 1 334 ? 8.195 -12.766 -11.133 1 96.44 334 GLY B C 1
ATOM 5366 O O . GLY B 1 334 ? 7.539 -12.047 -10.375 1 96.44 334 GLY B O 1
ATOM 5367 N N . SER B 1 335 ? 8.047 -12.766 -12.398 1 95.06 335 SER B N 1
ATOM 5368 C CA . SER B 1 335 ? 7.098 -11.938 -13.125 1 95.06 335 SER B CA 1
ATOM 5369 C C . SER B 1 335 ? 6.441 -12.719 -14.258 1 95.06 335 SER B C 1
ATOM 5371 O O . SER B 1 335 ? 7.039 -13.641 -14.812 1 95.06 335 SER B O 1
ATOM 5373 N N . VAL B 1 336 ? 5.23 -12.25 -14.555 1 93.62 336 VAL B N 1
ATOM 5374 C CA . VAL B 1 336 ? 4.504 -12.914 -15.633 1 93.62 336 VAL B CA 1
ATOM 5375 C C . VAL B 1 336 ? 5.199 -12.656 -16.969 1 93.62 336 VAL B C 1
ATOM 5377 O O . VAL B 1 336 ? 5.324 -13.555 -17.797 1 93.62 336 VAL B O 1
ATOM 5380 N N . THR B 1 337 ? 5.742 -11.445 -17.156 1 88.44 337 THR B N 1
ATOM 5381 C CA . THR B 1 337 ? 6.18 -11.078 -18.5 1 88.44 337 THR B CA 1
ATOM 5382 C C . THR B 1 337 ? 7.613 -10.555 -18.469 1 88.44 337 THR B C 1
ATOM 5384 O O . THR B 1 337 ? 8.18 -10.242 -19.516 1 88.44 337 THR B O 1
ATOM 5387 N N . SER B 1 338 ? 8.148 -10.43 -17.297 1 87.5 338 SER B N 1
ATOM 5388 C CA . SER B 1 338 ? 9.414 -9.719 -17.203 1 87.5 338 SER B CA 1
ATOM 5389 C C . SER B 1 338 ? 10.453 -10.516 -16.438 1 87.5 338 SER B C 1
ATOM 5391 O O . SER B 1 338 ? 10.305 -11.734 -16.266 1 87.5 338 SER B O 1
ATOM 5393 N N . HIS B 1 339 ? 11.555 -9.836 -16.109 1 88.69 339 HIS B N 1
ATOM 5394 C CA . HIS B 1 339 ? 12.68 -10.453 -15.406 1 88.69 339 HIS B CA 1
ATOM 5395 C C . HIS B 1 339 ? 12.375 -10.617 -13.922 1 88.69 339 HIS B C 1
ATOM 5397 O O . HIS B 1 339 ? 11.383 -10.07 -13.422 1 88.69 339 HIS B O 1
ATOM 5403 N N . LEU B 1 340 ? 13.266 -11.422 -13.328 1 94.19 340 LEU B N 1
ATOM 5404 C CA . LEU B 1 340 ? 13.227 -11.562 -11.883 1 94.19 340 LEU B CA 1
ATOM 5405 C C . LEU B 1 340 ? 13.867 -10.359 -11.203 1 94.19 340 LEU B C 1
ATOM 5407 O O . LEU B 1 340 ? 14.641 -9.625 -11.82 1 94.19 340 LEU B O 1
ATOM 5411 N N . ILE B 1 341 ? 13.477 -10.18 -9.992 1 94.81 341 ILE B N 1
ATOM 5412 C CA . ILE B 1 341 ? 14.195 -9.227 -9.141 1 94.81 341 ILE B CA 1
ATOM 5413 C C . ILE B 1 341 ? 14.727 -9.945 -7.906 1 94.81 341 ILE B C 1
ATOM 5415 O O . ILE B 1 341 ? 14.117 -10.898 -7.422 1 94.81 341 ILE B O 1
ATOM 5419 N N . LEU B 1 342 ? 15.891 -9.578 -7.527 1 94.75 342 LEU B N 1
ATOM 5420 C CA . LEU B 1 342 ? 16.547 -10.023 -6.301 1 94.75 342 LEU B CA 1
ATOM 5421 C C . LEU B 1 342 ? 16.656 -8.875 -5.297 1 94.75 342 LEU B C 1
ATOM 5423 O O . LEU B 1 342 ? 17.188 -7.812 -5.625 1 94.75 342 LEU B O 1
ATOM 5427 N N . CYS B 1 343 ? 16.141 -9.086 -4.109 1 94.25 343 CYS B N 1
ATOM 5428 C CA . CYS B 1 343 ? 16.156 -8.039 -3.094 1 94.25 343 CYS B CA 1
ATOM 5429 C C . CYS B 1 343 ? 16.828 -8.523 -1.814 1 94.25 343 CYS B C 1
ATOM 5431 O O . CYS B 1 343 ? 16.672 -9.68 -1.425 1 94.25 343 CYS B O 1
ATOM 5433 N N . ASP B 1 344 ? 17.516 -7.656 -1.144 1 92.88 344 ASP B N 1
ATOM 5434 C CA . ASP B 1 344 ? 17.969 -7.887 0.225 1 92.88 344 ASP B CA 1
ATOM 5435 C C . ASP B 1 344 ? 16.891 -7.527 1.232 1 92.88 344 ASP B C 1
ATOM 5437 O O . ASP B 1 344 ? 16.406 -6.387 1.265 1 92.88 344 ASP B O 1
ATOM 5441 N N . LEU B 1 345 ? 16.516 -8.492 1.962 1 91.19 345 LEU B N 1
ATOM 5442 C CA . LEU B 1 345 ? 15.477 -8.234 2.959 1 91.19 345 LEU B CA 1
ATOM 5443 C C . LEU B 1 345 ? 16.078 -7.633 4.223 1 91.19 345 LEU B C 1
ATOM 5445 O O . LEU B 1 345 ? 16.844 -8.297 4.934 1 91.19 345 LEU B O 1
ATOM 5449 N N . VAL B 1 346 ? 15.758 -6.371 4.441 1 87.19 346 VAL B N 1
ATOM 5450 C CA . VAL B 1 346 ? 16.312 -5.699 5.605 1 87.19 346 VAL B CA 1
ATOM 5451 C C . VAL B 1 346 ? 15.312 -5.715 6.754 1 87.19 346 VAL B C 1
ATOM 5453 O O . VAL B 1 346 ? 15.695 -5.746 7.926 1 87.19 346 VAL B O 1
ATOM 5456 N N . HIS B 1 347 ? 14.023 -5.633 6.477 1 78.88 347 HIS B N 1
ATOM 5457 C CA . HIS B 1 347 ? 12.961 -5.715 7.465 1 78.88 347 HIS B CA 1
ATOM 5458 C C . HIS B 1 347 ? 11.656 -6.211 6.836 1 78.88 347 HIS B C 1
ATOM 5460 O O . HIS B 1 347 ? 11.172 -5.621 5.871 1 78.88 347 HIS B O 1
ATOM 5466 N N . THR B 1 348 ? 11.188 -7.305 7.375 1 72.06 348 THR B N 1
ATOM 5467 C CA . THR B 1 348 ? 9.984 -7.863 6.77 1 72.06 348 THR B CA 1
ATOM 5468 C C . THR B 1 348 ? 8.891 -8.055 7.816 1 72.06 348 THR B C 1
ATOM 5470 O O . THR B 1 348 ? 7.906 -8.758 7.574 1 72.06 348 THR B O 1
ATOM 5473 N N . ASP B 1 349 ? 9.141 -7.523 9.078 1 70.12 349 ASP B N 1
ATOM 5474 C CA . ASP B 1 349 ? 8.109 -7.723 10.094 1 70.12 349 ASP B CA 1
ATOM 5475 C C . ASP B 1 349 ? 7.316 -6.441 10.328 1 70.12 349 ASP B C 1
ATOM 5477 O O . ASP B 1 349 ? 7.855 -5.34 10.211 1 70.12 349 ASP B O 1
#

pLDDT: mean 93.17, std 6.19, range [58.0, 98.94]

Secondary structure (DSSP, 8-state):
-HHHHHHHHHHHHHHHHHHHHHHHHTGGGTT---BB-SS-EEEPTT-TT---EEEE-TTSEEEEEE--STTS--EEEEEETTSGGG-EEEPPEE-SS--GGG--EEEEEEEE-TTT--EEEEEEE--SSS-EEEEEEEETTTTEEEEEEEEE-TT-SEEEEEEESSSS-EEEEEEES-GGGHHHHHHTT---EEEEEE-SS-EEEEEEEESSEEEEEE-TTS-EEEEEEGGGTEEEEEEEETTEEEEEEEEE-SSEEEEEEE-TTT--EEEEEES-HHHHHHHHHH-----EEEEEEEEETTEEEEEEEEEEESSSSS-SEEEEEEETTEEEEEESSS--EEEE-S---/-HHHHHHHHHHHHHHHHHHHHHHHHTGGGTT---BB-SS-EEEETT-TT---EEEE-TTSEEEEEE--STTS--EEEEEETT-GGG-EEEPPEE-SS--GGG--EEEEEEEE-TTT--EEEEEEE--SSS-EEEEEEEETTTTEEEEEEEEE-TT-SEEEEEEESSSS-EEEEEEES-GGGHHHHHHTT---EEEEEE-SS-EEEEEEEESSEEEEEE-TTS-EEEEEEGGGTEEEEEEEETTEEEEEEEEE-SSEEEEEEE-TTT--EEEEEES-HHHHHHHHHH-----EEEEEEEEETTEEEEEEEEEEESSSSS-SEEEEEEETTEEEEEESSS-EEEEE-S---

Sequence (698 aa):
MLRSVGLTVVLAIVVQHVVRFWFFMDYHKAGTIIHHRPGPCRPLAGADGGSEDLTVLDNGLTFISSGCFSWTRGRILLFNFSNPSHGLKELPIVSSSMNQSLLVFYGLSAWRDNQTGEITLMVINHGGPEAHVEVFTYREASQSLIHVDSITSSKLTIMNDLVMTSSRTFYITKYLTLPDHQSLELLLMLKYGEVLYYDGSDFRSVAQGLHMPNGINVSPDQRYLYVSEFGRKQLKSYRILDTELEHVEDLVLDTLVDNIEVAPVSGDLWVGCHPIHYLLIENEHVGSPAPSQILKVKTLSGKFTDVVEVYRDPGTEFKASSVASVYKGHMIAGSVTSHLILCDLVHTDMLRSVGLTVVLAIVVQHVVRFWFFMDYHKAGTIIHHRPGPCRPLAGADGGSEDLTVLDNGLTFISSGCFSWTRGRILLFNFSNPSHGLKELPIVSSSMNQSLLVFYGLSAWRDNQTGEITLMVINHGGPEAHVEVFTYREASQSLIHVDSITSSKLTIMNDLVMTSSRTFYITKYLTLPDHQSLELLLMLKYGEVLYYDGSDFRSVAQGLHMPNGINVSPDQRYLYVSEFGRKQLKSYRILDTELEHVEDLVLDTLVDNIEVAPVSGDLWVGCHPIHYLLIENEHVGSPAPSQILKVKTLSGKFTDVVEVYRDPGTEFKASSVASVYKGHMIAGSVTSHLILCDLVHTD

Radius of gyration: 29.07 Å; Cα contacts (8 Å, |Δi|>4): 1980; chains: 2; bounding box: 74×85×63 Å